Protein 5LOM (pdb70)

Sequence (491 aa):
DNPLGLIDPTTISVGTMGDAKPYAFTTADGNFTGFDIELFLNVAGRLGFKKEQVVFTGQEFSALMPSVANGRFDVAAAAIGTTAKRKETVDFSDGYLAGFLSVLTSEAGITDAAGLKGKRLGVVQGTLQEIYAEKNFAGTDLVKFPDNNSAVSALNNGTVDAHFLDFEAAKDYSSARYPALKIAVNIPSFDAPAGFVIRKGNDALRNALDKGLKEAMQDGTWKKLHEKWFPGTPMPAAYLPKHMDNPLGLIDPTTISVGTMGDAKPYAFTTADGNFTGFDIELFLNVAGRLGFKKEQVVFTGQEFSALMPSVANGRFDVAAAAIGTTAKRKETVDFSDGYLAGFLSVLTSEAGITDAAGLKGKRLGVVQGTLQEIYAEKNFAGTDLVKFPDNNSAVSALNNGTVDAHFLDFEAAKDYSARYPALKIAVNIPSFDAPAGFVIRKGNDALRNALDKGLKEAMQDGTWKKLHEKWFPGTPMPAAYLPKQHHHHHH

Foldseek 3Di:
DQLLPAPDSQAFEEEEAQQLPQCWHADPVGDIHHLQVVLVQQLVVLVVHHPVRYHYDHDQVQVHLVCQQVRVGFKYTYQFFADPVSCVRWNWADFQAWFWKWKKFFLPADQDLVSQAQFEEEEEPPDVQVVCCVVPNPRHHYDYDSHPVVRVVCRVVVNGGIYIGTPLSSVVVCVVVVRMDTRDIHTGRVTGGTMTGHPPSVSNSVSSNVSQQVCQQVCVSVVSCCVRPPPDDDDPVSHHD/DPDQLQPAPDSQAFEEEEAAQLPQQWHADVVGDIHHLQLVLLQQLVVVVVHHPVRYHYDHDQPQVHLVCQLVVVGQKYTYQFFADPVSVVRWDFADFLAWFWWWKKALDPQQQELVSLAPWEEEEEPNHVQVVCCVVPVPRRHYDYDSHDVVVVVCRVVVVGRIYIGTPLSSVVVCVVVVSMDTRYIHTRRNGGGTMIGHPPRVSNSVSSNVSQQVCQQVCVSVVSCCVRVPPDDDDPVSHHPPDVVVPD

B-factor: mean 19.96, std 10.76, range [7.49, 85.24]

CATH classification: 3.40.190.10 (+1 more: 3.40.190.10)

Solvent-accessible surface area: 22123 Å² total; per-residue (Å²): 176,50,112,25,37,10,102,63,61,93,33,0,20,0,0,0,13,34,24,9,71,10,12,0,24,52,61,117,137,40,103,39,19,0,0,0,0,32,0,0,32,12,0,0,46,51,33,57,19,92,120,124,60,13,80,34,41,38,46,93,12,57,33,0,19,63,16,0,42,129,36,133,2,10,0,0,0,5,19,0,5,23,31,83,146,14,116,133,59,0,30,18,6,79,19,0,22,26,30,76,10,0,0,0,0,40,121,98,29,14,111,77,40,56,28,0,140,65,80,102,0,0,0,6,91,33,19,26,8,25,73,59,1,106,160,73,14,87,56,14,82,39,30,84,25,73,36,15,63,39,0,2,56,12,8,67,116,63,78,6,52,0,0,2,5,41,52,11,3,0,85,25,11,30,77,121,83,114,51,8,89,50,24,20,67,19,86,14,103,134,12,33,6,0,0,0,0,107,103,48,11,80,48,0,81,102,20,0,21,135,1,2,150,63,0,20,81,68,10,4,0,77,75,0,2,68,38,39,2,80,85,30,116,54,58,85,85,26,37,48,200,241,131,122,54,99,29,47,9,110,53,38,66,32,0,18,0,0,0,13,28,32,10,89,9,12,0,10,49,61,121,112,43,95,44,23,0,0,0,3,45,0,0,31,43,0,0,40,73,41,56,20,149,146,148,55,14,75,36,38,36,47,89,12,49,36,0,23,70,18,0,27,118,26,126,4,12,0,0,0,4,17,0,6,21,32,88,127,15,110,103,78,1,34,11,5,75,17,0,21,31,29,74,10,0,0,0,0,70,58,83,59,0,92,74,34,72,17,1,110,53,48,100,0,0,0,6,70,30,21,27,7,12,73,66,1,51,103,41,6,16,12,15,75,42,32,60,22,50,35,12,93,40,0,9,66,8,10,72,108,54,66,3,48,0,0,1,6,42,48,10,2,0,79,42,37,27,79,190,91,112,85,10,79,45,16,12,64,19,90,19,94,143,18,30,6,0,0,0,0,116,114,77,28,82,44,3,63,82,14,0,19,113,0,2,146,62,0,22,86,81,5,23,0,49,135,25,2,76,118,38,2,77,84,30,119,53,62,69,87,33,13,30,171,141,33,94,88,170,136,147

Structure (mmCIF, N/CA/C/O backbone):
data_5LOM
#
_entry.id   5LOM
#
_cell.length_a   39.620
_cell.length_b   62.030
_cell.length_c   84.890
_cell.angle_alpha   90.00
_cell.angle_beta   101.27
_cell.angle_gamma   90.00
#
_symmetry.space_group_name_H-M   'P 1 21 1'
#
loop_
_entity.id
_entity.type
_entity.pdbx_description
1 polymer 'Deoxyfructosyl-amino Acid Transporter Periplasmic Binding Protein'
2 non-polymer Deoxyfructosylglutamine
3 non-polymer 1,2-ETHANEDIOL
4 water water
#
loop_
_atom_site.group_PDB
_atom_site.id
_atom_site.type_symbol
_atom_site.label_atom_id
_atom_site.label_alt_id
_atom_site.label_comp_id
_atom_site.label_asym_id
_atom_site.label_entity_id
_atom_site.label_seq_id
_atom_site.pdbx_PDB_ins_code
_atom_site.Cartn_x
_atom_site.Cartn_y
_atom_site.Cartn_z
_atom_site.occupancy
_atom_site.B_iso_or_equiv
_atom_site.auth_seq_id
_atom_site.auth_comp_id
_atom_site.auth_asym_id
_atom_site.auth_atom_id
_atom_site.pdbx_PDB_model_num
ATOM 1 N N . ASP A 1 22 ? 28.324 -83.253 60.632 1.00 42.12 36 ASP A N 1
ATOM 2 C CA . ASP A 1 22 ? 29.718 -83.669 60.800 1.00 41.92 36 ASP A CA 1
ATOM 3 C C . ASP A 1 22 ? 30.593 -83.229 59.612 1.00 43.56 36 ASP A C 1
ATOM 4 O O . ASP A 1 22 ? 31.814 -83.102 59.757 1.00 43.40 36 ASP A O 1
ATOM 9 N N . ASN A 1 23 ? 29.964 -83.024 58.436 1.00 37.31 37 ASN A N 1
ATOM 10 C CA . ASN A 1 23 ? 30.634 -82.573 57.211 1.00 34.59 37 ASN A CA 1
ATOM 11 C C . ASN A 1 23 ? 29.889 -81.306 56.676 1.00 35.92 37 ASN A C 1
ATOM 12 O O . ASN A 1 23 ? 29.218 -81.385 55.636 1.00 33.66 37 ASN A O 1
ATOM 17 N N . PRO A 1 24 ? 29.951 -80.134 57.385 1.00 32.91 38 PRO A N 1
ATOM 18 C CA . PRO A 1 24 ? 29.196 -78.952 56.914 1.00 32.46 38 PRO A CA 1
ATOM 19 C C . PRO A 1 24 ? 29.595 -78.433 55.530 1.00 32.47 38 PRO A C 1
ATOM 20 O O . PRO A 1 24 ? 28.733 -77.926 54.822 1.00 31.65 38 PRO A O 1
ATOM 24 N N . LEU A 1 25 ? 30.871 -78.602 55.135 1.00 27.46 39 LEU A N 1
ATOM 25 C CA . LEU A 1 25 ? 31.383 -78.146 53.840 1.00 25.16 39 LEU A CA 1
ATOM 26 C C . LEU A 1 25 ? 31.158 -79.138 52.695 1.00 25.88 39 LEU A C 1
ATOM 27 O O . LEU A 1 25 ? 31.610 -78.882 51.579 1.00 22.77 39 LEU A O 1
ATOM 32 N N . GLY A 1 26 ? 30.479 -80.256 52.976 1.00 23.43 40 GLY A N 1
ATOM 33 C CA . GLY A 1 26 ? 30.172 -81.282 51.982 1.00 23.62 40 GLY A CA 1
ATOM 34 C C . GLY A 1 26 ? 31.365 -81.764 51.180 1.00 25.94 40 GLY A C 1
ATOM 35 O O . GLY A 1 26 ? 31.293 -81.867 49.950 1.00 25.35 40 GLY A O 1
ATOM 36 N N . LEU A 1 27 ? 32.486 -82.017 51.870 1.00 21.98 41 LEU A N 1
ATOM 37 C CA . LEU A 1 27 ? 33.717 -82.492 51.248 1.00 20.99 41 LEU A CA 1
ATOM 38 C C . LEU A 1 27 ? 33.664 -83.976 50.981 1.00 25.62 41 LEU A C 1
ATOM 39 O O . LEU A 1 27 ? 32.860 -84.682 51.619 1.00 24.38 41 LEU A O 1
ATOM 44 N N . ILE A 1 28 ? 34.538 -84.470 50.067 1.00 23.26 42 ILE A N 1
ATOM 45 C CA . ILE A 1 28 ? 34.657 -85.911 49.754 1.00 24.84 42 ILE A CA 1
ATOM 46 C C . ILE A 1 28 ? 35.077 -86.660 51.049 1.00 31.21 42 ILE A C 1
ATOM 47 O O . ILE A 1 28 ? 34.544 -87.730 51.364 1.00 32.46 42 ILE A O 1
ATOM 52 N N . ASP A 1 29 ? 36.028 -86.066 51.782 1.00 27.93 43 ASP A N 1
ATOM 53 C CA . ASP A 1 29 ? 36.574 -86.530 53.053 1.00 28.57 43 ASP A CA 1
ATOM 54 C C . ASP A 1 29 ? 36.556 -85.312 53.989 1.00 30.49 43 ASP A C 1
ATOM 55 O O . ASP A 1 29 ? 37.214 -84.312 53.696 1.00 29.52 43 ASP A O 1
ATOM 60 N N . PRO A 1 30 ? 35.784 -85.354 55.096 1.00 26.12 44 PRO A N 1
ATOM 61 C CA . PRO A 1 30 ? 35.674 -84.173 55.980 1.00 25.35 44 PRO A CA 1
ATOM 62 C C . PRO A 1 30 ? 36.961 -83.684 56.651 1.00 29.53 44 PRO A C 1
ATOM 63 O O . PRO A 1 30 ? 36.970 -82.577 57.207 1.00 29.45 44 PRO A O 1
ATOM 67 N N . THR A 1 31 ? 38.026 -84.507 56.628 1.00 26.80 45 THR A N 1
ATOM 68 C CA . THR A 1 31 ? 39.325 -84.193 57.240 1.00 26.65 45 THR A CA 1
ATOM 69 C C . THR A 1 31 ? 40.256 -83.428 56.300 1.00 29.96 45 THR A C 1
ATOM 70 O O . THR A 1 31 ? 41.238 -82.840 56.766 1.00 29.10 45 THR A O 1
ATOM 74 N N . THR A 1 32 ? 39.986 -83.487 54.981 1.00 25.00 46 THR A N 1
ATOM 75 C CA . THR A 1 32 ? 40.868 -82.879 53.982 1.00 23.47 46 THR A CA 1
ATOM 76 C C . THR A 1 32 ? 40.110 -82.162 52.861 1.00 23.30 46 THR A C 1
ATOM 77 O O . THR A 1 32 ? 38.938 -82.447 52.648 1.00 23.52 46 THR A O 1
ATOM 81 N N . ILE A 1 33 ? 40.767 -81.203 52.185 1.00 16.13 47 ILE A N 1
ATOM 82 C CA . ILE A 1 33 ? 40.192 -80.537 51.024 1.00 14.61 47 ILE A CA 1
ATOM 83 C C . ILE A 1 33 ? 41.045 -81.002 49.825 1.00 17.87 47 ILE A C 1
ATOM 84 O O . ILE A 1 33 ? 42.280 -80.855 49.853 1.00 18.40 47 ILE A O 1
ATOM 89 N N . SER A 1 34 ? 40.404 -81.591 48.819 1.00 13.98 48 SER A N 1
ATOM 90 C CA . SER A 1 34 ? 41.093 -82.060 47.619 1.00 13.95 48 SER A CA 1
ATOM 91 C C . SER A 1 34 ? 40.906 -80.995 46.528 1.00 15.74 48 SER A C 1
ATOM 92 O O . SER A 1 34 ? 39.768 -80.701 46.132 1.00 14.09 48 SER A O 1
ATOM 95 N N . VAL A 1 35 ? 42.019 -80.375 46.081 1.00 12.49 49 VAL A N 1
ATOM 96 C CA . VAL A 1 35 ? 41.976 -79.298 45.089 1.00 12.69 49 VAL A CA 1
ATOM 97 C C . VAL A 1 35 ? 42.602 -79.750 43.776 1.00 15.57 49 VAL A C 1
ATOM 98 O O . VAL A 1 35 ? 43.715 -80.270 43.775 1.00 14.29 49 VAL A O 1
ATOM 102 N N . GLY A 1 36 ? 41.897 -79.506 42.680 1.00 12.52 50 GLY A N 1
ATOM 103 C CA . GLY A 1 36 ? 42.391 -79.753 41.334 1.00 11.92 50 GLY A CA 1
ATOM 104 C C . GLY A 1 36 ? 43.051 -78.479 40.850 1.00 14.61 50 GLY A C 1
ATOM 105 O O . GLY A 1 36 ? 42.490 -77.390 41.003 1.00 12.68 50 GLY A O 1
ATOM 106 N N . THR A 1 37 ? 44.254 -78.579 40.308 1.00 11.45 51 THR A N 1
ATOM 107 C CA . THR A 1 37 ? 44.946 -77.392 39.833 1.00 10.36 51 THR A CA 1
ATOM 108 C C . THR A 1 37 ? 45.809 -77.785 38.638 1.00 15.23 51 THR A C 1
ATOM 109 O O . THR A 1 37 ? 45.559 -78.819 38.011 1.00 14.38 51 THR A O 1
ATOM 113 N N . MET A 1 38 ? 46.799 -76.951 38.300 1.00 13.48 52 MET A N 1
ATOM 114 C CA . MET A 1 38 ? 47.675 -77.221 37.173 1.00 15.48 52 MET A CA 1
ATOM 115 C C . MET A 1 38 ? 49.129 -77.073 37.542 1.00 18.50 52 MET A C 1
ATOM 116 O O . MET A 1 38 ? 49.488 -76.221 38.362 1.00 18.24 52 MET A O 1
ATOM 121 N N . GLY A 1 39 ? 49.955 -77.884 36.906 1.00 15.40 53 GLY A N 1
ATOM 122 C CA . GLY A 1 39 ? 51.393 -77.810 37.123 1.00 16.86 53 GLY A CA 1
ATOM 123 C C . GLY A 1 39 ? 52.063 -76.771 36.243 1.00 20.12 53 GLY A C 1
ATOM 124 O O . GLY A 1 39 ? 53.178 -76.345 36.549 1.00 21.43 53 GLY A O 1
ATOM 125 N N . ASP A 1 40 ? 51.398 -76.339 35.146 1.00 16.79 54 ASP A N 1
ATOM 126 C CA . ASP A 1 40 ? 52.043 -75.429 34.200 1.00 17.37 54 ASP A CA 1
ATOM 127 C C . ASP A 1 40 ? 51.209 -74.195 33.896 1.00 22.64 54 ASP A C 1
ATOM 128 O O . ASP A 1 40 ? 50.845 -73.915 32.744 1.00 24.42 54 ASP A O 1
ATOM 133 N N . ALA A 1 41 ? 50.907 -73.449 34.953 1.00 15.64 55 ALA A N 1
ATOM 134 C CA . ALA A 1 41 ? 50.222 -72.187 34.811 1.00 14.56 55 ALA A CA 1
ATOM 135 C C . ALA A 1 41 ? 51.008 -71.169 35.663 1.00 13.94 55 ALA A C 1
ATOM 136 O O . ALA A 1 41 ? 50.392 -70.368 36.340 1.00 13.82 55 ALA A O 1
ATOM 138 N N . LYS A 1 42 ? 52.353 -71.233 35.648 1.00 10.86 56 LYS A N 1
ATOM 139 C CA . LYS A 1 42 ? 53.197 -70.329 36.433 1.00 10.01 56 LYS A CA 1
ATOM 140 C C . LYS A 1 42 ? 52.946 -68.879 35.987 1.00 13.58 56 LYS A C 1
ATOM 141 O O . LYS A 1 42 ? 52.978 -68.647 34.785 1.00 11.30 56 LYS A O 1
ATOM 147 N N . PRO A 1 43 ? 52.789 -67.884 36.878 1.00 10.61 57 PRO A N 1
ATOM 148 C CA . PRO A 1 43 ? 52.845 -67.932 38.354 1.00 11.02 57 PRO A CA 1
ATOM 149 C C . PRO A 1 43 ? 51.495 -68.076 39.071 1.00 12.60 57 PRO A C 1
ATOM 150 O O . PRO A 1 43 ? 51.463 -67.888 40.307 1.00 11.95 57 PRO A O 1
ATOM 154 N N . TYR A 1 44 ? 50.389 -68.420 38.344 1.00 8.91 58 TYR A N 1
ATOM 155 C CA . TYR A 1 44 ? 49.096 -68.632 38.987 1.00 8.54 58 TYR A CA 1
ATOM 156 C C . TYR A 1 44 ? 49.120 -69.925 39.780 1.00 10.99 58 TYR A C 1
ATOM 157 O O . TYR A 1 44 ? 48.637 -69.959 40.912 1.00 11.55 58 TYR A O 1
ATOM 166 N N . ALA A 1 45 ? 49.583 -71.011 39.156 1.00 9.92 59 ALA A N 1
ATOM 167 C CA . ALA A 1 45 ? 49.586 -72.316 39.782 1.00 10.53 59 ALA A CA 1
ATOM 168 C C . ALA A 1 45 ? 50.612 -73.143 39.047 1.00 13.59 59 ALA A C 1
ATOM 169 O O . ALA A 1 45 ? 50.600 -73.212 37.804 1.00 12.50 59 ALA A O 1
ATOM 171 N N . PHE A 1 46 ? 51.552 -73.696 39.802 1.00 9.34 60 PHE A N 1
ATOM 172 C CA . PHE A 1 46 ? 52.641 -74.514 39.263 1.00 9.15 60 PHE A CA 1
ATOM 173 C C . PHE A 1 46 ? 53.321 -75.281 40.385 1.00 12.76 60 PHE A C 1
ATOM 174 O O . PHE A 1 46 ? 52.958 -75.135 41.549 1.00 13.06 60 PHE A O 1
ATOM 182 N N . THR A 1 47 ? 54.291 -76.128 40.039 1.00 12.71 61 THR A N 1
ATOM 183 C CA . THR A 1 47 ? 55.019 -76.906 41.021 1.00 12.74 61 THR A CA 1
ATOM 184 C C . THR A 1 47 ? 56.462 -76.461 41.164 1.00 14.84 61 THR A C 1
ATOM 185 O O . THR A 1 47 ? 57.107 -76.081 40.175 1.00 14.65 61 THR A O 1
ATOM 189 N N . THR A 1 48 ? 56.971 -76.535 42.403 1.00 13.24 62 THR A N 1
ATOM 190 C CA . THR A 1 48 ? 58.386 -76.291 42.699 1.00 13.17 62 THR A CA 1
ATOM 191 C C . THR A 1 48 ? 59.133 -77.521 42.170 1.00 17.63 62 THR A C 1
ATOM 192 O O . THR A 1 48 ? 58.499 -78.533 41.826 1.00 15.98 62 THR A O 1
ATOM 196 N N . ALA A 1 49 ? 60.467 -77.470 42.160 1.00 15.77 63 ALA A N 1
ATOM 197 C CA . ALA A 1 49 ? 61.244 -78.622 41.703 1.00 16.33 63 ALA A CA 1
ATOM 198 C C . ALA A 1 49 ? 61.041 -79.852 42.604 1.00 19.26 63 ALA A C 1
ATOM 199 O O . ALA A 1 49 ? 61.262 -80.969 42.156 1.00 19.52 63 ALA A O 1
ATOM 201 N N . ASP A 1 50 ? 60.607 -79.659 43.859 1.00 15.20 64 ASP A N 1
ATOM 202 C CA . ASP A 1 50 ? 60.323 -80.795 44.729 1.00 16.63 64 ASP A CA 1
ATOM 203 C C . ASP A 1 50 ? 58.945 -81.398 44.391 1.00 19.19 64 ASP A C 1
ATOM 204 O O . ASP A 1 50 ? 58.640 -82.515 44.828 1.00 18.93 64 ASP A O 1
ATOM 209 N N . GLY A 1 51 ? 58.138 -80.658 43.618 1.00 15.33 65 GLY A N 1
ATOM 210 C CA . GLY A 1 51 ? 56.819 -81.118 43.197 1.00 14.29 65 GLY A CA 1
ATOM 211 C C . GLY A 1 51 ? 55.649 -80.498 43.936 1.00 17.65 65 GLY A C 1
ATOM 212 O O . GLY A 1 51 ? 54.499 -80.762 43.592 1.00 16.29 65 GLY A O 1
ATOM 213 N N . ASN A 1 52 ? 55.920 -79.725 45.004 1.00 14.36 66 ASN A N 1
ATOM 214 C CA . ASN A 1 52 ? 54.815 -79.120 45.734 1.00 14.57 66 ASN A CA 1
ATOM 215 C C . ASN A 1 52 ? 54.195 -77.990 44.934 1.00 17.28 66 ASN A C 1
ATOM 216 O O . ASN A 1 52 ? 54.895 -77.289 44.191 1.00 14.59 66 ASN A O 1
ATOM 221 N N . PHE A 1 53 ? 52.874 -77.843 45.040 1.00 14.44 67 PHE A N 1
ATOM 222 C CA . PHE A 1 53 ? 52.210 -76.768 44.327 1.00 12.90 67 PHE A CA 1
ATOM 223 C C . PHE A 1 53 ? 52.448 -75.423 44.990 1.00 14.75 67 PHE A C 1
ATOM 224 O O . PHE A 1 53 ? 52.518 -75.298 46.216 1.00 15.74 67 PHE A O 1
ATOM 232 N N . THR A 1 54 ? 52.542 -74.394 44.150 1.00 11.19 68 THR A N 1
ATOM 233 C CA . THR A 1 54 ? 52.768 -73.030 44.600 1.00 11.21 68 THR A CA 1
ATOM 234 C C . THR A 1 54 ? 52.155 -72.081 43.544 1.00 10.44 68 THR A C 1
ATOM 235 O O . THR A 1 54 ? 51.509 -72.530 42.579 1.00 9.14 68 THR A O 1
ATOM 239 N N . GLY A 1 55 ? 52.365 -70.785 43.724 1.00 10.43 69 GLY A N 1
ATOM 240 C CA . GLY A 1 55 ? 51.769 -69.817 42.821 1.00 9.22 69 GLY A CA 1
ATOM 241 C C . GLY A 1 55 ? 50.728 -69.013 43.566 1.00 11.54 69 GLY A C 1
ATOM 242 O O . GLY A 1 55 ? 50.390 -69.335 44.711 1.00 12.23 69 GLY A O 1
ATOM 243 N N . PHE A 1 56 ? 50.258 -67.943 42.934 1.00 9.34 70 PHE A N 1
ATOM 244 C CA . PHE A 1 56 ? 49.269 -67.043 43.515 1.00 9.11 70 PHE A CA 1
ATOM 245 C C . PHE A 1 56 ? 47.981 -67.747 43.940 1.00 12.44 70 PHE A C 1
ATOM 246 O O . PHE A 1 56 ? 47.526 -67.593 45.081 1.00 14.00 70 PHE A O 1
ATOM 254 N N . ASP A 1 57 ? 47.364 -68.502 43.007 1.00 10.20 71 ASP A N 1
ATOM 255 C CA . ASP A 1 57 ? 46.093 -69.167 43.299 1.00 10.61 71 ASP A CA 1
ATOM 256 C C . ASP A 1 57 ? 46.256 -70.177 44.420 1.00 12.16 71 ASP A C 1
ATOM 257 O O . ASP A 1 57 ? 45.361 -70.356 45.240 1.00 12.56 71 ASP A O 1
ATOM 262 N N . ILE A 1 58 ? 47.414 -70.857 44.431 1.00 10.76 72 ILE A N 1
ATOM 263 C CA . ILE A 1 58 ? 47.681 -71.883 45.442 1.00 9.88 72 ILE A CA 1
ATOM 264 C C . ILE A 1 58 ? 47.853 -71.256 46.849 1.00 11.75 72 ILE A C 1
ATOM 265 O O . ILE A 1 58 ? 47.193 -71.690 47.818 1.00 14.47 72 ILE A O 1
ATOM 270 N N . GLU A 1 59 ? 48.730 -70.222 46.956 1.00 9.92 73 GLU A N 1
ATOM 271 C CA . GLU A 1 59 ? 48.939 -69.569 48.253 1.00 9.32 73 GLU A CA 1
ATOM 272 C C . GLU A 1 59 ? 47.655 -68.828 48.704 1.00 12.67 73 GLU A C 1
ATOM 273 O O . GLU A 1 59 ? 47.329 -68.828 49.905 1.00 13.35 73 GLU A O 1
ATOM 279 N N . LEU A 1 60 ? 46.893 -68.235 47.740 1.00 10.20 74 LEU A N 1
ATOM 280 C CA . LEU A 1 60 ? 45.617 -67.605 48.118 1.00 10.99 74 LEU A CA 1
ATOM 281 C C . LEU A 1 60 ? 44.654 -68.662 48.611 1.00 13.99 74 LEU A C 1
ATOM 282 O O . LEU A 1 60 ? 44.059 -68.473 49.673 1.00 13.72 74 LEU A O 1
ATOM 287 N N . PHE A 1 61 ? 44.544 -69.811 47.880 1.00 9.55 75 PHE A N 1
ATOM 288 C CA . PHE A 1 61 ? 43.621 -70.829 48.345 1.00 9.77 75 PHE A CA 1
ATOM 289 C C . PHE A 1 61 ? 44.015 -71.289 49.754 1.00 12.93 75 PHE A C 1
ATOM 290 O O . PHE A 1 61 ? 43.140 -71.443 50.618 1.00 13.54 75 PHE A O 1
ATOM 298 N N . LEU A 1 62 ? 45.318 -71.551 49.967 1.00 11.18 76 LEU A N 1
ATOM 299 C CA . LEU A 1 62 ? 45.740 -72.042 51.275 1.00 11.58 76 LEU A CA 1
ATOM 300 C C . LEU A 1 62 ? 45.364 -71.073 52.399 1.00 14.62 76 LEU A C 1
ATOM 301 O O . LEU A 1 62 ? 44.915 -71.503 53.464 1.00 15.97 76 LEU A O 1
ATOM 306 N N . ASN A 1 63 ? 45.542 -69.753 52.148 1.00 12.03 77 ASN A N 1
ATOM 307 C CA . ASN A 1 63 ? 45.216 -68.753 53.167 1.00 12.44 77 ASN A CA 1
ATOM 308 C C . ASN A 1 63 ? 43.711 -68.718 53.425 1.00 15.73 77 ASN A C 1
ATOM 309 O O . ASN A 1 63 ? 43.290 -68.587 54.580 1.00 15.71 77 ASN A O 1
ATOM 314 N N . VAL A 1 64 ? 42.899 -68.890 52.360 1.00 11.78 78 VAL A N 1
ATOM 315 C CA . VAL A 1 64 ? 41.440 -68.954 52.491 1.00 11.38 78 VAL A CA 1
ATOM 316 C C . VAL A 1 64 ? 41.060 -70.229 53.284 1.00 14.13 78 VAL A C 1
ATOM 317 O O . VAL A 1 64 ? 40.237 -70.164 54.211 1.00 16.79 78 VAL A O 1
ATOM 321 N N . ALA A 1 65 ? 41.696 -71.370 52.969 1.00 11.21 79 ALA A N 1
ATOM 322 C CA . ALA A 1 65 ? 41.425 -72.641 53.645 1.00 12.42 79 ALA A CA 1
ATOM 323 C C . ALA A 1 65 ? 41.739 -72.582 55.151 1.00 17.25 79 ALA A C 1
ATOM 324 O O . ALA A 1 65 ? 40.999 -73.173 55.940 1.00 17.28 79 ALA A O 1
ATOM 326 N N . GLY A 1 66 ? 42.794 -71.860 55.545 1.00 15.95 80 GLY A N 1
ATOM 327 C CA . GLY A 1 66 ? 43.096 -71.693 56.969 1.00 15.49 80 GLY A CA 1
ATOM 328 C C . GLY A 1 66 ? 41.957 -71.016 57.714 1.00 19.48 80 GLY A C 1
ATOM 329 O O . GLY A 1 66 ? 41.661 -71.355 58.872 1.00 20.90 80 GLY A O 1
ATOM 330 N N . ARG A 1 67 ? 41.270 -70.077 57.033 1.00 15.79 81 ARG A N 1
ATOM 331 C CA . ARG A 1 67 ? 40.120 -69.353 57.591 1.00 16.54 81 ARG A CA 1
ATOM 332 C C . ARG A 1 67 ? 38.885 -70.268 57.725 1.00 20.79 81 ARG A C 1
ATOM 333 O O . ARG A 1 67 ? 38.003 -69.986 58.535 1.00 22.29 81 ARG A O 1
ATOM 341 N N . LEU A 1 68 ? 38.840 -71.362 56.951 1.00 18.25 82 LEU A N 1
ATOM 342 C CA . LEU A 1 68 ? 37.775 -72.368 56.957 1.00 19.89 82 LEU A CA 1
ATOM 343 C C . LEU A 1 68 ? 38.064 -73.418 58.047 1.00 24.27 82 LEU A C 1
ATOM 344 O O . LEU A 1 68 ? 37.248 -74.314 58.271 1.00 25.09 82 LEU A O 1
ATOM 349 N N . GLY A 1 69 ? 39.237 -73.317 58.679 1.00 21.62 83 GLY A N 1
ATOM 350 C CA . GLY A 1 69 ? 39.667 -74.242 59.727 1.00 21.56 83 GLY A CA 1
ATOM 351 C C . GLY A 1 69 ? 40.536 -75.401 59.268 1.00 25.25 83 GLY A C 1
ATOM 352 O O . GLY A 1 69 ? 40.733 -76.362 60.025 1.00 24.28 83 GLY A O 1
ATOM 353 N N . PHE A 1 70 ? 41.075 -75.313 58.031 1.00 19.34 84 PHE A N 1
ATOM 354 C CA . PHE A 1 70 ? 41.951 -76.320 57.409 1.00 19.73 84 PHE A CA 1
ATOM 355 C C . PHE A 1 70 ? 43.389 -75.853 57.275 1.00 23.75 84 PHE A C 1
ATOM 356 O O . PHE A 1 70 ? 43.681 -74.898 5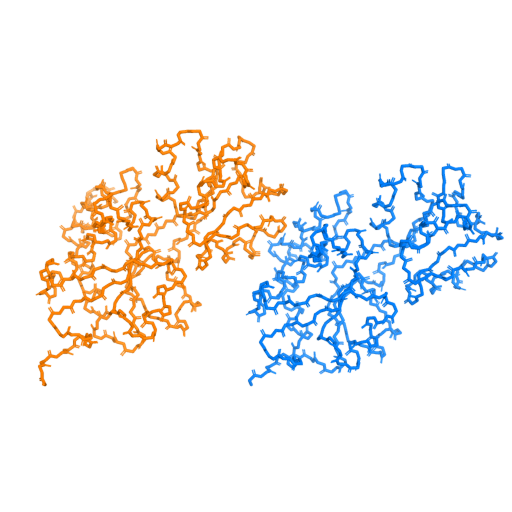6.541 1.00 23.35 84 PHE A O 1
ATOM 364 N N . LYS A 1 71 ? 44.292 -76.541 57.980 1.00 21.17 85 LYS A N 1
ATOM 365 C CA . LYS A 1 71 ? 45.726 -76.259 57.951 1.00 20.69 85 LYS A CA 1
ATOM 366 C C . LYS A 1 71 ? 46.295 -76.727 56.620 1.00 22.19 85 LYS A C 1
ATOM 367 O O . LYS A 1 71 ? 45.694 -77.579 55.957 1.00 19.63 85 LYS A O 1
ATOM 373 N N . LYS A 1 72 ? 47.442 -76.161 56.221 1.00 20.48 86 LYS A N 1
ATOM 374 C CA . LYS A 1 72 ? 48.121 -76.495 54.967 1.00 20.26 86 LYS A CA 1
ATOM 375 C C . LYS A 1 72 ? 48.239 -78.015 54.740 1.00 23.54 86 LYS A C 1
ATOM 376 O O . LYS A 1 72 ? 48.016 -78.500 53.624 1.00 21.56 86 LYS A O 1
ATOM 382 N N . GLU A 1 73 ? 48.566 -78.770 55.812 1.00 22.88 87 GLU A N 1
ATOM 383 C CA . GLU A 1 73 ? 48.758 -80.226 55.760 1.00 22.98 87 GLU A CA 1
ATOM 384 C C . GLU A 1 73 ? 47.487 -81.002 55.410 1.00 25.27 87 GLU A C 1
ATOM 385 O O . GLU A 1 73 ? 47.581 -82.172 55.022 1.00 26.44 87 GLU A O 1
ATOM 391 N N . GLN A 1 7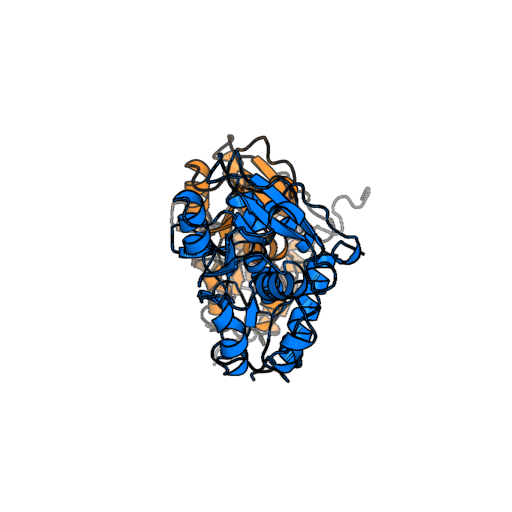4 ? 46.307 -80.357 55.559 1.00 19.99 88 GLN A N 1
ATOM 392 C CA . GLN A 1 74 ? 45.001 -80.965 55.276 1.00 19.09 88 GLN A CA 1
ATOM 393 C C . GLN A 1 74 ? 44.497 -80.610 53.868 1.00 21.36 88 GLN A C 1
ATOM 394 O O . GLN A 1 74 ? 43.333 -80.874 53.565 1.00 20.66 88 GLN A O 1
ATOM 400 N N . VAL A 1 75 ? 45.326 -79.957 53.027 1.00 16.29 89 VAL A N 1
ATOM 401 C CA . VAL A 1 75 ? 44.890 -79.576 51.679 1.00 14.81 89 VAL A CA 1
ATOM 402 C C . VAL A 1 75 ? 45.788 -80.325 50.704 1.00 17.86 89 VAL A C 1
ATOM 403 O O . VAL A 1 75 ? 47.023 -80.232 50.798 1.00 17.38 89 VAL A O 1
ATOM 407 N N . VAL A 1 76 ? 45.171 -81.082 49.794 1.00 14.75 90 VAL A N 1
ATOM 408 C CA . VAL A 1 76 ? 45.915 -81.861 48.808 1.00 13.71 90 VAL A CA 1
ATOM 409 C C . VAL A 1 76 ? 45.671 -81.275 47.441 1.00 17.70 90 VAL A C 1
ATOM 410 O O . VAL A 1 76 ? 44.522 -80.988 47.103 1.00 17.88 90 VAL A O 1
ATOM 414 N N . PHE A 1 77 ? 46.744 -81.049 46.676 1.00 12.99 91 PHE A N 1
ATOM 415 C CA . PHE A 1 77 ? 46.670 -80.469 45.343 1.00 11.17 91 PHE A CA 1
ATOM 416 C C . PHE A 1 77 ? 46.989 -81.541 44.318 1.00 13.55 91 PHE A C 1
ATOM 417 O O . PHE A 1 77 ? 47.983 -82.247 44.474 1.00 14.73 91 PHE A O 1
ATOM 425 N N . THR A 1 78 ? 46.165 -81.640 43.249 1.00 11.85 92 THR A N 1
ATOM 426 C CA . THR A 1 78 ? 46.417 -82.616 42.181 1.00 1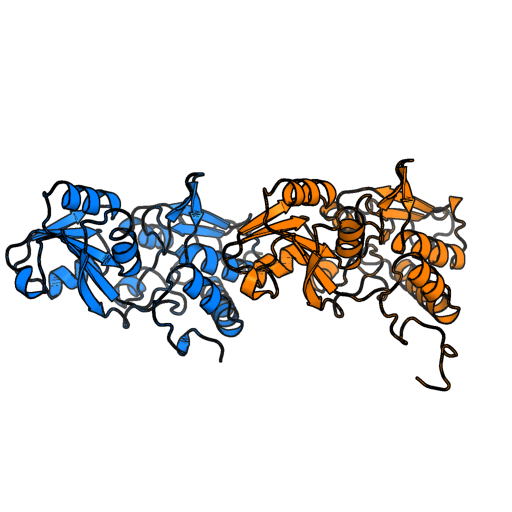0.56 92 THR A CA 1
ATOM 427 C C . THR A 1 78 ? 46.391 -81.875 40.843 1.00 14.34 92 THR A C 1
ATOM 428 O O . THR A 1 78 ? 45.377 -81.241 40.520 1.00 14.22 92 THR A O 1
ATOM 432 N N . GLY A 1 79 ? 47.473 -81.974 40.089 1.00 13.78 93 GLY A N 1
ATOM 433 C CA . GLY A 1 79 ? 47.568 -81.306 38.801 1.00 13.68 93 GLY A CA 1
ATOM 434 C C . GLY A 1 79 ? 46.910 -82.089 37.684 1.00 18.65 93 GLY A C 1
ATOM 435 O O . GLY A 1 79 ? 47.079 -83.310 37.579 1.00 18.42 93 GLY A O 1
ATOM 436 N N . GLN A 1 80 ? 46.134 -81.389 36.853 1.00 16.18 94 GLN A N 1
ATOM 437 C CA . GLN A 1 80 ? 45.499 -81.959 35.671 1.00 16.85 94 GLN A CA 1
ATOM 438 C C . GLN A 1 80 ? 45.650 -80.973 34.513 1.00 19.66 94 GLN A C 1
ATOM 439 O O . GLN A 1 80 ? 45.968 -79.799 34.738 1.00 17.98 94 GLN A O 1
ATOM 445 N N . GLU A 1 81 ? 45.313 -81.434 33.283 1.00 18.17 95 GLU A N 1
ATOM 446 C CA . GLU A 1 81 ? 45.282 -80.554 32.107 1.00 16.57 95 GLU A CA 1
ATOM 447 C C . GLU A 1 81 ? 44.061 -79.645 32.363 1.00 16.47 95 GLU A C 1
ATOM 448 O O . GLU A 1 81 ? 43.097 -80.083 33.008 1.00 15.21 95 GLU A O 1
ATOM 454 N N . PHE A 1 82 ? 44.109 -78.402 31.889 1.00 11.46 96 PHE A N 1
ATOM 455 C CA . PHE A 1 82 ? 43.049 -77.442 32.167 1.00 10.89 96 PHE A CA 1
ATOM 456 C C . PHE A 1 82 ? 41.656 -77.987 31.874 1.00 14.35 96 PHE A C 1
ATOM 457 O O . PHE A 1 82 ? 40.797 -77.903 32.745 1.00 14.30 96 PHE A O 1
ATOM 465 N N . SER A 1 83 ? 41.446 -78.581 30.691 1.00 13.78 97 SER A N 1
ATOM 466 C CA . SER A 1 83 ? 40.128 -79.084 30.277 1.00 14.16 97 SER A CA 1
ATOM 467 C C . SER A 1 83 ? 39.516 -80.166 31.191 1.00 17.95 97 SER A C 1
ATOM 468 O O . SER A 1 83 ? 38.302 -80.399 31.126 1.00 18.49 97 SER A O 1
ATOM 471 N N . ALA A 1 84 ? 40.343 -80.819 32.040 1.00 14.64 98 ALA A N 1
ATOM 472 C CA . ALA A 1 84 ? 39.864 -81.890 32.923 1.00 14.76 98 ALA A CA 1
ATOM 473 C C . ALA A 1 84 ? 39.339 -81.367 34.263 1.00 16.95 98 ALA A C 1
ATOM 474 O O . ALA A 1 84 ? 38.579 -82.072 34.939 1.00 16.54 98 ALA A O 1
ATOM 476 N N . LEU A 1 85 ? 39.748 -80.147 34.657 1.00 13.96 99 LEU A N 1
ATOM 477 C CA . LEU A 1 85 ? 39.427 -79.605 35.973 1.00 12.45 99 LEU A CA 1
ATOM 478 C C . LEU A 1 85 ? 37.924 -79.436 36.310 1.00 14.45 99 LEU A C 1
ATOM 479 O O . LEU A 1 85 ? 37.473 -79.938 37.349 1.00 15.36 99 LEU A O 1
ATOM 484 N N . MET A 1 86 ? 37.160 -78.710 35.484 1.00 11.74 100 MET A N 1
ATOM 485 C CA . MET A 1 86 ? 35.742 -78.488 35.799 1.00 10.50 100 MET A CA 1
ATOM 486 C C . MET A 1 86 ? 34.938 -79.794 35.742 1.00 14.68 100 MET A C 1
ATOM 487 O O . MET A 1 86 ? 34.257 -80.116 36.729 1.00 15.00 100 MET A O 1
ATOM 492 N N . PRO A 1 87 ? 35.125 -80.641 34.700 1.00 14.14 101 PRO A N 1
ATOM 493 C CA . PRO A 1 87 ? 34.452 -81.957 34.711 1.00 15.05 101 PRO A CA 1
ATOM 494 C C . PRO A 1 87 ? 34.836 -82.783 35.948 1.00 17.29 101 PRO A C 1
ATOM 495 O O . PRO A 1 87 ? 33.980 -83.491 36.478 1.00 18.13 101 PRO A O 1
ATOM 499 N N . SER A 1 88 ? 36.113 -82.681 36.427 1.00 14.71 102 SER A N 1
ATOM 500 C CA . SER A 1 88 ? 36.540 -83.466 37.604 1.00 15.66 102 SER A CA 1
ATOM 501 C C . SER A 1 88 ? 35.832 -82.973 38.862 1.00 17.82 102 SER A C 1
ATOM 502 O O . SER A 1 88 ? 35.476 -83.780 39.730 1.00 18.08 102 SER A O 1
ATOM 505 N N . VAL A 1 89 ? 35.584 -81.659 38.953 1.00 13.20 103 VAL A N 1
ATOM 506 C CA . VAL A 1 89 ? 34.852 -81.124 40.106 1.00 13.05 103 VAL A CA 1
ATOM 507 C C . VAL A 1 89 ? 33.362 -81.542 40.029 1.00 15.96 103 VAL A C 1
ATOM 508 O O . VAL A 1 89 ? 32.788 -81.989 41.031 1.00 17.33 103 VAL A O 1
ATOM 512 N N . ALA A 1 90 ? 32.775 -81.449 38.824 1.00 14.23 104 ALA A N 1
ATOM 513 C CA . ALA A 1 90 ? 31.376 -81.782 38.574 1.00 17.00 104 ALA A CA 1
ATOM 514 C C . ALA A 1 90 ? 31.099 -83.270 38.903 1.00 21.74 104 ALA A C 1
ATOM 515 O O . ALA A 1 90 ? 30.022 -83.606 39.435 1.00 23.15 104 ALA A O 1
ATOM 517 N N . ASN A 1 91 ? 32.103 -84.138 38.625 1.00 17.74 105 ASN A N 1
ATOM 518 C CA . ASN A 1 91 ? 32.015 -85.590 38.855 1.00 18.30 105 ASN A CA 1
ATOM 519 C C . ASN A 1 91 ? 32.435 -86.042 40.282 1.00 22.08 105 ASN A C 1
ATOM 520 O O . ASN A 1 91 ? 32.421 -87.239 40.569 1.00 21.99 105 ASN A O 1
ATOM 525 N N . GLY A 1 92 ? 32.771 -85.087 41.151 1.00 18.71 106 GLY A N 1
ATOM 526 C CA . GLY A 1 92 ? 33.149 -85.337 42.537 1.00 18.44 106 GLY A CA 1
ATOM 527 C C . GLY A 1 92 ? 34.536 -85.913 42.752 1.00 23.14 106 GLY A C 1
ATOM 528 O O . GLY A 1 92 ? 34.778 -86.573 43.772 1.00 24.97 106 GLY A O 1
ATOM 529 N N . ARG A 1 93 ? 35.465 -85.660 41.812 1.00 18.09 107 ARG A N 1
ATOM 530 C CA . ARG A 1 93 ? 36.849 -86.137 41.941 1.00 18.01 107 ARG A CA 1
ATOM 531 C C . ARG A 1 93 ? 37.627 -85.184 42.885 1.00 20.56 107 ARG A C 1
ATOM 532 O O . ARG A 1 93 ? 38.511 -85.629 43.627 1.00 21.17 107 ARG A O 1
ATOM 540 N N . PHE A 1 94 ? 37.291 -83.875 42.852 1.00 15.00 108 PHE A N 1
ATOM 541 C CA . PHE A 1 94 ? 37.916 -82.864 43.716 1.00 12.75 108 PHE A CA 1
ATOM 542 C C . PHE A 1 94 ? 36.826 -82.052 44.372 1.00 15.92 108 PHE A C 1
ATOM 543 O O . PHE A 1 94 ? 35.734 -81.933 43.807 1.00 15.68 108 PHE A O 1
ATOM 551 N N . ASP A 1 95 ? 37.138 -81.438 45.528 1.00 12.61 109 ASP A N 1
ATOM 552 C CA . ASP A 1 95 ? 36.181 -80.561 46.202 1.00 12.28 109 ASP A CA 1
ATOM 553 C C . ASP A 1 95 ? 36.186 -79.179 45.551 1.00 15.26 109 ASP A C 1
ATOM 554 O O . ASP A 1 95 ? 35.163 -78.494 45.547 1.00 15.20 109 ASP A O 1
ATOM 559 N N . VAL A 1 96 ? 37.361 -78.728 45.091 1.00 11.66 110 VAL A N 1
ATOM 560 C CA . VAL A 1 96 ? 37.542 -77.383 44.531 1.00 12.20 110 VAL A CA 1
ATOM 561 C C . VAL A 1 96 ? 38.515 -77.487 43.372 1.00 15.15 110 VAL A C 1
ATOM 562 O O . VAL A 1 96 ? 39.331 -78.408 43.336 1.00 13.33 110 VAL A O 1
ATOM 566 N N . ALA A 1 97 ? 38.466 -76.517 42.445 1.00 13.13 111 ALA A N 1
ATOM 567 C CA . ALA A 1 97 ? 39.489 -76.341 41.440 1.00 12.31 111 ALA A CA 1
ATOM 568 C C . ALA A 1 97 ? 39.980 -74.894 41.482 1.00 12.12 111 ALA A C 1
ATOM 569 O O . ALA A 1 97 ? 39.194 -73.971 41.736 1.00 11.13 111 ALA A O 1
ATOM 571 N N . ALA A 1 98 ? 41.299 -74.722 41.337 1.00 11.67 112 ALA A N 1
ATOM 572 C CA . ALA A 1 98 ? 41.905 -73.403 41.414 1.00 11.91 112 ALA A CA 1
ATOM 573 C C . ALA A 1 98 ? 43.000 -73.324 40.381 1.00 14.31 112 ALA A C 1
ATOM 574 O O . ALA A 1 98 ? 44.015 -74.000 40.527 1.00 12.51 112 ALA A O 1
ATOM 576 N N . ALA A 1 99 ? 42.781 -72.543 39.297 1.00 12.61 113 ALA A N 1
ATOM 577 C CA . ALA A 1 99 ? 43.787 -72.424 38.255 1.00 12.15 113 ALA A CA 1
ATOM 578 C C . ALA A 1 99 ? 43.450 -71.228 37.343 1.00 13.57 113 ALA A C 1
ATOM 579 O O . ALA A 1 99 ? 43.309 -71.379 36.134 1.00 12.43 113 ALA A O 1
ATOM 581 N N . ALA A 1 100 ? 43.291 -70.038 37.946 1.00 9.62 114 ALA A N 1
ATOM 582 C CA . ALA A 1 100 ? 42.944 -68.827 37.186 1.00 9.75 114 ALA A CA 1
ATOM 583 C C . ALA A 1 100 ? 41.687 -69.096 36.301 1.00 10.15 114 ALA A C 1
ATOM 584 O O . ALA A 1 100 ? 41.594 -68.633 35.157 1.00 12.52 114 ALA A O 1
ATOM 586 N N . ILE A 1 101 ? 40.719 -69.848 36.849 1.00 7.77 115 ILE A N 1
ATOM 587 C CA . ILE A 1 101 ? 39.538 -70.222 36.100 1.00 7.98 115 ILE A CA 1
ATOM 588 C C . ILE A 1 101 ? 38.542 -69.072 35.945 1.00 11.69 115 ILE A C 1
ATOM 589 O O . ILE A 1 101 ? 37.814 -68.731 36.900 1.00 9.81 115 ILE A O 1
ATOM 594 N N . GLY A 1 102 ? 38.519 -68.479 34.751 1.00 9.47 116 GLY A N 1
ATOM 595 C CA . GLY A 1 102 ? 37.603 -67.370 34.482 1.00 10.52 116 GLY A CA 1
ATOM 596 C C . GLY A 1 102 ? 36.147 -67.745 34.640 1.00 13.22 116 GLY A C 1
ATOM 597 O O . GLY A 1 102 ? 35.687 -68.790 34.154 1.00 11.33 116 GLY A O 1
ATOM 598 N N . THR A 1 103 ? 35.410 -66.870 35.308 1.00 11.16 117 THR A N 1
ATOM 599 C CA . THR A 1 103 ? 33.992 -67.076 35.552 1.00 11.48 117 THR A CA 1
ATOM 600 C C . THR A 1 103 ? 33.191 -66.671 34.332 1.00 15.27 117 THR A C 1
ATOM 601 O O . THR A 1 103 ? 33.235 -65.513 33.907 1.00 14.93 117 THR A O 1
ATOM 605 N N . THR A 1 104 ? 32.458 -67.619 33.777 1.00 13.12 118 THR A N 1
ATOM 606 C CA . THR A 1 104 ? 31.606 -67.333 32.625 1.00 12.59 118 THR A CA 1
ATOM 607 C C . THR A 1 104 ? 30.233 -67.978 32.781 1.00 15.58 118 THR A C 1
ATOM 608 O O . THR A 1 104 ? 30.088 -68.955 33.522 1.00 14.30 118 THR A O 1
ATOM 612 N N . ALA A 1 105 ? 29.225 -67.449 32.047 1.00 13.80 119 ALA A N 1
ATOM 613 C CA . ALA A 1 105 ? 27.882 -68.032 32.057 1.00 14.37 119 ALA A CA 1
ATOM 614 C C . ALA A 1 105 ? 27.957 -69.483 31.578 1.00 15.95 119 ALA A C 1
ATOM 615 O O . ALA A 1 105 ? 27.342 -70.348 32.181 1.00 15.68 119 ALA A O 1
ATOM 617 N N . LYS A 1 106 ? 28.754 -69.762 30.537 1.00 13.13 120 LYS A N 1
ATOM 618 C CA . LYS A 1 106 ? 28.905 -71.126 30.004 1.00 14.00 120 LYS A CA 1
ATOM 619 C C . LYS A 1 106 ? 29.414 -72.091 31.084 1.00 15.75 120 LYS A C 1
ATOM 620 O O . LYS A 1 106 ? 28.880 -73.182 31.258 1.00 17.02 120 LYS A O 1
ATOM 626 N N . ARG A 1 107 ? 30.447 -71.675 31.820 1.00 11.03 121 ARG A N 1
ATOM 627 C CA . ARG A 1 107 ? 31.046 -72.529 32.838 1.00 10.71 121 ARG A CA 1
ATOM 628 C C . ARG A 1 107 ? 30.113 -72.722 34.023 1.00 13.87 121 ARG A C 1
ATOM 629 O O . ARG A 1 107 ? 30.081 -73.808 34.607 1.00 14.29 121 ARG A O 1
ATOM 637 N N . LYS A 1 108 ? 29.301 -71.697 34.348 1.00 12.27 122 LYS A N 1
ATOM 638 C CA . LYS A 1 108 ? 28.337 -71.777 35.448 1.00 11.79 122 LYS A CA 1
ATOM 639 C C . LYS A 1 108 ? 27.257 -72.843 35.206 1.00 16.58 122 LYS A 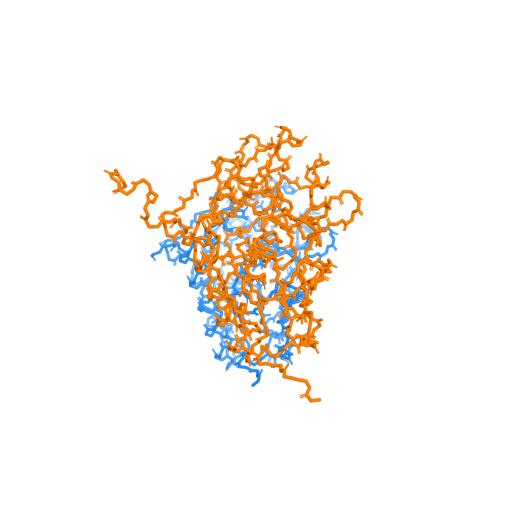C 1
ATOM 640 O O . LYS A 1 108 ? 26.530 -73.207 36.145 1.00 17.23 122 LYS A O 1
ATOM 646 N N . GLU A 1 109 ? 27.148 -73.340 33.946 1.00 15.21 123 GLU A N 1
ATOM 647 C CA . GLU A 1 109 ? 26.197 -74.418 33.639 1.00 16.97 123 GLU A CA 1
ATOM 648 C C . GLU A 1 109 ? 26.703 -75.760 34.197 1.00 20.79 123 GLU A C 1
ATOM 649 O O . GLU A 1 109 ? 25.892 -76.654 34.455 1.00 21.06 123 GLU A O 1
ATOM 655 N N . THR A 1 110 ? 28.042 -75.889 34.378 1.00 16.94 124 THR A N 1
ATOM 656 C CA . THR A 1 110 ? 28.758 -77.100 34.772 1.00 16.85 124 THR A CA 1
ATOM 657 C C . THR A 1 110 ? 29.181 -77.115 36.230 1.00 19.56 124 THR A C 1
ATOM 658 O O . THR A 1 110 ? 29.156 -78.171 36.861 1.00 18.89 124 THR A O 1
ATOM 662 N N . VAL A 1 111 ? 29.631 -75.960 36.746 1.00 15.10 125 VAL A N 1
ATOM 663 C CA . VAL A 1 111 ? 30.147 -75.870 38.110 1.00 14.57 125 VAL A CA 1
ATOM 664 C C . VAL A 1 111 ? 29.689 -74.566 38.745 1.00 16.50 125 VAL A C 1
ATOM 665 O O . VAL A 1 111 ? 29.215 -73.668 38.021 1.00 16.28 125 VAL A O 1
ATOM 669 N N . ASP A 1 112 ? 29.842 -74.458 40.082 1.00 13.21 126 ASP A N 1
ATOM 670 C CA . ASP A 1 112 ? 29.540 -73.198 40.757 1.00 13.52 126 ASP A CA 1
ATOM 671 C C . ASP A 1 112 ? 30.876 -72.469 40.964 1.00 15.64 126 ASP A C 1
ATOM 672 O O . ASP A 1 112 ? 31.938 -73.106 41.000 1.00 14.48 126 ASP A O 1
ATOM 677 N N . PHE A 1 113 ? 30.831 -71.131 41.097 1.00 13.66 127 PHE A N 1
ATOM 678 C CA . PHE A 1 113 ? 32.058 -70.370 41.311 1.00 12.27 127 PHE A CA 1
ATOM 679 C C . PHE A 1 113 ? 31.993 -69.554 42.574 1.00 14.21 127 PHE A C 1
ATOM 680 O O . PHE A 1 113 ? 30.936 -69.007 42.913 1.00 14.60 127 PHE A O 1
ATOM 688 N N . SER A 1 114 ? 33.155 -69.351 43.193 1.00 10.77 128 SER A N 1
ATOM 689 C CA . SER A 1 114 ? 33.264 -68.434 44.309 1.00 11.69 128 SER A CA 1
ATOM 690 C C . SER A 1 114 ? 33.228 -67.016 43.711 1.00 14.00 128 SER A C 1
ATOM 691 O O . SER A 1 114 ? 33.235 -66.853 42.476 1.00 13.91 128 SER A O 1
ATOM 694 N N . ASP A 1 115 ? 33.257 -65.995 44.580 1.00 11.55 129 ASP A N 1
ATOM 695 C CA . ASP A 1 115 ? 33.448 -64.621 44.154 1.00 11.53 129 ASP A CA 1
ATOM 696 C C . ASP A 1 115 ? 34.784 -64.530 43.405 1.00 14.41 129 ASP A C 1
ATOM 697 O O . ASP A 1 115 ? 35.647 -65.390 43.603 1.00 13.75 129 ASP A O 1
ATOM 702 N N . GLY A 1 116 ? 34.928 -63.529 42.530 1.00 14.94 130 GLY A N 1
ATOM 703 C CA . GLY A 1 116 ? 36.130 -63.360 41.730 1.00 14.04 130 GLY A CA 1
ATOM 704 C C . GLY A 1 116 ? 37.323 -62.885 42.530 1.00 15.49 130 GLY A C 1
ATOM 705 O O . GLY A 1 116 ? 37.142 -62.186 43.537 1.00 14.41 130 GLY A O 1
ATOM 706 N N . TYR A 1 117 ? 38.544 -63.268 42.096 1.00 9.96 131 TYR A N 1
ATOM 707 C CA . TYR A 1 117 ? 39.757 -62.821 42.802 1.00 9.74 131 TYR A CA 1
ATOM 708 C C . TYR A 1 117 ? 40.886 -62.378 41.897 1.00 14.36 131 TYR A C 1
ATOM 709 O O . TYR A 1 117 ? 41.992 -62.126 42.394 1.00 13.78 131 TYR A O 1
ATOM 718 N N . LEU A 1 118 ? 40.636 -62.304 40.577 1.00 11.34 132 LEU A N 1
ATOM 719 C CA . LEU A 1 118 ? 41.645 -61.810 39.643 1.00 10.70 132 LEU A CA 1
ATOM 720 C C . LEU A 1 118 ? 41.006 -61.490 38.311 1.00 13.22 132 LEU A C 1
ATOM 721 O O . LEU A 1 118 ? 40.257 -62.299 37.776 1.00 14.48 132 LEU A O 1
ATOM 726 N N . ALA A 1 119 ? 41.355 -60.332 37.744 1.00 11.55 133 ALA A N 1
ATOM 727 C CA . ALA A 1 119 ? 40.783 -59.901 36.478 1.00 10.49 133 ALA A CA 1
ATOM 728 C C . ALA A 1 119 ? 41.911 -59.310 35.663 1.00 13.00 133 ALA A C 1
ATOM 729 O O . ALA A 1 119 ? 42.580 -58.382 36.120 1.00 13.49 133 ALA A O 1
ATOM 731 N N . GLY A 1 120 ? 42.191 -59.911 34.514 1.00 10.79 134 GLY A N 1
ATOM 732 C CA . GLY A 1 120 ? 43.328 -59.465 33.716 1.00 12.54 134 GLY A CA 1
ATOM 733 C C . GLY A 1 120 ? 43.168 -59.689 32.230 1.00 12.94 134 GLY A C 1
ATOM 734 O O . GLY A 1 120 ? 42.042 -59.755 31.704 1.00 12.09 134 GLY A O 1
ATOM 735 N N . PHE A 1 121 ? 44.297 -59.853 31.565 1.00 12.24 135 PHE A N 1
ATOM 736 C CA . PHE A 1 121 ? 44.352 -59.953 30.123 1.00 11.18 135 PHE A CA 1
ATOM 737 C C . PHE A 1 121 ? 44.711 -61.308 29.607 1.00 13.59 135 PHE A C 1
ATOM 738 O O . PHE A 1 121 ? 45.501 -62.033 30.236 1.00 12.58 135 PHE A O 1
ATOM 746 N N . LEU A 1 122 ? 44.216 -61.595 28.384 1.00 10.51 136 LEU A N 1
ATOM 747 C CA . LEU A 1 122 ? 44.603 -62.762 27.581 1.00 10.44 136 LEU A CA 1
ATOM 748 C C . LEU A 1 122 ? 45.744 -62.210 26.709 1.00 13.43 136 LEU A C 1
ATOM 749 O O . LEU A 1 122 ? 45.611 -61.094 26.193 1.00 15.47 136 LEU A O 1
ATOM 754 N N . SER A 1 123 ? 46.870 -62.957 26.567 1.00 8.92 137 SER A N 1
ATOM 755 C CA . SER A 1 123 ? 48.017 -62.435 25.832 1.00 9.29 137 SER A CA 1
ATOM 756 C C . SER A 1 123 ? 48.506 -63.352 24.701 1.00 12.29 137 SER A C 1
ATOM 757 O O . SER A 1 123 ? 48.585 -64.575 24.885 1.00 11.83 137 SER A O 1
ATOM 760 N N . VAL A 1 124 ? 48.841 -62.747 23.550 1.00 11.24 138 VAL A N 1
ATOM 761 C CA . VAL A 1 124 ? 49.439 -63.480 22.440 1.00 11.64 138 VAL A CA 1
ATOM 762 C C . VAL A 1 124 ? 50.947 -63.380 22.592 1.00 15.70 138 VAL A C 1
ATOM 763 O O . VAL A 1 124 ? 51.506 -62.294 22.449 1.00 15.06 138 VAL A O 1
ATOM 767 N N . LEU A 1 125 ? 51.607 -64.519 22.846 1.00 12.33 139 LEU A N 1
ATOM 768 C CA . LEU A 1 125 ? 53.062 -64.626 22.999 1.00 11.58 139 LEU A CA 1
ATOM 769 C C . LEU A 1 125 ? 53.630 -65.055 21.645 1.00 14.28 139 LEU A C 1
ATOM 770 O O . LEU A 1 125 ? 53.141 -66.027 21.060 1.00 13.59 139 LEU A O 1
ATOM 775 N N . THR A 1 126 ? 54.661 -64.349 21.145 1.00 13.31 140 THR A N 1
ATOM 776 C CA . THR A 1 126 ? 55.236 -64.668 19.847 1.00 13.66 140 THR A CA 1
ATOM 777 C C . THR A 1 126 ? 56.758 -64.637 19.915 1.00 18.31 140 THR A C 1
ATOM 778 O O . THR A 1 126 ? 57.310 -64.336 20.965 1.00 18.37 140 THR A O 1
ATOM 782 N N . SER A 1 127 ? 57.439 -64.963 18.793 1.00 15.42 141 SER A N 1
ATOM 783 C CA . SER A 1 127 ? 58.884 -64.982 18.709 1.00 16.72 141 SER A CA 1
ATOM 784 C C . SER A 1 127 ? 59.432 -63.581 18.421 1.00 23.53 141 SER A C 1
ATOM 785 O O . SER A 1 127 ? 58.652 -62.649 18.152 1.00 22.09 141 SER A O 1
ATOM 788 N N . GLU A 1 128 ? 60.780 -63.445 18.509 1.00 21.74 142 GLU A N 1
ATOM 789 C CA . GLU A 1 128 ? 61.545 -62.194 18.382 1.00 23.07 142 GLU A CA 1
ATOM 790 C C . GLU A 1 128 ? 61.180 -61.328 17.159 1.00 27.97 142 GLU A C 1
ATOM 791 O O . GLU A 1 128 ? 61.172 -60.102 17.283 1.00 27.69 142 GLU A O 1
ATOM 797 N N . ALA A 1 129 ? 60.889 -61.955 16.005 1.00 23.83 143 ALA A N 1
ATOM 798 C CA . ALA A 1 129 ? 60.526 -61.253 14.763 1.00 24.52 143 ALA A CA 1
ATOM 799 C C . ALA A 1 129 ? 59.093 -61.618 14.326 1.00 28.16 143 ALA A C 1
ATOM 800 O O . ALA A 1 129 ? 58.752 -61.498 13.138 1.00 30.08 143 ALA A O 1
ATOM 802 N N . GLY A 1 130 ? 58.268 -62.034 15.295 1.00 23.88 144 GLY A N 1
ATOM 803 C CA . GLY A 1 130 ? 56.889 -62.446 15.045 1.00 23.70 144 GLY A CA 1
ATOM 804 C C . GLY A 1 130 ? 55.896 -61.322 14.800 1.00 28.65 144 GLY A C 1
ATOM 805 O O . GLY A 1 130 ? 56.272 -60.201 14.437 1.00 28.22 144 GLY A O 1
ATOM 806 N N . ILE A 1 131 ? 54.599 -61.657 14.978 1.00 26.92 145 ILE A N 1
ATOM 807 C CA . ILE A 1 131 ? 53.390 -60.817 14.850 1.00 27.61 145 ILE A CA 1
ATOM 808 C C . ILE A 1 131 ? 53.497 -59.585 15.768 1.00 29.50 145 ILE A C 1
ATOM 809 O O . ILE A 1 131 ? 54.072 -59.702 16.848 1.00 26.92 145 ILE A O 1
ATOM 814 N N . THR A 1 132 ? 52.927 -58.431 15.364 1.00 26.40 146 THR A N 1
ATOM 815 C CA . THR A 1 132 ? 52.939 -57.239 16.217 1.00 26.06 146 THR A CA 1
ATOM 816 C C . THR A 1 132 ? 51.533 -56.758 16.589 1.00 28.06 146 THR A C 1
ATOM 817 O O . THR A 1 132 ? 51.408 -55.878 17.443 1.00 28.08 146 THR A O 1
ATOM 821 N N . ASP A 1 133 ? 50.467 -57.304 15.943 1.00 23.06 147 ASP A N 1
ATOM 822 C CA . ASP A 1 133 ? 49.074 -56.937 16.272 1.00 20.94 147 ASP A CA 1
ATOM 823 C C . ASP A 1 133 ? 48.111 -58.089 15.936 1.00 20.36 147 ASP A C 1
ATOM 824 O O . ASP A 1 133 ? 48.528 -59.057 15.293 1.00 19.06 147 ASP A O 1
ATOM 829 N N . ALA A 1 134 ? 46.845 -57.971 16.364 1.00 16.15 148 ALA A N 1
ATOM 830 C CA . ALA A 1 134 ? 45.804 -58.990 16.167 1.00 16.04 148 ALA A CA 1
ATOM 831 C C . ALA A 1 134 ? 45.542 -59.209 14.671 1.00 18.46 148 ALA A C 1
ATOM 832 O O . ALA A 1 134 ? 45.418 -60.360 14.250 1.00 16.98 148 ALA A O 1
ATOM 834 N N . ALA A 1 135 ? 45.541 -58.123 13.853 1.00 16.06 149 ALA A N 1
ATOM 835 C CA . ALA A 1 135 ? 45.362 -58.260 12.393 1.00 17.10 149 ALA A CA 1
ATOM 836 C C . ALA A 1 135 ? 46.473 -59.136 11.755 1.00 20.73 149 ALA A C 1
ATOM 837 O O . ALA A 1 135 ? 46.216 -59.856 10.780 1.00 21.89 149 ALA A O 1
ATOM 839 N N . GLY A 1 136 ? 47.682 -59.075 12.337 1.00 16.38 150 GLY A N 1
ATOM 840 C CA . GLY A 1 136 ? 48.840 -59.848 11.901 1.00 16.44 150 GLY A CA 1
ATOM 841 C C . GLY A 1 136 ? 48.655 -61.343 12.079 1.00 17.93 150 GLY A C 1
ATOM 842 O O . GLY A 1 136 ? 49.459 -62.116 11.558 1.00 18.68 150 GLY A O 1
ATOM 843 N N . LEU A 1 137 ? 47.591 -61.768 12.814 1.00 14.37 151 LEU A N 1
ATOM 844 C CA . LEU A 1 137 ? 47.319 -63.188 13.029 1.00 13.55 151 LEU A CA 1
ATOM 845 C C . LEU A 1 137 ? 46.630 -63.861 11.826 1.00 16.55 151 LEU A C 1
ATOM 846 O O . LEU A 1 137 ? 46.601 -65.097 11.753 1.00 14.26 151 LEU A O 1
ATOM 851 N N . LYS A 1 138 ? 46.123 -63.064 10.862 1.00 15.99 152 LYS A N 1
ATOM 852 C CA . LYS A 1 138 ? 45.486 -63.650 9.675 1.00 15.87 152 LYS A CA 1
ATOM 853 C C . LYS A 1 138 ? 46.464 -64.543 8.938 1.00 19.87 152 LYS A C 1
ATOM 854 O O . LYS A 1 138 ? 47.579 -64.104 8.596 1.00 18.08 152 LYS A O 1
ATOM 860 N N . GLY A 1 139 ? 46.044 -65.790 8.717 1.00 16.54 153 GLY A N 1
ATOM 861 C CA . GLY A 1 139 ? 46.836 -66.774 7.991 1.00 16.39 153 GLY A CA 1
ATOM 862 C C . GLY A 1 139 ? 47.987 -67.356 8.786 1.00 19.97 153 GLY A C 1
ATOM 863 O O . GLY A 1 139 ? 48.853 -68.026 8.209 1.00 20.30 153 GLY A O 1
ATOM 864 N N . LYS A 1 140 ? 48.007 -67.103 10.108 1.00 14.94 154 LYS A N 1
ATOM 865 C CA . LYS A 1 140 ? 49.035 -67.615 11.024 1.00 13.37 154 LYS A CA 1
ATOM 866 C C . LYS A 1 140 ? 48.517 -68.793 11.819 1.00 17.46 154 LYS A C 1
ATOM 867 O O . LYS A 1 140 ? 47.312 -69.063 11.815 1.00 17.65 154 LYS A O 1
ATOM 873 N N . ARG A 1 141 ? 49.439 -69.527 12.474 1.00 11.55 155 ARG A N 1
ATOM 874 C CA . ARG A 1 141 ? 49.110 -70.653 13.344 1.00 11.24 155 ARG A CA 1
ATOM 875 C C . ARG A 1 141 ? 49.237 -70.158 14.779 1.00 14.80 155 ARG A C 1
ATOM 876 O O . ARG A 1 141 ? 50.303 -69.664 15.186 1.00 13.51 155 ARG A O 1
ATOM 884 N N . LEU A 1 142 ? 48.141 -70.267 15.536 1.00 12.26 156 LEU A N 1
ATOM 885 C CA . LEU A 1 142 ? 48.095 -69.798 16.901 1.00 10.66 156 LEU A CA 1
ATOM 886 C C . LEU A 1 142 ? 47.807 -70.966 17.824 1.00 14.05 156 LEU A C 1
ATOM 887 O O . LEU A 1 142 ? 46.745 -71.587 17.718 1.00 13.21 156 LEU A O 1
ATOM 892 N N . GLY A 1 143 ? 48.729 -71.221 18.742 1.00 11.38 157 GLY A N 1
ATOM 893 C CA . GLY A 1 143 ? 48.489 -72.222 19.764 1.00 12.04 157 GLY A CA 1
ATOM 894 C C . GLY A 1 143 ? 47.452 -71.745 20.764 1.00 15.30 157 GLY A C 1
ATOM 895 O O . GLY A 1 143 ? 47.349 -70.544 21.055 1.00 13.46 157 GLY A O 1
ATOM 896 N N . VAL A 1 144 ? 46.643 -72.689 21.271 1.00 13.48 158 VAL A N 1
ATOM 897 C CA . VAL A 1 144 ? 45.663 -72.412 22.312 1.00 12.88 158 VAL A CA 1
ATOM 898 C C . VAL A 1 144 ? 45.596 -73.678 23.146 1.00 15.35 158 VAL A C 1
ATOM 899 O O . VAL A 1 144 ? 45.813 -74.764 22.604 1.00 14.68 158 VAL A O 1
ATOM 903 N N . VAL A 1 145 ? 45.315 -73.536 24.450 1.00 13.34 159 VAL A N 1
ATOM 904 C CA . VAL A 1 145 ? 45.115 -74.717 25.272 1.00 12.39 159 VAL A CA 1
ATOM 905 C C . VAL A 1 145 ? 43.629 -75.046 25.208 1.00 13.80 159 VAL A C 1
ATOM 906 O O . VAL A 1 145 ? 42.778 -74.148 25.394 1.00 13.74 159 VAL A O 1
ATOM 910 N N . GLN A 1 146 ? 43.315 -76.343 24.983 1.00 15.01 160 GLN A N 1
ATOM 911 C CA . GLN A 1 146 ? 41.926 -76.792 24.904 1.00 14.82 160 GLN A CA 1
ATOM 912 C C . GLN A 1 146 ? 41.175 -76.442 26.168 1.00 16.82 160 GLN A C 1
ATOM 913 O O . GLN A 1 146 ? 41.711 -76.640 27.261 1.00 16.77 160 GLN A O 1
ATOM 919 N N . GLY A 1 147 ? 39.976 -75.902 25.996 1.00 14.06 161 GLY A N 1
ATOM 920 C CA . GLY A 1 147 ? 39.042 -75.592 27.070 1.00 14.67 161 GLY A CA 1
ATOM 921 C C . GLY A 1 147 ? 39.169 -74.218 27.696 1.00 16.37 161 GLY A C 1
ATOM 922 O O . GLY A 1 147 ? 38.326 -73.840 28.513 1.00 15.51 161 GLY A O 1
ATOM 923 N N . THR A 1 148 ? 40.191 -73.456 27.291 1.00 13.57 162 THR A N 1
ATOM 924 C CA . THR A 1 148 ? 40.449 -72.123 27.851 1.00 11.77 162 THR A CA 1
ATOM 925 C C . THR A 1 148 ? 39.615 -71.026 27.189 1.00 14.82 162 THR A C 1
ATOM 926 O O . THR A 1 148 ? 39.067 -71.237 26.113 1.00 12.76 162 THR A O 1
ATOM 930 N N . LEU A 1 149 ? 39.518 -69.847 27.841 1.00 12.58 163 LEU A N 1
ATOM 931 C CA . LEU A 1 149 ? 38.794 -68.698 27.295 1.00 12.21 163 LEU A CA 1
ATOM 932 C C . LEU A 1 149 ? 39.485 -68.174 26.051 1.00 15.48 163 LEU A C 1
ATOM 933 O O . LEU A 1 149 ? 38.849 -67.580 25.189 1.00 15.40 163 LEU A O 1
ATOM 938 N N . GLN A 1 150 ? 40.798 -68.424 25.963 1.00 12.45 164 GLN A N 1
ATOM 939 C CA . GLN A 1 150 ? 41.615 -68.065 24.819 1.00 12.18 164 GLN A CA 1
ATOM 940 C C . GLN A 1 150 ? 41.088 -68.829 23.573 1.00 13.59 164 GLN A C 1
ATOM 941 O O . GLN A 1 150 ? 40.985 -68.244 22.483 1.00 13.72 164 GLN A O 1
ATOM 947 N N . GLU A 1 151 ? 40.765 -70.143 23.738 1.00 11.11 165 GLU A N 1
ATOM 948 C CA . GLU A 1 151 ? 40.249 -70.920 22.608 1.00 13.29 165 GLU A CA 1
ATOM 949 C C . GLU A 1 151 ? 38.934 -70.286 22.101 1.00 16.50 165 GLU A C 1
ATOM 950 O O . GLU A 1 151 ? 38.772 -70.061 20.896 1.00 19.00 165 GLU A O 1
ATOM 956 N N . ILE A 1 152 ? 38.029 -69.938 23.045 1.00 13.46 166 ILE A N 1
ATOM 957 C CA . ILE A 1 152 ? 36.741 -69.303 22.744 1.00 14.70 166 ILE A CA 1
ATOM 958 C C . ILE A 1 152 ? 36.948 -67.942 22.062 1.00 17.97 166 ILE A C 1
ATOM 959 O O . ILE A 1 152 ? 36.326 -67.667 21.031 1.00 18.76 166 ILE A O 1
ATOM 964 N N . TYR A 1 153 ? 37.841 -67.100 22.630 1.00 12.59 167 TYR A N 1
ATOM 965 C CA . TYR A 1 153 ? 38.104 -65.772 22.081 1.00 12.66 167 TYR A CA 1
ATOM 966 C C . TYR A 1 153 ? 38.631 -65.866 20.680 1.00 16.95 167 TYR A C 1
ATOM 967 O O . TYR A 1 153 ? 38.187 -65.109 19.817 1.00 16.79 167 TYR A O 1
ATOM 976 N N . ALA A 1 154 ? 39.622 -66.763 20.472 1.00 14.13 168 ALA A N 1
ATOM 977 C CA . ALA A 1 154 ? 40.228 -66.932 19.161 1.00 14.54 168 ALA A CA 1
ATOM 978 C C . ALA A 1 154 ? 39.227 -67.396 18.101 1.00 18.28 168 ALA A C 1
ATOM 979 O O . ALA A 1 154 ? 39.241 -66.872 16.988 1.00 18.49 168 ALA A O 1
ATOM 981 N N . GLU A 1 155 ? 38.328 -68.344 18.460 1.00 16.85 169 GLU A N 1
ATOM 982 C CA . GLU A 1 155 ? 37.308 -68.837 17.509 1.00 18.28 169 GLU A CA 1
ATOM 983 C C . GLU A 1 155 ? 36.303 -67.744 17.163 1.00 24.57 169 GLU A C 1
ATOM 984 O O . GLU A 1 155 ? 35.757 -67.740 16.060 1.00 26.21 169 GLU A O 1
ATOM 990 N N . LYS A 1 156 ? 36.090 -66.791 18.083 1.00 20.78 170 LYS A N 1
ATOM 991 C CA . LYS A 1 156 ? 35.143 -65.715 17.846 1.00 21.23 170 LYS A CA 1
ATOM 992 C C . LYS A 1 156 ? 35.735 -64.477 17.169 1.00 25.47 170 LYS A C 1
ATOM 993 O O . LYS A 1 156 ? 35.044 -63.836 16.364 1.00 27.06 170 LYS A O 1
ATOM 999 N N . ASN A 1 157 ? 36.986 -64.121 17.499 1.00 19.77 171 ASN A N 1
ATOM 1000 C CA . ASN A 1 157 ? 37.587 -62.879 17.024 1.00 19.19 171 ASN A CA 1
ATOM 1001 C C . ASN A 1 157 ? 38.775 -63.024 16.086 1.00 21.20 171 ASN A C 1
ATOM 1002 O O . ASN A 1 157 ? 39.185 -62.021 15.499 1.00 21.94 171 ASN A O 1
ATOM 1007 N N . PHE A 1 158 ? 39.376 -64.228 15.995 1.00 15.71 172 PHE A N 1
ATOM 1008 C CA . PHE A 1 158 ? 40.529 -64.428 15.122 1.00 14.84 172 PHE A CA 1
ATOM 1009 C C . PHE A 1 158 ? 40.176 -65.294 13.916 1.00 17.29 172 PHE A C 1
ATOM 1010 O O . PHE A 1 158 ? 40.913 -66.220 13.543 1.00 14.42 172 PHE A O 1
ATOM 1018 N N . ALA A 1 159 ? 39.047 -64.958 13.250 1.00 17.14 173 ALA A N 1
ATOM 1019 C CA . ALA A 1 159 ? 38.658 -65.687 12.044 1.00 17.19 173 ALA A CA 1
ATOM 1020 C C . ALA A 1 159 ? 39.827 -65.572 11.066 1.00 16.72 173 ALA A C 1
ATOM 1021 O O . ALA A 1 159 ? 40.441 -64.516 10.970 1.00 16.27 173 ALA A O 1
ATOM 1023 N N . GLY A 1 160 ? 40.183 -66.682 10.437 1.00 15.61 174 GLY A N 1
ATOM 1024 C CA . GLY A 1 160 ? 41.274 -66.688 9.476 1.00 14.62 174 GLY A CA 1
ATOM 1025 C C . GLY A 1 160 ? 42.636 -67.057 10.027 1.00 16.48 174 GLY A C 1
ATOM 1026 O O . GLY A 1 160 ? 43.617 -67.075 9.272 1.00 16.12 174 GLY A O 1
ATOM 1027 N N . THR A 1 161 ? 42.693 -67.362 11.330 1.00 12.46 175 THR A N 1
ATOM 1028 C CA . THR A 1 161 ? 43.909 -67.821 12.010 1.00 11.92 175 THR A CA 1
ATOM 1029 C C . THR A 1 161 ? 43.712 -69.310 12.266 1.00 15.68 175 THR A C 1
ATOM 1030 O O . THR A 1 161 ? 42.632 -69.707 12.719 1.00 16.70 175 THR A O 1
ATOM 1034 N N . ASP A 1 162 ? 44.705 -70.133 11.912 1.00 14.65 176 ASP A N 1
ATOM 1035 C CA . ASP A 1 162 ? 44.619 -71.575 12.138 1.00 15.69 176 ASP A CA 1
ATOM 1036 C C . ASP A 1 162 ? 44.845 -71.786 13.633 1.00 17.69 176 ASP A C 1
ATOM 1037 O O . ASP A 1 162 ? 45.892 -71.375 14.132 1.00 16.48 176 ASP A O 1
ATOM 1042 N N . LEU A 1 163 ? 43.881 -72.390 14.346 1.00 15.02 177 LEU A N 1
ATOM 1043 C CA . LEU A 1 163 ? 44.041 -72.623 15.788 1.00 14.80 177 LEU A CA 1
ATOM 1044 C C . LEU A 1 163 ? 44.590 -74.008 16.030 1.00 18.54 177 LEU A C 1
ATOM 1045 O O . LEU A 1 163 ? 44.026 -74.996 15.561 1.00 20.08 177 LEU A O 1
ATOM 1050 N N . VAL A 1 164 ? 45.724 -74.077 16.734 1.00 12.75 178 VAL A N 1
ATOM 1051 C CA . VAL A 1 164 ? 46.420 -75.325 16.995 1.00 13.49 178 VAL A CA 1
ATOM 1052 C C . VAL A 1 164 ? 46.206 -75.637 18.479 1.00 16.80 178 VAL A C 1
ATOM 1053 O O . VAL A 1 164 ? 46.650 -74.881 19.357 1.00 14.87 178 VAL A O 1
ATOM 1057 N N . LYS A 1 165 ? 45.426 -76.691 18.740 1.00 16.67 179 LYS A N 1
ATOM 1058 C CA . LYS A 1 165 ? 45.074 -77.080 20.090 1.00 17.25 179 LYS A CA 1
ATOM 1059 C C . LYS A 1 165 ? 46.192 -77.864 20.745 1.00 22.06 179 LYS A C 1
ATOM 1060 O O . LYS A 1 165 ? 46.757 -78.800 20.161 1.00 22.56 179 LYS A O 1
ATOM 1066 N N . PHE A 1 166 ? 46.531 -77.438 21.962 1.00 16.02 180 PHE A N 1
ATOM 1067 C CA . PHE A 1 166 ? 47.547 -78.082 22.777 1.00 15.88 180 PHE A CA 1
ATOM 1068 C C . PHE A 1 166 ? 46.920 -78.485 24.128 1.00 18.93 180 PHE A C 1
ATOM 1069 O O . PHE A 1 166 ? 45.972 -77.837 24.580 1.00 18.49 180 PHE A O 1
ATOM 1077 N N . PRO A 1 167 ? 47.412 -79.552 24.792 1.00 19.10 181 PRO A N 1
ATOM 1078 C CA . PRO A 1 167 ? 46.810 -79.922 26.081 1.00 19.10 181 PRO A CA 1
ATOM 1079 C C . PRO A 1 167 ? 47.261 -78.988 27.207 1.00 20.87 181 PRO A C 1
ATOM 1080 O O . PRO A 1 167 ? 46.565 -78.886 28.216 1.00 19.18 181 PRO A O 1
ATOM 1084 N N . ASP A 1 168 ? 48.442 -78.353 27.052 1.00 18.29 182 ASP A N 1
ATOM 1085 C CA . ASP A 1 168 ? 49.020 -77.458 28.059 1.00 17.62 182 ASP A CA 1
ATOM 1086 C C . ASP A 1 168 ? 49.896 -76.359 27.465 1.00 18.80 182 ASP A C 1
ATOM 1087 O O . ASP A 1 168 ? 50.245 -76.416 26.288 1.00 18.29 182 ASP A O 1
ATOM 1092 N N . ASN A 1 169 ? 50.320 -75.396 28.296 1.00 15.88 183 ASN A N 1
ATOM 1093 C CA . ASN A 1 169 ? 51.191 -74.312 27.843 1.00 14.48 183 ASN A CA 1
ATOM 1094 C C . ASN A 1 169 ? 52.592 -74.799 27.456 1.00 17.30 183 ASN A C 1
ATOM 1095 O O . ASN A 1 169 ? 53.171 -74.266 26.514 1.00 17.83 183 ASN A O 1
ATOM 1100 N N . ASN A 1 170 ? 53.150 -75.762 28.211 1.00 16.41 184 ASN A N 1
ATOM 1101 C CA . ASN A 1 170 ? 54.504 -76.268 27.959 1.00 17.57 184 ASN A CA 1
ATOM 1102 C C . ASN A 1 170 ? 54.638 -76.802 26.520 1.00 20.48 184 ASN A C 1
ATOM 1103 O O . ASN A 1 170 ? 55.561 -76.392 25.812 1.00 20.58 184 ASN A O 1
ATOM 1108 N N . SER A 1 171 ? 53.669 -77.624 26.065 1.00 17.90 185 SER A N 1
ATOM 1109 C CA . SER A 1 171 ? 53.712 -78.182 24.699 1.00 17.79 185 SER A CA 1
ATOM 1110 C C . SER A 1 171 ? 53.567 -77.102 23.627 1.00 19.09 185 SER A C 1
ATOM 1111 O O . SER A 1 171 ? 54.278 -77.148 22.619 1.00 20.62 185 SER A O 1
ATOM 1114 N N . ALA A 1 172 ? 52.711 -76.096 23.882 1.00 15.09 186 ALA A N 1
ATOM 1115 C CA . ALA A 1 172 ? 52.502 -74.980 22.968 1.00 14.33 186 ALA A CA 1
ATOM 1116 C C . ALA A 1 172 ? 53.731 -74.097 22.887 1.00 17.88 186 ALA A C 1
ATOM 1117 O O . ALA A 1 172 ? 54.076 -73.662 21.802 1.00 16.96 186 ALA A O 1
ATOM 1119 N N . VAL A 1 173 ? 54.383 -73.800 24.039 1.00 14.30 187 VAL A N 1
ATOM 1120 C CA . VAL A 1 173 ? 55.562 -72.948 24.016 1.00 14.18 187 VAL A CA 1
ATOM 1121 C C . VAL A 1 173 ? 56.742 -73.715 23.358 1.00 17.18 187 VAL A C 1
ATOM 1122 O O . VAL A 1 173 ? 57.528 -73.122 22.616 1.00 18.15 187 VAL A O 1
ATOM 1126 N N . SER A 1 174 ? 56.803 -75.044 23.558 1.00 16.15 188 SER A N 1
ATOM 1127 C CA . SER A 1 174 ? 57.805 -75.864 22.885 1.00 17.30 188 SER A CA 1
ATOM 1128 C C . SER A 1 174 ? 57.622 -75.710 21.364 1.00 20.22 188 SER A C 1
ATOM 1129 O O . SER A 1 174 ? 58.598 -75.460 20.655 1.00 21.14 188 SER A O 1
ATOM 1132 N N . ALA A 1 175 ? 56.366 -75.814 20.876 1.00 16.81 189 ALA A N 1
ATOM 1133 C CA . ALA A 1 175 ? 56.048 -75.693 19.445 1.00 16.94 189 ALA A CA 1
ATOM 1134 C C . ALA A 1 175 ? 56.414 -74.297 18.915 1.00 20.08 189 ALA A C 1
ATOM 1135 O O . ALA A 1 175 ? 57.007 -74.188 17.835 1.00 21.04 189 ALA A O 1
ATOM 1137 N N . LEU A 1 176 ? 56.126 -73.232 19.712 1.00 16.21 190 LEU A N 1
ATOM 1138 C CA . LEU A 1 176 ? 56.490 -71.857 19.361 1.00 15.94 190 LEU A CA 1
ATOM 1139 C C . LEU A 1 176 ? 58.028 -71.749 19.222 1.00 19.91 190 LEU A C 1
ATOM 1140 O O . LEU A 1 176 ? 58.527 -71.229 18.221 1.00 20.53 190 LEU A O 1
ATOM 1145 N N . ASN A 1 177 ? 58.755 -72.291 20.221 1.00 17.61 191 ASN A N 1
ATOM 1146 C CA . ASN A 1 177 ? 60.217 -72.302 20.267 1.00 18.21 191 ASN A CA 1
ATOM 1147 C C . ASN A 1 177 ? 60.829 -73.119 19.135 1.00 23.27 191 ASN A C 1
ATOM 1148 O O . ASN A 1 177 ? 61.925 -72.786 18.690 1.00 24.28 191 ASN A O 1
ATOM 1153 N N . ASN A 1 178 ? 60.122 -74.178 18.666 1.00 20.66 192 ASN A N 1
ATOM 1154 C CA . ASN A 1 178 ? 60.590 -75.052 17.576 1.00 21.76 192 ASN A CA 1
ATOM 1155 C C . ASN A 1 178 ? 60.193 -74.519 16.191 1.00 24.81 192 ASN A C 1
ATOM 1156 O O . ASN A 1 178 ? 60.570 -75.101 15.167 1.00 24.04 192 ASN A O 1
ATOM 1161 N N . GLY A 1 179 ? 59.446 -73.414 16.188 1.00 21.57 193 GLY A N 1
ATOM 1162 C CA . GLY A 1 179 ? 58.984 -72.738 14.981 1.00 20.67 193 GLY A CA 1
ATOM 1163 C C . GLY A 1 179 ? 57.816 -73.403 14.279 1.00 23.45 193 GLY A C 1
ATOM 1164 O O . GLY A 1 179 ? 57.596 -73.137 13.096 1.00 22.76 193 GLY A O 1
ATOM 1165 N N . THR A 1 180 ? 57.042 -74.252 14.994 1.00 19.66 194 THR A N 1
ATOM 1166 C CA . THR A 1 180 ? 55.923 -74.981 14.370 1.00 19.31 194 THR A CA 1
ATOM 1167 C C . THR A 1 180 ? 54.544 -74.298 14.590 1.00 22.10 194 THR A C 1
ATOM 1168 O O . THR A 1 180 ? 53.544 -74.714 13.995 1.00 21.55 194 THR A O 1
ATOM 1172 N N . VAL A 1 181 ? 54.496 -73.232 15.413 1.00 16.23 195 VAL A N 1
ATOM 1173 C CA . VAL A 1 181 ? 53.330 -72.346 15.536 1.00 14.32 195 VAL A CA 1
ATOM 1174 C C . VAL A 1 181 ? 53.927 -70.944 15.512 1.00 17.66 195 VAL A C 1
ATOM 1175 O O . VAL A 1 181 ? 55.120 -70.807 15.818 1.00 17.16 195 VAL A O 1
ATOM 1179 N N . ASP A 1 182 ? 53.144 -69.927 15.084 1.00 12.60 196 ASP A N 1
ATOM 1180 C CA . ASP A 1 182 ? 53.658 -68.561 14.999 1.00 12.10 196 ASP A CA 1
ATOM 1181 C C . ASP A 1 182 ? 53.537 -67.828 16.335 1.00 13.66 196 ASP A C 1
ATOM 1182 O O . ASP A 1 182 ? 54.232 -66.826 16.572 1.00 14.54 196 ASP A O 1
ATOM 1187 N N . ALA A 1 183 ? 52.611 -68.277 17.164 1.00 11.20 197 ALA A N 1
ATOM 1188 C CA . ALA A 1 183 ? 52.327 -67.622 18.448 1.00 11.29 197 ALA A CA 1
ATOM 1189 C C . ALA A 1 183 ? 51.512 -68.548 19.335 1.00 12.42 197 ALA A C 1
ATOM 1190 O O . ALA A 1 183 ? 50.966 -69.541 18.860 1.00 13.11 197 ALA A O 1
ATOM 1192 N N . HIS A 1 184 ? 51.377 -68.182 20.616 1.00 9.90 198 HIS A N 1
ATOM 1193 C CA . HIS A 1 184 ? 50.591 -68.947 21.562 1.00 9.60 198 HIS A CA 1
ATOM 1194 C C . HIS A 1 184 ? 49.723 -67.985 22.331 1.00 12.52 198 HIS A C 1
ATOM 1195 O O . HIS A 1 184 ? 50.175 -66.890 22.666 1.00 13.38 198 HIS A O 1
ATOM 1202 N N . PHE A 1 185 ? 48.492 -68.389 22.587 1.00 10.35 199 PHE A N 1
ATOM 1203 C CA . PHE A 1 185 ? 47.539 -67.523 23.269 1.00 9.63 199 PHE A CA 1
ATOM 1204 C C . PHE A 1 185 ? 47.297 -68.051 24.688 1.00 13.61 199 PHE A C 1
ATOM 1205 O O . PHE A 1 185 ? 46.750 -69.147 24.837 1.00 12.36 199 PHE A O 1
ATOM 1213 N N . LEU A 1 186 ? 47.682 -67.261 25.732 1.00 10.55 200 LEU A N 1
ATOM 1214 C CA . LEU A 1 186 ? 47.569 -67.746 27.103 1.00 9.31 200 LEU A CA 1
ATOM 1215 C C . LEU A 1 186 ? 47.324 -66.594 28.058 1.00 11.20 200 LEU A C 1
ATOM 1216 O O . LEU A 1 186 ? 47.087 -65.468 27.606 1.00 11.97 200 LEU A O 1
ATOM 1221 N N . ASP A 1 187 ? 47.331 -66.865 29.370 1.00 8.80 201 ASP A N 1
ATOM 1222 C CA . ASP A 1 187 ? 47.088 -65.759 30.310 1.00 8.61 201 ASP A CA 1
ATOM 1223 C C . ASP A 1 187 ? 48.287 -64.821 30.417 1.00 9.44 201 ASP A C 1
ATOM 1224 O O . ASP A 1 187 ? 49.420 -65.292 30.367 1.00 10.64 201 ASP A O 1
ATOM 1229 N N . PHE A 1 188 ? 48.050 -63.538 30.622 1.00 8.80 202 PHE A N 1
ATOM 1230 C CA . PHE A 1 188 ? 49.113 -62.541 30.689 1.00 8.77 202 PHE A CA 1
ATOM 1231 C C . PHE A 1 188 ? 50.263 -62.924 31.605 1.00 11.56 202 PHE A C 1
ATOM 1232 O O . PHE A 1 188 ? 51.415 -62.849 31.193 1.00 11.48 202 PHE A O 1
ATOM 1240 N N . GLU A 1 189 ? 49.970 -63.308 32.864 1.00 9.54 203 GLU A N 1
ATOM 1241 C CA . GLU A 1 189 ? 51.105 -63.541 33.783 1.00 8.66 203 GLU A CA 1
ATOM 1242 C C . GLU A 1 189 ? 51.950 -64.716 33.372 1.00 10.33 203 GLU A C 1
ATOM 1243 O O . GLU A 1 189 ? 53.166 -64.728 33.638 1.00 11.38 203 GLU A O 1
ATOM 1249 N N . ALA A 1 190 ? 51.303 -65.719 32.751 1.00 9.21 204 ALA A N 1
ATOM 1250 C CA . ALA A 1 190 ? 52.016 -66.911 32.274 1.00 8.59 204 ALA A CA 1
ATOM 1251 C C . ALA A 1 190 ? 52.823 -66.527 31.015 1.00 11.84 204 ALA A C 1
ATOM 1252 O O . ALA A 1 190 ? 53.958 -66.989 30.831 1.00 11.59 204 ALA A O 1
ATOM 1254 N N . ALA A 1 191 ? 52.266 -65.631 30.165 1.00 9.69 205 ALA A N 1
ATOM 1255 C CA . ALA A 1 191 ? 52.997 -65.152 28.975 1.00 9.73 205 ALA A CA 1
ATOM 1256 C C . ALA A 1 191 ? 54.245 -64.394 29.407 1.00 12.18 205 ALA A C 1
ATOM 1257 O O . ALA A 1 191 ? 55.316 -64.571 28.829 1.00 14.09 205 ALA A O 1
ATOM 1259 N N . LYS A 1 192 ? 54.091 -63.542 30.418 1.00 10.76 206 LYS A N 1
ATOM 1260 C CA . LYS A 1 192 ? 55.176 -62.748 30.998 1.00 10.44 206 LYS A CA 1
ATOM 1261 C C . LYS A 1 192 ? 56.274 -63.699 31.548 1.00 15.57 206 LYS A C 1
ATOM 1262 O O . LYS A 1 192 ? 57.466 -63.475 31.291 1.00 16.73 206 LYS A O 1
ATOM 1268 N N . ASP A 1 193 ? 55.859 -64.791 32.244 1.00 11.49 207 ASP A N 1
ATOM 1269 C CA . ASP A 1 193 ? 56.838 -65.741 32.795 1.00 12.81 207 ASP A CA 1
ATOM 1270 C C . ASP A 1 193 ? 57.591 -66.490 31.703 1.00 16.13 207 ASP A C 1
ATOM 1271 O O . ASP A 1 193 ? 58.811 -66.653 31.818 1.00 16.52 207 ASP A O 1
ATOM 1276 N N . TYR A 1 194 ? 56.876 -66.925 30.634 1.00 11.98 208 TYR A N 1
ATOM 1277 C CA . TYR A 1 194 ? 57.545 -67.605 29.520 1.00 11.73 208 TYR A CA 1
ATOM 1278 C C . TYR A 1 194 ? 58.499 -66.646 28.800 1.00 15.49 208 TYR A C 1
ATOM 1279 O O . TYR A 1 194 ? 59.558 -67.092 28.348 1.00 15.01 208 TYR A O 1
ATOM 1288 N N A SER A 1 195 ? 58.143 -65.341 28.718 0.50 12.59 209 SER A N 1
ATOM 1289 N N B SER A 1 195 ? 58.145 -65.339 28.698 0.50 12.88 209 SER A N 1
ATOM 1290 C CA A SER A 1 195 ? 58.988 -64.336 28.068 0.50 13.14 209 SER A CA 1
ATOM 1291 C CA B SER A 1 195 ? 59.024 -64.370 28.031 0.50 13.56 209 SER A CA 1
ATOM 1292 C C A SER A 1 195 ? 60.306 -64.109 28.846 0.50 17.92 209 SER A C 1
ATOM 1293 C C B SER A 1 195 ? 60.317 -64.101 28.842 0.50 18.12 209 SER A C 1
ATOM 1294 O O A SER A 1 195 ? 61.308 -63.698 28.252 0.50 19.06 209 SER A O 1
ATOM 1295 O O B SER A 1 195 ? 61.323 -63.675 28.266 0.50 19.18 209 SER A O 1
ATOM 1300 N N . ALA A 1 196 ? 60.303 -64.399 30.159 1.00 16.34 210 ALA A N 1
ATOM 1301 C CA . ALA A 1 196 ? 61.479 -64.283 31.040 1.00 17.16 210 ALA A CA 1
ATOM 1302 C C . ALA A 1 196 ? 62.320 -65.577 30.912 1.00 20.22 210 ALA A C 1
ATOM 1303 O O . ALA A 1 196 ? 63.548 -65.501 30.857 1.00 21.25 210 ALA A O 1
ATOM 1305 N N . ARG A 1 197 ? 61.653 -66.756 30.844 1.00 15.99 211 ARG A N 1
ATOM 1306 C CA . ARG A 1 197 ? 62.351 -68.047 30.730 1.00 17.17 211 ARG A CA 1
ATOM 1307 C C . ARG A 1 197 ? 62.984 -68.197 29.368 1.00 20.00 211 ARG A C 1
ATOM 1308 O O . ARG A 1 197 ? 64.059 -68.794 29.257 1.00 19.53 211 ARG A O 1
ATOM 1316 N N . TYR A 1 198 ? 62.302 -67.675 28.321 1.00 16.99 212 TYR A N 1
ATOM 1317 C CA . TYR A 1 198 ? 62.768 -67.736 26.935 1.00 17.18 212 TYR A CA 1
ATOM 1318 C C . TYR A 1 198 ? 62.841 -66.303 26.445 1.00 21.92 212 TYR A C 1
ATOM 1319 O O . TYR A 1 198 ? 61.846 -65.760 25.954 1.00 21.19 212 TYR A O 1
ATOM 1328 N N . PRO A 1 199 ? 64.013 -65.651 26.658 1.00 20.62 213 PRO A N 1
ATOM 1329 C CA . PRO A 1 199 ? 64.134 -64.202 26.376 1.00 21.49 213 PRO A CA 1
ATOM 1330 C C . PRO A 1 199 ? 63.802 -63.726 24.965 1.00 25.34 213 PRO A C 1
ATOM 1331 O O . PRO A 1 199 ? 63.474 -62.553 24.787 1.00 24.26 213 PRO A O 1
ATOM 1335 N N . ALA A 1 200 ? 63.901 -64.614 23.965 1.00 22.06 214 ALA A N 1
ATOM 1336 C CA . ALA A 1 200 ? 63.572 -64.252 22.583 1.00 22.70 214 ALA A CA 1
ATOM 1337 C C . ALA A 1 200 ? 62.067 -63.967 22.401 1.00 25.33 214 ALA A C 1
ATOM 1338 O O . ALA A 1 200 ? 61.711 -63.165 21.540 1.00 27.85 214 ALA A O 1
ATOM 1340 N N . LEU A 1 201 ? 61.194 -64.608 23.220 1.00 19.18 215 LEU A N 1
ATOM 1341 C CA . LEU A 1 201 ? 59.733 -64.466 23.153 1.00 16.97 215 LEU A CA 1
ATOM 1342 C C . LEU A 1 201 ? 59.214 -63.136 23.674 1.00 21.02 215 LEU A C 1
ATOM 1343 O O . LEU A 1 201 ? 59.765 -62.587 24.628 1.00 20.08 215 LEU A O 1
ATOM 1348 N N . LYS A 1 202 ? 58.148 -62.622 23.052 1.00 16.62 216 LYS A N 1
ATOM 1349 C CA . LYS A 1 202 ? 57.548 -61.343 23.456 1.00 17.38 216 LYS A CA 1
ATOM 1350 C C . LYS A 1 202 ? 56.026 -61.360 23.389 1.00 19.90 216 LYS A C 1
ATOM 1351 O O . LYS A 1 202 ? 55.445 -62.113 22.607 1.00 17.75 216 LYS A O 1
ATOM 1357 N N . ILE A 1 203 ? 55.375 -60.495 24.182 1.00 16.17 217 ILE A N 1
ATOM 1358 C CA . ILE A 1 203 ? 53.925 -60.380 24.151 1.00 16.29 217 ILE A CA 1
ATOM 1359 C C . ILE A 1 203 ? 53.557 -59.371 23.060 1.00 19.44 217 ILE A C 1
ATOM 1360 O O . ILE A 1 203 ? 53.930 -58.197 23.148 1.00 20.07 217 ILE A O 1
ATOM 1365 N N . ALA A 1 204 ? 52.832 -59.831 22.039 1.00 17.43 218 ALA A N 1
ATOM 1366 C CA . ALA A 1 204 ? 52.441 -58.985 20.922 1.00 16.86 218 ALA A CA 1
ATOM 1367 C C . ALA A 1 204 ? 51.098 -58.281 21.119 1.00 20.20 218 ALA A C 1
ATOM 1368 O O . ALA A 1 204 ? 50.948 -57.136 20.675 1.00 23.72 218 ALA A O 1
ATOM 1370 N N . VAL A 1 205 ? 50.103 -58.982 21.710 1.00 16.48 219 VAL A N 1
ATOM 1371 C CA . VAL A 1 205 ? 48.740 -58.465 21.903 1.00 17.20 219 VAL A CA 1
ATOM 1372 C C . VAL A 1 205 ? 48.216 -58.803 23.300 1.00 19.26 219 VAL A C 1
ATOM 1373 O O . VAL A 1 205 ? 48.368 -59.935 23.743 1.00 15.49 219 VAL A O 1
ATOM 1377 N N . ASN A 1 206 ? 47.518 -57.842 23.949 1.00 17.24 220 ASN A N 1
ATOM 1378 C CA . ASN A 1 206 ? 46.833 -58.062 25.229 1.00 16.34 220 ASN A CA 1
ATOM 1379 C C . ASN A 1 206 ? 45.337 -57.778 24.994 1.00 18.12 220 ASN A C 1
ATOM 1380 O O . ASN A 1 206 ? 44.983 -56.714 24.463 1.00 18.68 220 ASN A O 1
ATOM 1385 N N . ILE A 1 207 ? 44.485 -58.752 25.352 1.00 13.86 221 ILE A N 1
ATOM 1386 C CA . ILE A 1 207 ? 43.036 -58.733 25.172 1.00 14.95 221 ILE A CA 1
ATOM 1387 C C . ILE A 1 207 ? 42.370 -58.688 26.570 1.00 16.32 221 ILE A C 1
ATOM 1388 O O . ILE A 1 207 ? 42.612 -59.581 27.374 1.00 14.48 221 ILE A O 1
ATOM 1393 N N . PRO A 1 208 ? 41.504 -57.702 26.876 1.00 16.35 222 PRO A N 1
ATOM 1394 C CA . PRO A 1 208 ? 40.912 -57.665 28.221 1.00 15.24 222 PRO A CA 1
ATOM 1395 C C . PRO A 1 208 ? 40.003 -58.846 28.468 1.00 16.29 222 PRO A C 1
ATOM 1396 O O . PRO A 1 208 ? 39.297 -59.275 27.552 1.00 16.35 222 PRO A O 1
ATOM 1400 N N . SER A 1 209 ? 40.030 -59.371 29.695 1.00 13.69 223 SER A N 1
ATOM 1401 C CA . SER A 1 209 ? 39.172 -60.481 30.116 1.00 11.49 223 SER A CA 1
ATOM 1402 C C . SER A 1 209 ? 38.666 -60.169 31.531 1.00 13.99 223 SER A C 1
ATOM 1403 O O . SER A 1 209 ? 38.470 -61.056 32.360 1.00 13.04 223 SER A O 1
ATOM 1406 N N . PHE A 1 210 ? 38.346 -58.885 31.754 1.00 13.31 224 PHE A N 1
ATOM 1407 C CA . PHE A 1 210 ? 37.863 -58.381 33.035 1.00 13.08 224 PHE A CA 1
ATOM 1408 C C . PHE A 1 210 ? 36.442 -58.858 33.348 1.00 16.52 224 PHE A C 1
ATOM 1409 O O . PHE A 1 210 ? 36.039 -58.888 34.520 1.00 16.70 224 PHE A O 1
ATOM 1417 N N . ASP A 1 211 ? 35.681 -59.236 32.301 1.00 13.46 225 ASP A N 1
ATOM 1418 C CA . ASP A 1 211 ? 34.331 -59.743 32.492 1.00 14.68 225 ASP A CA 1
ATOM 1419 C C . ASP A 1 211 ? 34.346 -61.216 32.897 1.00 16.57 225 ASP A C 1
ATOM 1420 O O . ASP A 1 211 ? 33.272 -61.754 33.153 1.00 18.03 225 ASP A O 1
ATOM 1425 N N . ALA A 1 212 ? 35.542 -61.877 32.942 1.00 12.17 226 ALA A N 1
ATOM 1426 C CA . ALA A 1 212 ? 35.608 -63.295 33.359 1.00 11.52 226 ALA A CA 1
ATOM 1427 C C . ALA A 1 212 ? 36.641 -63.422 34.498 1.00 10.29 226 ALA A C 1
ATOM 1428 O O . ALA A 1 212 ? 37.662 -64.101 34.352 1.00 11.17 226 ALA A O 1
ATOM 1430 N N . PRO A 1 213 ? 36.376 -62.794 35.659 1.00 9.56 227 PRO A N 1
ATOM 1431 C CA . PRO A 1 213 ? 37.345 -62.884 36.761 1.00 10.24 227 PRO A CA 1
ATOM 1432 C C . PRO A 1 213 ? 37.561 -64.324 37.207 1.00 12.23 227 PRO A C 1
ATOM 1433 O O . PRO A 1 213 ? 36.604 -65.105 37.167 1.00 12.83 227 PRO A O 1
ATOM 1437 N N . ALA A 1 214 ? 38.782 -64.654 37.668 1.00 9.90 228 ALA A N 1
ATOM 1438 C CA . ALA A 1 214 ? 39.101 -65.996 38.184 1.00 9.39 228 ALA A CA 1
ATOM 1439 C C . ALA A 1 214 ? 38.256 -66.242 39.411 1.00 12.93 228 ALA A C 1
ATOM 1440 O O . ALA A 1 214 ? 38.118 -65.353 40.251 1.00 10.64 228 ALA A O 1
ATOM 1442 N N . GLY A 1 215 ? 37.704 -67.445 39.512 1.00 10.04 229 GLY A N 1
ATOM 1443 C CA . GLY A 1 215 ? 36.975 -67.858 40.711 1.00 10.78 229 GLY A CA 1
ATOM 1444 C C . GLY A 1 215 ? 37.389 -69.280 41.081 1.00 11.33 229 GLY A C 1
ATOM 1445 O O . GLY A 1 215 ? 37.837 -70.033 40.206 1.00 9.25 229 GLY A O 1
ATOM 1446 N N . PHE A 1 216 ? 37.272 -69.674 42.378 1.00 10.61 230 PHE A N 1
ATOM 1447 C CA . PHE A 1 216 ? 37.501 -71.082 42.748 1.00 10.48 230 PHE A CA 1
ATOM 1448 C C . PHE A 1 216 ? 36.224 -71.824 42.304 1.00 14.21 230 PHE A C 1
ATOM 1449 O O . PHE A 1 216 ? 35.132 -71.283 42.443 1.00 13.42 230 PHE A O 1
ATOM 1457 N N . VAL A 1 217 ? 36.386 -73.020 41.724 1.00 11.31 231 VAL A N 1
ATOM 1458 C CA . VAL A 1 217 ? 35.282 -73.787 41.172 1.00 11.74 231 VAL A CA 1
ATOM 1459 C C . VAL A 1 217 ? 34.905 -74.872 42.158 1.00 14.08 231 VAL A C 1
ATOM 1460 O O . VAL A 1 217 ? 35.792 -75.530 42.708 1.00 13.61 231 VAL A O 1
ATOM 1464 N N . ILE A 1 218 ? 33.601 -75.022 42.413 1.00 11.58 232 ILE A N 1
ATOM 1465 C CA . ILE A 1 218 ? 33.067 -76.038 43.329 1.00 11.48 232 ILE A CA 1
ATOM 1466 C C . ILE A 1 218 ? 31.939 -76.776 42.650 1.00 14.03 232 ILE A C 1
ATOM 1467 O O . ILE A 1 218 ? 31.411 -76.276 41.657 1.00 13.45 232 ILE A O 1
ATOM 1472 N N . ARG A 1 219 ? 31.532 -77.927 43.225 1.00 13.69 233 ARG A N 1
ATOM 1473 C CA . ARG A 1 219 ? 30.436 -78.714 42.672 1.00 14.84 233 ARG A CA 1
ATOM 1474 C C . ARG A 1 219 ? 29.145 -77.891 42.724 1.00 17.52 233 ARG A C 1
ATOM 1475 O O . ARG A 1 219 ? 28.904 -77.224 43.725 1.00 17.55 233 ARG A O 1
ATOM 1483 N N . LYS A 1 220 ? 28.335 -77.900 41.632 1.00 14.72 234 LYS A N 1
ATOM 1484 C CA . LYS A 1 220 ? 27.075 -77.152 41.637 1.00 15.49 234 LYS A CA 1
ATOM 1485 C C . LYS A 1 220 ? 26.233 -77.617 42.807 1.00 19.98 234 LYS A C 1
ATOM 1486 O O . LYS A 1 220 ? 26.065 -78.821 43.016 1.00 19.40 234 LYS A O 1
ATOM 1492 N N . GLY A 1 221 ? 25.704 -76.656 43.555 1.00 17.69 235 GLY A N 1
ATOM 1493 C CA . GLY A 1 221 ? 24.862 -76.972 44.696 1.00 17.86 235 GLY A CA 1
ATOM 1494 C C . GLY A 1 221 ? 25.598 -77.012 46.020 1.00 20.99 235 GLY A C 1
ATOM 1495 O O . GLY A 1 221 ? 24.943 -77.052 47.071 1.00 22.01 235 GLY A O 1
ATOM 1496 N N . ASN A 1 222 ? 26.957 -77.003 46.008 1.00 16.18 236 ASN A N 1
ATOM 1497 C CA . ASN A 1 222 ? 27.677 -77.019 47.282 1.00 16.19 236 ASN A CA 1
ATOM 1498 C C . ASN A 1 222 ? 27.750 -75.603 47.844 1.00 18.58 236 ASN A C 1
ATOM 1499 O O . ASN A 1 222 ? 28.813 -74.942 47.801 1.00 17.16 236 ASN A O 1
ATOM 1504 N N . ASP A 1 223 ? 26.575 -75.130 48.313 1.00 15.96 237 ASP A N 1
ATOM 1505 C CA . ASP A 1 223 ? 26.419 -73.764 48.805 1.00 17.53 237 ASP A CA 1
ATOM 1506 C C . ASP A 1 223 ? 27.245 -73.479 50.054 1.00 19.97 237 ASP A C 1
ATOM 1507 O O . ASP A 1 223 ? 27.775 -72.376 50.194 1.00 19.37 237 ASP A O 1
ATOM 1512 N N . ALA A 1 224 ? 27.370 -74.465 50.943 1.00 16.27 238 ALA A N 1
ATOM 1513 C CA . ALA A 1 224 ? 28.161 -74.308 52.163 1.00 16.81 238 ALA A CA 1
ATOM 1514 C C . ALA A 1 224 ? 29.620 -73.994 51.849 1.00 19.02 238 ALA A C 1
ATOM 1515 O O . ALA A 1 224 ? 30.156 -72.991 52.337 1.00 17.87 238 ALA A O 1
ATOM 1517 N N . LEU A 1 225 ? 30.268 -74.825 50.983 1.00 15.77 239 LEU A N 1
ATOM 1518 C CA . LEU A 1 225 ? 31.660 -74.609 50.620 1.00 14.85 239 LEU A CA 1
ATOM 1519 C C . LEU A 1 225 ? 31.851 -73.307 49.862 1.00 15.56 239 LEU A C 1
ATOM 1520 O O . LEU A 1 225 ? 32.767 -72.557 50.185 1.00 16.54 239 LEU A O 1
ATOM 1525 N N . ARG A 1 226 ? 30.969 -73.012 48.893 1.00 13.19 240 ARG A N 1
ATOM 1526 C CA . ARG A 1 226 ? 31.017 -71.755 48.128 1.00 12.54 240 ARG A CA 1
ATOM 1527 C C . ARG A 1 226 ? 30.945 -70.559 49.097 1.00 15.30 240 ARG A C 1
ATOM 1528 O O . ARG A 1 226 ? 31.765 -69.635 49.005 1.00 16.85 240 ARG A O 1
ATOM 1536 N N . ASN A 1 227 ? 29.948 -70.582 50.021 1.00 14.85 241 ASN A N 1
ATOM 1537 C CA . ASN A 1 227 ? 29.821 -69.494 50.983 1.00 14.40 241 ASN A CA 1
ATOM 1538 C C . ASN A 1 227 ? 31.105 -69.347 51.838 1.00 15.68 241 ASN A C 1
ATOM 1539 O O . ASN A 1 227 ? 31.538 -68.209 52.108 1.00 14.56 241 ASN A O 1
ATOM 1544 N N . ALA A 1 228 ? 31.694 -70.489 52.260 1.00 11.70 242 ALA A N 1
ATOM 1545 C CA . ALA A 1 228 ? 32.894 -70.469 53.103 1.00 12.01 242 ALA A CA 1
ATOM 1546 C C . ALA A 1 228 ? 34.072 -69.888 52.328 1.00 14.00 242 ALA A C 1
ATOM 1547 O O . ALA A 1 228 ? 34.790 -69.028 52.857 1.00 13.04 242 ALA A O 1
ATOM 1549 N N . LEU A 1 229 ? 34.263 -70.312 51.044 1.00 11.36 243 LEU A N 1
ATOM 1550 C CA . LEU A 1 229 ? 35.356 -69.732 50.260 1.00 12.02 243 LEU A CA 1
ATOM 1551 C C . LEU A 1 229 ? 35.132 -68.245 50.043 1.00 14.92 243 LEU A C 1
ATOM 1552 O O . LEU A 1 229 ? 36.098 -67.479 50.082 1.00 14.79 243 LEU A O 1
ATOM 1557 N N . ASP A 1 230 ? 33.859 -67.819 49.825 1.00 12.23 244 ASP A N 1
ATOM 1558 C CA . ASP A 1 230 ? 33.582 -66.396 49.623 1.00 12.22 244 ASP A CA 1
ATOM 1559 C C . ASP A 1 230 ? 33.955 -65.610 50.884 1.00 15.01 244 ASP A C 1
ATOM 1560 O O . ASP A 1 230 ? 34.530 -64.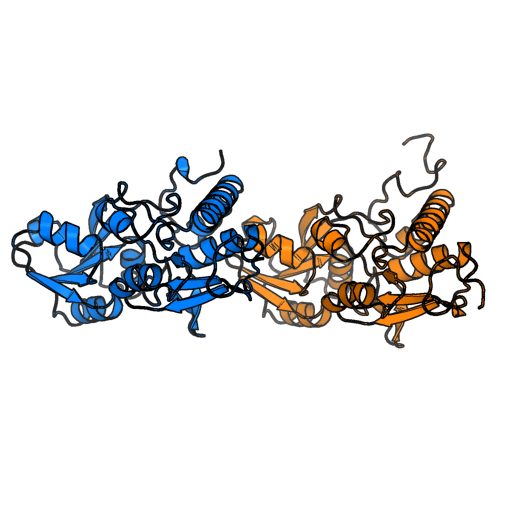522 50.784 1.00 14.72 244 ASP A O 1
ATOM 1565 N N . LYS A 1 231 ? 33.600 -66.149 52.074 1.00 12.00 245 LYS A N 1
ATOM 1566 C CA . LYS A 1 231 ? 33.914 -65.456 53.337 1.00 12.50 245 LYS A CA 1
ATOM 1567 C C . LYS A 1 231 ? 35.431 -65.345 53.537 1.00 16.53 245 LYS A C 1
ATOM 1568 O O . LYS A 1 231 ? 35.925 -64.253 53.804 1.00 16.87 245 LYS A O 1
ATOM 1574 N N . GLY A 1 232 ? 36.166 -66.426 53.293 1.00 14.32 246 GLY A N 1
ATOM 1575 C CA . GLY A 1 232 ? 37.627 -66.414 53.431 1.00 13.37 246 GLY A CA 1
ATOM 1576 C C . GLY A 1 232 ? 38.303 -65.479 52.439 1.00 15.67 246 GLY A C 1
ATOM 1577 O O . GLY A 1 232 ? 39.286 -64.801 52.774 1.00 16.39 246 GLY A O 1
ATOM 1578 N N . LEU A 1 233 ? 37.784 -65.447 51.187 1.00 12.80 247 LEU A N 1
ATOM 1579 C CA . LEU A 1 233 ? 38.345 -64.560 50.163 1.00 11.99 247 LEU A CA 1
ATOM 1580 C C . LEU A 1 233 ? 38.157 -63.093 50.581 1.00 14.55 247 LEU A C 1
ATOM 1581 O O . LEU A 1 233 ? 39.085 -62.268 50.449 1.00 14.15 247 LEU A O 1
ATOM 1586 N N . LYS A 1 234 ? 36.950 -62.761 51.069 1.00 13.14 248 LYS A N 1
ATOM 1587 C CA . LYS A 1 234 ? 36.631 -61.397 51.501 1.00 12.66 248 LYS A CA 1
ATOM 1588 C C . LYS A 1 234 ? 37.575 -60.991 52.638 1.00 16.30 248 LYS A C 1
ATOM 1589 O O . LYS A 1 234 ? 38.145 -59.889 52.616 1.00 16.70 248 LYS A O 1
ATOM 1595 N N . GLU A 1 235 ? 37.766 -61.896 53.611 1.00 12.70 249 GLU A N 1
ATOM 1596 C CA . GLU A 1 235 ? 38.673 -61.645 54.745 1.00 13.02 249 GLU A CA 1
ATOM 1597 C C . GLU A 1 235 ? 40.112 -61.460 54.313 1.00 16.56 249 GLU A C 1
ATOM 1598 O O . GLU A 1 235 ? 40.779 -60.560 54.811 1.00 17.40 249 GLU A O 1
ATOM 1604 N N . ALA A 1 236 ? 40.589 -62.295 53.362 1.00 13.18 250 ALA A N 1
ATOM 1605 C CA . ALA A 1 236 ? 41.950 -62.194 52.839 1.00 13.71 250 ALA A CA 1
ATOM 1606 C C . ALA A 1 236 ? 42.135 -60.899 52.092 1.00 14.33 250 ALA A C 1
ATOM 1607 O O . ALA A 1 236 ? 43.232 -60.339 52.124 1.00 15.79 250 ALA A O 1
ATOM 1609 N N . MET A 1 237 ? 41.077 -60.438 51.368 1.00 12.74 251 MET A N 1
ATOM 1610 C CA . MET A 1 237 ? 41.207 -59.171 50.653 1.00 11.64 251 MET A CA 1
ATOM 1611 C C . MET A 1 237 ? 41.199 -58.017 51.648 1.00 13.70 251 MET A C 1
ATOM 1612 O O . MET A 1 237 ? 42.011 -57.097 51.526 1.00 15.36 251 MET A O 1
ATOM 1617 N N . GLN A 1 238 ? 40.294 -58.067 52.632 1.00 12.99 252 GLN A N 1
ATOM 1618 C CA . GLN A 1 238 ? 40.162 -56.985 53.614 1.00 13.90 252 GLN A CA 1
ATOM 1619 C C . GLN A 1 238 ? 41.413 -56.776 54.478 1.00 19.07 252 GLN A C 1
ATOM 1620 O O . GLN A 1 238 ? 41.740 -55.622 54.815 1.00 19.81 252 GLN A O 1
ATOM 1626 N N . ASP A 1 239 ? 42.121 -57.861 54.821 1.00 16.73 253 ASP A N 1
ATOM 1627 C CA . ASP A 1 239 ? 43.296 -57.732 55.676 1.00 17.59 253 ASP A CA 1
ATOM 1628 C C . ASP A 1 239 ? 44.621 -57.560 54.910 1.00 22.04 253 ASP A C 1
ATOM 1629 O O . ASP A 1 239 ? 45.690 -57.565 55.523 1.00 23.44 253 ASP A O 1
ATOM 1634 N N . GLY A 1 240 ? 44.543 -57.427 53.590 1.00 17.63 254 GLY A N 1
ATOM 1635 C CA . GLY A 1 240 ? 45.715 -57.202 52.751 1.00 16.30 254 GLY A CA 1
ATOM 1636 C C . GLY A 1 240 ? 46.500 -58.445 52.378 1.00 17.56 254 GLY A C 1
ATOM 1637 O O . GLY A 1 240 ? 47.557 -58.325 51.759 1.00 18.71 254 GLY A O 1
ATOM 1638 N N . THR A 1 241 ? 45.970 -59.652 52.673 1.00 11.77 255 THR A N 1
ATOM 1639 C CA . THR A 1 241 ? 46.647 -60.884 52.295 1.00 11.27 255 THR A CA 1
ATOM 1640 C C . THR A 1 241 ? 46.621 -60.979 50.752 1.00 14.89 255 THR A C 1
ATOM 1641 O O . THR A 1 241 ? 47.623 -61.321 50.129 1.00 14.02 255 THR A O 1
ATOM 1645 N N . TRP A 1 242 ? 45.454 -60.695 50.142 1.00 12.23 256 TRP A N 1
ATOM 1646 C CA . TRP A 1 242 ? 45.337 -60.754 48.690 1.00 11.96 256 TRP A CA 1
ATOM 1647 C C . TRP A 1 242 ? 46.392 -59.824 48.076 1.00 13.69 256 TRP A C 1
ATOM 1648 O O . TRP A 1 242 ? 47.139 -60.250 47.206 1.00 12.09 256 TRP A O 1
ATOM 1659 N N . LYS A 1 243 ? 46.480 -58.583 48.573 1.00 12.06 257 LYS A N 1
ATOM 1660 C CA . LYS A 1 243 ? 47.440 -57.601 48.062 1.00 11.00 257 LYS A CA 1
ATOM 1661 C C . LYS A 1 243 ? 48.871 -58.131 48.161 1.00 13.60 257 LYS A C 1
ATOM 1662 O O . LYS A 1 243 ? 49.602 -58.076 47.171 1.00 16.12 257 LYS A O 1
ATOM 1668 N N . LYS A 1 244 ? 49.266 -58.662 49.343 1.00 12.41 258 LYS A N 1
ATOM 1669 C CA . LYS A 1 244 ? 50.634 -59.185 49.552 1.00 13.74 258 LYS A CA 1
ATOM 1670 C C . LYS A 1 244 ? 50.975 -60.295 48.549 1.00 14.57 258 LYS A C 1
ATOM 1671 O O . LYS A 1 244 ? 52.069 -60.342 47.993 1.00 14.74 258 LYS A O 1
ATOM 1677 N N . LEU A 1 245 ? 50.037 -61.213 48.361 1.00 10.55 259 LEU A N 1
ATOM 1678 C CA . LEU A 1 245 ? 50.251 -62.336 47.448 1.00 10.61 259 LEU A CA 1
ATOM 1679 C C . LEU A 1 245 ? 50.355 -61.860 46.005 1.00 13.88 259 LEU A C 1
ATOM 1680 O O . LEU A 1 245 ? 51.157 -62.372 45.207 1.00 14.02 259 LEU A O 1
ATOM 1685 N N . HIS A 1 246 ? 49.517 -60.878 45.658 1.00 11.34 260 HIS A N 1
ATOM 1686 C CA . HIS A 1 246 ? 49.511 -60.318 44.318 1.00 10.07 260 HIS A CA 1
ATOM 1687 C C . HIS A 1 246 ? 50.841 -59.582 44.057 1.00 13.70 260 HIS A C 1
ATOM 1688 O O . HIS A 1 246 ? 51.441 -59.726 42.986 1.00 12.28 260 HIS A O 1
ATOM 1695 N N . GLU A 1 247 ? 51.335 -58.818 45.067 1.00 11.69 261 GLU A N 1
ATOM 1696 C CA . GLU A 1 247 ? 52.606 -58.123 44.866 1.00 13.75 261 GLU A CA 1
ATOM 1697 C C . GLU A 1 247 ? 53.734 -59.118 44.748 1.00 16.62 261 GLU A C 1
ATOM 1698 O O . GLU A 1 247 ? 54.688 -58.857 44.036 1.00 16.65 261 GLU A O 1
ATOM 1704 N N . LYS A 1 248 ? 53.627 -60.257 45.447 1.00 13.36 262 LYS A N 1
ATOM 1705 C CA . LYS A 1 248 ? 54.676 -61.267 45.384 1.00 11.92 262 LYS A CA 1
ATOM 1706 C C . LYS A 1 248 ? 54.724 -61.942 44.008 1.00 13.57 262 LYS A C 1
ATOM 1707 O O . LYS A 1 248 ? 55.793 -62.092 43.413 1.00 15.32 262 LYS A O 1
ATOM 1713 N N . TRP A 1 249 ? 53.563 -62.424 43.555 1.00 10.94 263 TRP A N 1
ATOM 1714 C CA . TRP A 1 249 ? 53.495 -63.233 42.349 1.00 10.23 263 TRP A CA 1
ATOM 1715 C C . TRP A 1 249 ? 53.356 -62.498 41.032 1.00 14.02 263 TRP A C 1
ATOM 1716 O O . TRP A 1 249 ? 53.809 -63.017 39.993 1.00 14.27 263 TRP A O 1
ATOM 1727 N N . PHE A 1 250 ? 52.757 -61.293 41.065 1.00 11.36 264 PHE A N 1
ATOM 1728 C CA . PHE A 1 250 ? 52.538 -60.515 39.856 1.00 11.23 264 PHE A CA 1
ATOM 1729 C C . PHE A 1 250 ? 53.149 -59.114 40.038 1.00 15.56 264 PHE A C 1
ATOM 1730 O O . PHE A 1 250 ? 52.412 -58.132 39.942 1.00 15.29 264 PHE A O 1
ATOM 1738 N N . PRO A 1 251 ? 54.462 -58.965 40.307 1.00 13.12 265 PRO A N 1
ATOM 1739 C CA . PRO A 1 251 ? 55.001 -57.606 40.507 1.00 13.54 265 PRO A CA 1
ATOM 1740 C C . PRO A 1 251 ? 54.799 -56.742 39.260 1.00 15.57 265 PRO A C 1
ATOM 1741 O O . PRO A 1 251 ? 55.019 -57.192 38.130 1.00 15.89 265 PRO A O 1
ATOM 1745 N N . GLY A 1 252 ? 54.355 -55.519 39.481 1.00 14.46 266 GLY A N 1
ATOM 1746 C CA . GLY A 1 252 ? 54.120 -54.580 38.398 1.00 15.78 266 GLY A CA 1
ATOM 1747 C C . GLY A 1 252 ? 52.731 -54.637 37.801 1.00 18.80 266 GLY A C 1
ATOM 1748 O O . GLY A 1 252 ? 52.375 -53.772 36.986 1.00 19.85 266 GLY A O 1
ATOM 1749 N N . THR A 1 253 ? 51.923 -55.643 38.187 1.00 12.09 267 THR A N 1
ATOM 1750 C CA . THR A 1 253 ? 50.563 -55.709 37.658 1.00 11.79 267 THR A CA 1
ATOM 1751 C C . THR A 1 253 ? 49.604 -54.853 38.506 1.00 15.77 267 THR A C 1
ATOM 1752 O O . THR A 1 253 ? 49.638 -54.940 39.744 1.00 13.49 267 THR A O 1
ATOM 1756 N N . PRO A 1 254 ? 48.722 -54.059 37.835 1.00 13.77 268 PRO A N 1
ATOM 1757 C CA . PRO A 1 254 ? 47.768 -53.222 38.586 1.00 13.96 268 PRO A CA 1
ATOM 1758 C C . PRO A 1 254 ? 46.753 -54.031 39.394 1.00 14.63 268 PRO A C 1
ATOM 1759 O O . PRO A 1 254 ? 46.229 -55.053 38.909 1.00 15.01 268 PRO A O 1
ATOM 1763 N N . MET A 1 255 ? 46.445 -53.539 40.624 1.00 12.24 269 MET A N 1
ATOM 1764 C CA . MET A 1 255 ? 45.496 -54.182 41.534 1.00 11.11 269 MET A CA 1
ATOM 1765 C C . MET A 1 255 ? 44.245 -53.301 41.681 1.00 16.42 269 MET A C 1
ATOM 1766 O O . MET A 1 255 ? 44.385 -52.128 42.045 1.00 17.77 269 MET A O 1
ATOM 1771 N N . PRO A 1 256 ? 43.031 -53.838 41.401 1.00 14.68 270 PRO A N 1
ATOM 1772 C CA . PRO A 1 256 ? 41.819 -53.000 41.494 1.00 13.31 270 PRO A CA 1
ATOM 1773 C C . PRO A 1 256 ? 41.338 -52.853 42.924 1.00 17.65 270 PRO A C 1
ATOM 1774 O O . PRO A 1 256 ? 41.514 -53.777 43.726 1.00 15.78 270 PRO A O 1
ATOM 1778 N N . ALA A 1 257 ? 40.677 -51.715 43.230 1.00 14.84 271 ALA A N 1
ATOM 1779 C CA . ALA A 1 257 ? 40.145 -51.404 44.560 1.00 15.44 271 ALA A CA 1
ATOM 1780 C C . ALA A 1 257 ? 39.200 -52.519 45.069 1.00 18.45 271 ALA A C 1
ATOM 1781 O O . ALA A 1 257 ? 39.162 -52.797 46.275 1.00 17.18 271 ALA A O 1
ATOM 1783 N N . ALA A 1 258 ? 38.476 -53.178 44.144 1.00 16.62 272 ALA A N 1
ATOM 1784 C CA . ALA A 1 258 ? 37.530 -54.237 44.510 1.00 18.22 272 ALA A CA 1
ATOM 1785 C C . ALA A 1 258 ? 38.175 -55.378 45.295 1.00 20.22 272 ALA A C 1
ATOM 1786 O O . ALA A 1 258 ? 37.495 -56.023 46.099 1.00 20.44 272 ALA A O 1
ATOM 1788 N N . TYR A 1 259 ? 39.467 -55.630 45.065 1.00 14.11 273 TYR A N 1
ATOM 1789 C CA . TYR A 1 259 ? 40.151 -56.746 45.746 1.00 11.50 273 TYR A CA 1
ATOM 1790 C C . TYR A 1 259 ? 41.106 -56.280 46.866 1.00 15.67 273 TYR A C 1
ATOM 1791 O O . TYR A 1 259 ? 41.840 -57.096 47.439 1.00 14.29 273 TYR A O 1
ATOM 1800 N N . LEU A 1 260 ? 41.145 -54.962 47.117 1.00 13.55 274 LEU A N 1
ATOM 1801 C CA . LEU A 1 260 ? 42.029 -54.380 48.120 1.00 13.71 274 LEU A CA 1
ATOM 1802 C C . LEU A 1 260 ? 41.269 -54.015 49.396 1.00 18.40 274 LEU A C 1
ATOM 1803 O O . LEU A 1 260 ? 40.038 -53.922 49.364 1.00 16.39 274 LEU A O 1
ATOM 1808 N N . PRO A 1 261 ? 41.988 -53.791 50.524 1.00 16.49 275 PRO A N 1
ATOM 1809 C CA . PRO A 1 261 ? 41.297 -53.401 51.772 1.00 17.94 275 PRO A CA 1
ATOM 1810 C C . PRO A 1 261 ? 40.297 -52.266 51.595 1.00 25.74 275 PRO A C 1
ATOM 1811 O O . PRO A 1 261 ? 40.557 -51.325 50.827 1.00 26.50 275 PRO A O 1
ATOM 1815 N N . LYS A 1 262 ? 39.123 -52.416 52.244 1.00 23.26 276 LYS A N 1
ATOM 1816 C CA . LYS A 1 262 ? 37.955 -51.521 52.271 1.00 50.85 276 LYS A CA 1
ATOM 1817 C C . LYS A 1 262 ? 37.333 -51.348 50.892 1.00 85.24 276 LYS A C 1
ATOM 1818 O O . LYS A 1 262 ? 36.805 -52.315 50.346 1.00 48.67 276 LYS A O 1
ATOM 1824 N N . HIS B 1 20 ? 40.953 -93.669 98.990 1.00 34.97 34 HIS B N 1
ATOM 1825 C CA . HIS B 1 20 ? 39.999 -92.559 99.072 1.00 34.56 34 HIS B CA 1
ATOM 1826 C C . HIS B 1 20 ? 40.578 -91.322 99.751 1.00 37.13 34 HIS B C 1
ATOM 1827 O O . HIS B 1 20 ? 39.856 -90.594 100.458 1.00 37.92 34 HIS B O 1
ATOM 1834 N N . MET B 1 21 ? 41.876 -91.069 99.506 1.00 29.64 35 MET B N 1
ATOM 1835 C CA . MET B 1 21 ? 42.571 -89.901 100.036 1.00 28.45 35 MET B CA 1
ATOM 1836 C C . MET B 1 21 ? 41.889 -88.664 99.465 1.00 29.53 35 MET B C 1
ATOM 1837 O O . MET B 1 21 ? 41.474 -88.675 98.300 1.00 26.71 35 MET B O 1
ATOM 1842 N N . ASP B 1 22 ? 41.735 -87.620 100.298 1.00 26.07 36 ASP B N 1
ATOM 1843 C CA . ASP B 1 22 ? 41.124 -86.367 99.884 1.00 25.06 36 ASP B CA 1
ATOM 1844 C C . ASP B 1 22 ? 41.883 -85.839 98.664 1.00 24.16 36 ASP B C 1
ATOM 1845 O O . ASP B 1 22 ? 43.121 -85.843 98.654 1.00 23.92 36 ASP B O 1
ATOM 1850 N N . ASN B 1 23 ? 41.147 -85.433 97.620 1.00 18.47 37 ASN B N 1
ATOM 1851 C CA . ASN B 1 23 ? 41.765 -84.914 96.406 1.00 17.25 37 ASN B CA 1
ATOM 1852 C C . ASN B 1 23 ? 40.889 -83.792 95.829 1.00 22.39 37 ASN B C 1
ATOM 1853 O O . ASN B 1 23 ? 40.333 -83.935 94.736 1.00 20.70 37 ASN B O 1
ATOM 1858 N N . PRO B 1 24 ? 40.684 -82.700 96.592 1.00 21.66 38 PRO B N 1
ATOM 1859 C CA . PRO B 1 24 ? 39.798 -81.630 96.106 1.00 21.94 38 PRO B CA 1
ATOM 1860 C C . PRO B 1 24 ? 40.278 -80.936 94.831 1.00 22.85 38 PRO B C 1
ATOM 1861 O O . PRO B 1 24 ? 39.439 -80.376 94.123 1.00 23.88 38 PRO B O 1
ATOM 1865 N N . LEU B 1 25 ? 41.601 -80.982 94.523 1.00 17.34 39 LEU B N 1
ATOM 1866 C CA . LEU B 1 25 ? 42.135 -80.362 93.302 1.00 15.42 39 LEU B CA 1
ATOM 1867 C C . LEU B 1 25 ? 42.045 -81.282 92.070 1.00 18.27 39 LEU B C 1
ATOM 1868 O O . LEU B 1 25 ? 42.433 -80.873 90.969 1.00 18.63 39 LEU B O 1
ATOM 1873 N N . GLY B 1 26 ? 41.556 -82.514 92.260 1.00 15.68 40 GLY B N 1
ATOM 1874 C CA . GLY B 1 26 ? 41.412 -83.438 91.142 1.00 16.12 40 GLY B CA 1
ATOM 1875 C C . GLY B 1 26 ? 42.732 -83.803 90.497 1.00 19.68 40 GLY B C 1
ATOM 1876 O O . GLY B 1 26 ? 42.804 -83.976 89.281 1.00 19.50 40 GLY B O 1
ATOM 1877 N N . LEU B 1 27 ? 43.793 -83.932 91.314 1.00 16.90 41 LEU B N 1
ATOM 1878 C CA . LEU B 1 27 ? 45.115 -84.299 90.809 1.00 15.39 41 LEU B CA 1
ATOM 1879 C C . LEU B 1 27 ? 45.208 -85.785 90.457 1.00 18.93 41 LEU B C 1
ATOM 1880 O O . LEU B 1 27 ? 44.392 -86.582 90.931 1.00 18.97 41 LEU B O 1
ATOM 1885 N N . ILE B 1 28 ? 46.221 -86.168 89.631 1.00 16.75 42 ILE B N 1
ATOM 1886 C CA . ILE B 1 28 ? 46.460 -87.578 89.288 1.00 16.37 42 ILE B CA 1
ATOM 1887 C C . ILE B 1 28 ? 46.778 -88.308 90.605 1.00 21.14 42 ILE B C 1
ATOM 1888 O O . ILE B 1 28 ? 46.249 -89.391 90.850 1.00 19.48 42 ILE B O 1
ATOM 1893 N N . ASP B 1 29 ? 47.607 -87.655 91.465 1.00 18.74 43 ASP B N 1
ATOM 1894 C CA . ASP B 1 29 ? 48.022 -88.103 92.791 1.00 18.58 43 ASP B CA 1
ATOM 1895 C C . ASP B 1 29 ? 47.815 -86.899 93.710 1.00 20.11 43 ASP B C 1
ATOM 1896 O O . ASP B 1 29 ? 48.381 -85.849 93.441 1.00 17.45 43 ASP B O 1
ATOM 1901 N N . PRO B 1 30 ? 47.001 -87.013 94.773 1.00 17.33 44 PRO B N 1
ATOM 1902 C CA . PRO B 1 30 ? 46.732 -85.834 95.622 1.00 16.48 44 PRO B CA 1
ATOM 1903 C C . PRO B 1 30 ? 47.929 -85.234 96.346 1.00 19.23 44 PRO B C 1
ATOM 1904 O O . PRO B 1 30 ? 47.812 -84.123 96.860 1.00 19.90 44 PRO B O 1
ATOM 1908 N N . THR B 1 31 ? 49.069 -85.952 96.392 1.00 15.12 45 THR B N 1
ATOM 1909 C CA . THR B 1 31 ? 50.236 -85.477 97.133 1.00 14.84 45 THR B CA 1
ATOM 1910 C C . THR B 1 31 ? 51.330 -84.899 96.240 1.00 16.58 45 THR B C 1
ATOM 1911 O O . THR B 1 31 ? 52.363 -84.461 96.752 1.00 18.32 45 THR B O 1
ATOM 1915 N N . THR B 1 32 ? 51.143 -84.936 94.911 1.00 15.00 46 THR B N 1
ATOM 1916 C CA . THR B 1 32 ? 52.134 -84.414 93.970 1.00 14.75 46 THR B CA 1
ATOM 1917 C C . THR B 1 32 ? 51.443 -83.699 92.796 1.00 17.94 46 THR B C 1
ATOM 1918 O O . THR B 1 32 ? 50.265 -83.953 92.519 1.00 16.94 46 THR B O 1
ATOM 1922 N N . ILE B 1 33 ? 52.160 -82.778 92.136 1.00 12.60 47 ILE B N 1
ATOM 1923 C CA . ILE B 1 33 ? 51.638 -82.121 90.947 1.00 12.65 47 ILE B CA 1
ATOM 1924 C C . ILE B 1 33 ? 52.600 -82.478 89.838 1.00 15.74 47 ILE B C 1
ATOM 1925 O O . ILE B 1 33 ? 53.809 -82.280 89.997 1.00 15.87 47 ILE B O 1
ATOM 1930 N N . SER B 1 34 ? 52.066 -83.042 88.755 1.00 12.20 48 SER B N 1
ATOM 1931 C CA . SER B 1 34 ? 52.830 -83.415 87.591 1.00 11.11 48 SER B CA 1
ATOM 1932 C C . SER B 1 34 ? 52.636 -82.314 86.536 1.00 13.66 48 SER B C 1
ATOM 1933 O O . SER B 1 34 ? 51.502 -82.063 86.104 1.00 14.05 48 SER B O 1
ATOM 1936 N N . VAL B 1 35 ? 53.743 -81.634 86.157 1.00 11.02 49 VAL B N 1
ATOM 1937 C CA . VAL B 1 35 ? 53.704 -80.518 85.208 1.00 10.87 49 VAL B CA 1
ATOM 1938 C C . VAL B 1 35 ? 54.445 -80.878 83.942 1.00 13.43 49 VAL B C 1
ATOM 1939 O O . VAL B 1 35 ? 55.560 -81.405 84.004 1.00 13.33 49 VAL B O 1
ATOM 1943 N N . GLY B 1 36 ? 53.832 -80.536 82.815 1.00 10.07 50 GLY B N 1
ATOM 1944 C CA . GLY B 1 36 ? 54.411 -80.690 81.489 1.00 10.25 50 GLY B CA 1
ATOM 1945 C C . GLY B 1 36 ? 55.015 -79.359 81.090 1.00 13.48 50 GLY B C 1
ATOM 1946 O O . GLY B 1 36 ? 54.385 -78.319 81.269 1.00 10.21 50 GLY B O 1
ATOM 1947 N N . THR B 1 37 ? 56.243 -79.359 80.630 1.00 10.60 51 THR B N 1
ATOM 1948 C CA . THR B 1 37 ? 56.924 -78.123 80.246 1.00 9.40 51 THR B CA 1
ATOM 1949 C C . THR B 1 37 ? 57.873 -78.441 79.101 1.00 12.06 51 THR B C 1
ATOM 1950 O O . THR B 1 37 ? 57.761 -79.489 78.429 1.00 11.89 51 THR B O 1
ATOM 1954 N N . MET B 1 38 ? 58.848 -77.550 78.869 1.00 11.34 52 MET B N 1
ATOM 1955 C CA . MET B 1 38 ? 59.780 -77.818 77.786 1.00 12.56 52 MET B CA 1
ATOM 1956 C C . MET B 1 38 ? 61.190 -77.429 78.160 1.00 15.52 52 MET B C 1
ATOM 1957 O O . MET B 1 38 ? 61.391 -76.737 79.150 1.00 14.53 52 MET B O 1
ATOM 1962 N N . GLY B 1 39 ? 62.151 -77.911 77.382 1.00 13.57 53 GLY B N 1
ATOM 1963 C CA . GLY B 1 39 ? 63.545 -77.657 77.710 1.00 12.99 53 GLY B CA 1
ATOM 1964 C C . GLY B 1 39 ? 64.243 -76.552 76.957 1.00 15.21 53 GLY B C 1
ATOM 1965 O O . GLY B 1 39 ? 65.353 -76.195 77.339 1.00 14.18 53 GLY B O 1
ATOM 1966 N N . ASP B 1 40 ? 63.602 -75.952 75.913 1.00 11.03 54 ASP B N 1
ATOM 1967 C CA . ASP B 1 40 ? 64.330 -74.951 75.139 1.00 10.11 54 ASP B CA 1
ATOM 1968 C C . ASP B 1 40 ? 63.498 -73.721 74.832 1.00 12.92 54 ASP B C 1
ATOM 1969 O O . ASP B 1 40 ? 63.484 -73.245 73.680 1.00 13.45 54 ASP B O 1
ATOM 1974 N N . ALA B 1 41 ? 62.794 -73.203 75.883 1.00 10.42 55 ALA B N 1
ATOM 1975 C CA . ALA B 1 41 ? 62.076 -71.924 75.778 1.00 11.66 55 ALA B CA 1
ATOM 1976 C C . ALA B 1 41 ? 62.702 -71.001 76.845 1.00 13.91 55 ALA B C 1
ATOM 1977 O O . ALA B 1 41 ? 61.979 -70.395 77.648 1.00 11.64 55 ALA B O 1
ATOM 1979 N N . LYS B 1 42 ? 64.053 -70.956 76.891 1.00 10.91 56 LYS B N 1
ATOM 1980 C CA . LYS B 1 42 ? 64.780 -70.136 77.857 1.00 10.25 56 LYS B CA 1
ATOM 1981 C C . LYS B 1 42 ? 64.471 -68.681 77.548 1.00 10.89 56 LYS B C 1
ATOM 1982 O O . LYS B 1 42 ? 64.523 -68.329 76.372 1.00 9.31 56 LYS B O 1
ATOM 1988 N N . PRO B 1 43 ? 64.196 -67.810 78.530 1.00 10.06 57 PRO B N 1
ATOM 1989 C CA . PRO B 1 43 ? 64.161 -68.021 79.980 1.00 9.00 57 PRO B CA 1
ATOM 1990 C C . PRO B 1 43 ? 62.788 -68.311 80.594 1.00 11.12 57 PRO B C 1
ATOM 1991 O O . PRO B 1 43 ? 62.653 -68.243 81.831 1.00 10.60 57 PRO B O 1
ATOM 1995 N N . TYR B 1 44 ? 61.758 -68.598 79.769 1.00 8.97 58 TYR B N 1
ATOM 1996 C CA . TYR B 1 44 ? 60.445 -68.937 80.339 1.00 8.92 58 TYR B CA 1
ATOM 1997 C C . TYR B 1 44 ? 60.470 -70.332 81.000 1.00 11.47 58 TYR B C 1
ATOM 1998 O O . TYR B 1 44 ? 59.978 -70.522 82.115 1.00 12.24 58 TYR B O 1
ATOM 2007 N N . ALA B 1 45 ? 60.938 -71.319 80.252 1.00 9.74 59 ALA B N 1
ATOM 2008 C CA . ALA B 1 45 ? 60.956 -72.710 80.705 1.00 9.47 59 ALA B CA 1
ATOM 2009 C C . ALA B 1 45 ? 62.017 -73.412 79.887 1.00 11.45 59 ALA B C 1
ATOM 2010 O O . ALA B 1 45 ? 61.965 -73.376 78.641 1.00 11.62 59 ALA B O 1
ATOM 2012 N N . PHE B 1 46 ? 63.030 -73.972 80.573 1.00 9.34 60 PHE B N 1
ATOM 2013 C CA . PHE B 1 46 ? 64.126 -74.635 79.897 1.00 9.17 60 PHE B CA 1
ATOM 2014 C C . PHE B 1 46 ? 64.872 -75.508 80.872 1.00 11.63 60 PHE B C 1
ATOM 2015 O O . PHE B 1 46 ? 64.679 -75.402 82.089 1.00 11.49 60 PHE B O 1
ATOM 2023 N N . THR B 1 47 ? 65.713 -76.389 80.349 1.00 10.20 61 THR B N 1
ATOM 2024 C CA . THR B 1 47 ? 66.599 -77.127 81.225 1.00 9.08 61 THR B CA 1
ATOM 2025 C C . THR B 1 47 ? 67.970 -76.449 81.232 1.00 12.90 61 THR B C 1
ATOM 2026 O O . THR B 1 47 ? 68.484 -76.006 80.184 1.00 12.13 61 THR B O 1
ATOM 2030 N N . THR B 1 48 ? 68.626 -76.463 82.400 1.00 11.39 62 THR B N 1
ATOM 2031 C CA . THR B 1 48 ? 70.032 -76.093 82.432 1.00 10.39 62 THR B CA 1
ATOM 2032 C C . THR B 1 48 ? 70.750 -77.403 81.989 1.00 13.11 62 THR B C 1
ATOM 2033 O O . THR B 1 48 ? 70.093 -78.444 81.851 1.00 12.65 62 THR B O 1
ATOM 2037 N N . ALA B 1 49 ? 72.06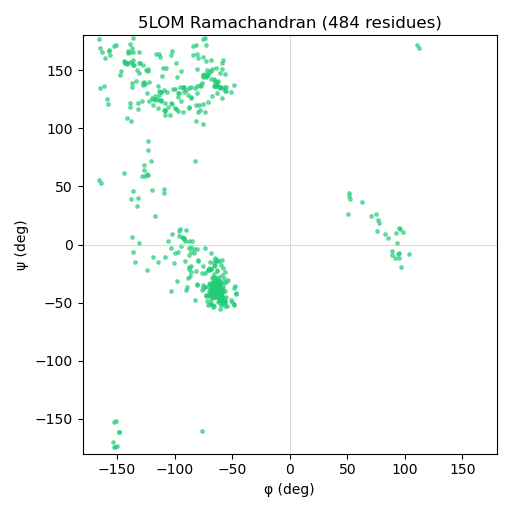6 -77.368 81.744 1.00 12.31 63 ALA B N 1
ATOM 2038 C CA . ALA B 1 49 ? 72.760 -78.541 81.213 1.00 12.12 63 ALA B CA 1
ATOM 2039 C C . ALA B 1 49 ? 72.647 -79.798 82.106 1.00 14.73 63 ALA B C 1
ATOM 2040 O O . ALA B 1 49 ? 72.722 -80.929 81.608 1.00 14.21 63 ALA B O 1
ATOM 2042 N N . ASP B 1 50 ? 72.452 -79.605 83.416 1.00 11.82 64 ASP B N 1
ATOM 2043 C CA . ASP B 1 50 ? 72.291 -80.760 84.311 1.00 11.30 64 ASP B CA 1
ATOM 2044 C C . ASP B 1 50 ? 70.925 -81.461 84.165 1.00 13.16 64 ASP B C 1
ATOM 2045 O O . ASP B 1 50 ? 70.694 -82.504 84.788 1.00 14.27 64 ASP B O 1
ATOM 2050 N N . GLY B 1 51 ? 70.055 -80.918 83.317 1.00 12.36 65 GLY B N 1
ATOM 2051 C CA . GLY B 1 51 ? 68.748 -81.515 83.064 1.00 11.74 65 GLY B CA 1
ATOM 2052 C C . GLY B 1 51 ? 67.581 -80.986 83.870 1.00 13.85 65 GLY B C 1
ATOM 2053 O O . GLY B 1 51 ? 66.433 -81.379 83.624 1.00 14.29 65 GLY B O 1
ATOM 2054 N N . ASN B 1 52 ? 67.854 -80.119 84.845 1.00 11.59 66 ASN B N 1
ATOM 2055 C CA . ASN B 1 52 ? 66.794 -79.609 85.705 1.00 11.82 66 ASN B CA 1
ATOM 2056 C C . ASN B 1 52 ? 66.037 -78.509 85.042 1.00 13.05 66 ASN B C 1
ATOM 2057 O O . ASN B 1 52 ? 66.651 -77.667 84.404 1.00 11.64 66 ASN B O 1
ATOM 2062 N N . PHE B 1 53 ? 64.709 -78.538 85.154 1.00 11.78 67 PHE B N 1
ATOM 2063 C CA . PHE B 1 53 ? 63.853 -77.517 84.581 1.00 10.03 67 PHE B CA 1
ATOM 2064 C C . PHE B 1 53 ? 63.855 -76.275 85.434 1.00 13.53 67 PHE B C 1
ATOM 2065 O O . PHE B 1 53 ? 63.820 -76.338 86.667 1.00 12.92 67 PHE B O 1
ATOM 2073 N N . THR B 1 54 ? 63.930 -75.119 84.764 1.00 11.05 68 THR B N 1
ATOM 2074 C CA . THR B 1 54 ? 63.958 -73.843 85.463 1.00 10.13 68 THR B CA 1
ATOM 2075 C C . THR B 1 54 ? 63.385 -72.791 84.519 1.00 10.80 68 THR B C 1
ATOM 2076 O O . THR B 1 54 ? 62.832 -73.141 83.463 1.00 9.56 68 THR B O 1
ATOM 2080 N N . GLY B 1 55 ? 63.512 -71.526 84.906 1.00 10.08 69 GLY B N 1
ATOM 2081 C CA . GLY B 1 55 ? 62.947 -70.436 84.145 1.00 8.89 69 GLY B CA 1
ATOM 2082 C C . GLY B 1 55 ? 61.783 -69.809 84.896 1.00 10.34 69 GLY B C 1
ATOM 2083 O O . GLY B 1 55 ? 61.328 -70.294 85.948 1.00 11.33 69 GLY B O 1
ATOM 2084 N N . PHE B 1 56 ? 61.301 -68.701 84.366 1.00 8.92 70 PHE B N 1
ATOM 2085 C CA . PHE B 1 56 ? 60.228 -67.931 84.988 1.00 10.20 70 PHE B CA 1
ATOM 2086 C C . PHE B 1 56 ? 58.965 -68.744 85.288 1.00 10.95 70 PHE B C 1
ATOM 2087 O O . PHE B 1 56 ? 58.433 -68.699 86.415 1.00 12.39 70 PHE B O 1
ATOM 2095 N N . ASP B 1 57 ? 58.455 -69.425 84.267 1.00 10.50 71 ASP B N 1
ATOM 2096 C CA . ASP B 1 57 ? 57.219 -70.182 84.394 1.00 11.44 71 ASP B CA 1
ATOM 2097 C C . ASP B 1 57 ? 57.349 -71.263 85.462 1.00 14.24 71 ASP B C 1
ATOM 2098 O O . ASP B 1 57 ? 56.410 -71.516 86.226 1.00 14.14 71 ASP B O 1
ATOM 2103 N N . ILE B 1 58 ? 58.515 -71.901 85.512 1.00 10.57 72 ILE B N 1
ATOM 2104 C CA . ILE B 1 58 ? 58.798 -72.981 86.482 1.00 10.25 72 ILE B CA 1
ATOM 2105 C C . ILE B 1 58 ? 58.827 -72.427 87.915 1.00 12.25 72 ILE B C 1
ATOM 2106 O O . ILE B 1 58 ? 58.119 -72.939 88.793 1.00 13.53 72 ILE B O 1
ATOM 2111 N N . GLU B 1 59 ? 59.644 -71.378 88.147 1.00 10.12 73 GLU B N 1
ATOM 2112 C CA . GLU B 1 59 ? 59.730 -70.797 89.483 1.00 10.08 73 GLU B CA 1
ATOM 2113 C C . GLU B 1 59 ? 58.421 -70.150 89.910 1.00 11.87 73 GLU B C 1
ATOM 2114 O O . GLU B 1 59 ? 58.057 -70.249 91.091 1.00 11.03 73 GLU B O 1
ATOM 2120 N N . LEU B 1 60 ? 57.672 -69.542 88.956 1.00 9.20 74 LEU B N 1
ATOM 2121 C CA . LEU B 1 60 ? 56.357 -68.995 89.321 1.00 9.08 74 LEU B CA 1
ATOM 2122 C C . LEU B 1 60 ? 55.401 -70.137 89.689 1.00 12.21 74 LEU B C 1
ATOM 2123 O O . LEU B 1 60 ? 54.690 -70.048 90.695 1.00 12.98 74 LEU B O 1
ATOM 2128 N N . PHE B 1 61 ? 55.422 -71.236 88.902 1.00 9.11 75 PHE B N 1
ATOM 2129 C CA . PHE B 1 61 ? 54.502 -72.322 89.233 1.00 9.22 75 PHE B CA 1
ATOM 2130 C C . PHE B 1 61 ? 54.835 -72.885 90.611 1.00 11.53 75 PHE B C 1
ATOM 2131 O O . PHE B 1 61 ? 53.915 -73.212 91.381 1.00 12.21 75 PHE B O 1
ATOM 2139 N N . LEU B 1 62 ? 56.157 -73.085 90.896 1.00 11.30 76 LEU B N 1
ATOM 2140 C CA . LEU B 1 62 ? 56.564 -73.622 92.200 1.00 11.09 76 LEU B CA 1
ATOM 2141 C C . LEU B 1 62 ? 56.071 -72.731 93.345 1.00 13.93 76 LEU B C 1
ATOM 2142 O O . LEU B 1 62 ? 55.664 -73.226 94.403 1.00 13.96 76 LEU B O 1
ATOM 2147 N N . ASN B 1 63 ? 56.116 -71.418 93.125 1.00 11.68 77 ASN B N 1
ATOM 2148 C CA . ASN B 1 63 ? 55.653 -70.500 94.156 1.00 12.23 77 ASN B CA 1
ATOM 2149 C C . ASN B 1 63 ? 54.139 -70.621 94.327 1.00 16.47 77 ASN B C 1
ATOM 2150 O O . ASN B 1 63 ? 53.642 -70.690 95.456 1.00 15.70 77 ASN B O 1
ATOM 2155 N N . VAL B 1 64 ? 53.411 -70.711 93.208 1.00 11.95 78 VAL B N 1
ATOM 2156 C CA . VAL B 1 64 ? 51.959 -70.849 93.289 1.00 11.81 78 VAL B CA 1
ATOM 2157 C C . VAL B 1 64 ? 51.570 -72.183 93.975 1.00 14.08 78 VAL B C 1
ATOM 2158 O O . VAL B 1 64 ? 50.656 -72.227 94.813 1.00 15.08 78 VAL B O 1
ATOM 2162 N N . ALA B 1 65 ? 52.299 -73.263 93.646 1.00 10.42 79 ALA B N 1
ATOM 2163 C CA . ALA B 1 65 ? 51.998 -74.591 94.183 1.00 11.24 79 ALA B CA 1
ATOM 2164 C C . ALA B 1 65 ? 52.282 -74.622 95.702 1.00 14.01 79 ALA B C 1
ATOM 2165 O O . ALA B 1 65 ? 51.541 -75.260 96.463 1.00 14.63 79 ALA B O 1
ATOM 2167 N N . GLY B 1 66 ? 53.341 -73.923 96.122 1.00 13.64 80 GLY B N 1
ATOM 2168 C CA . GLY B 1 66 ? 53.731 -73.828 97.528 1.00 15.94 80 GLY B CA 1
ATOM 2169 C C . GLY B 1 66 ? 52.638 -73.202 98.381 1.00 18.37 80 GLY B C 1
ATOM 2170 O O . GLY B 1 66 ? 52.407 -73.628 99.518 1.00 17.90 80 GLY B O 1
ATOM 2171 N N . ARG B 1 67 ? 51.893 -72.241 97.794 1.00 14.66 81 ARG B N 1
ATOM 2172 C CA . ARG B 1 67 ? 50.779 -71.555 98.475 1.00 14.59 81 ARG B CA 1
ATOM 2173 C C . ARG B 1 67 ? 49.591 -72.485 98.688 1.00 20.58 81 ARG B C 1
ATOM 2174 O O . ARG B 1 67 ? 48.739 -72.208 99.534 1.00 20.88 81 ARG B O 1
ATOM 2182 N N . LEU B 1 68 ? 49.542 -73.570 97.903 1.00 17.47 82 LEU B N 1
ATOM 2183 C CA . LEU B 1 68 ? 48.518 -74.607 97.960 1.00 17.38 82 LEU B CA 1
ATOM 2184 C C . LEU B 1 68 ? 48.954 -75.780 98.848 1.00 21.61 82 LEU B C 1
ATOM 2185 O O . LEU B 1 68 ? 48.193 -76.733 99.034 1.00 20.04 82 LEU B O 1
ATOM 2190 N N . GLY B 1 69 ? 50.166 -75.691 99.391 1.00 19.04 83 GLY B N 1
ATOM 2191 C CA . GLY B 1 69 ? 50.680 -76.710 100.305 1.00 19.48 83 GLY B CA 1
ATOM 2192 C C . GLY B 1 69 ? 51.598 -77.741 99.675 1.00 22.17 83 GLY B C 1
ATOM 2193 O O . GLY B 1 69 ? 51.904 -78.744 100.321 1.00 22.43 83 GLY B O 1
ATOM 2194 N N . PHE B 1 70 ? 52.040 -77.513 98.412 1.00 14.98 84 PHE B N 1
ATOM 2195 C CA . PHE B 1 70 ? 52.950 -78.440 97.726 1.00 14.59 84 PHE B CA 1
ATOM 2196 C C . PHE B 1 70 ? 54.359 -77.869 97.721 1.00 20.49 84 PHE B C 1
ATOM 2197 O O . PHE B 1 70 ? 54.620 -76.871 97.054 1.00 21.18 84 PHE B O 1
ATOM 2205 N N . LYS B 1 71 ? 55.267 -78.509 98.466 1.00 18.04 85 LYS B N 1
ATOM 2206 C CA . LYS B 1 71 ? 56.678 -78.148 98.559 1.00 18.46 85 LYS B CA 1
ATOM 2207 C C . LYS B 1 71 ? 57.318 -78.449 97.208 1.00 19.39 85 LYS B C 1
ATOM 2208 O O . LYS B 1 71 ? 56.774 -79.243 96.439 1.00 17.09 85 LYS B O 1
ATOM 2214 N N . LYS B 1 72 ? 58.460 -77.816 96.914 1.00 16.25 86 LYS B N 1
ATOM 2215 C CA . LYS B 1 72 ? 59.200 -78.018 95.660 1.00 16.16 86 LYS B CA 1
ATOM 2216 C C . LYS B 1 72 ? 59.360 -79.504 95.315 1.00 19.96 86 LYS B C 1
ATOM 2217 O O . LYS B 1 72 ? 59.143 -79.892 94.167 1.00 19.24 86 LYS B O 1
ATOM 2223 N N . GLU B 1 73 ? 59.688 -80.346 96.326 1.00 17.41 87 GLU B N 1
ATOM 2224 C CA . GLU B 1 73 ? 59.922 -81.778 96.123 1.00 17.67 87 GLU B CA 1
ATOM 2225 C C . GLU B 1 73 ? 58.663 -82.547 95.678 1.00 20.62 87 GLU B C 1
ATOM 2226 O O . GLU B 1 73 ? 58.784 -83.674 95.180 1.00 21.24 87 GLU B O 1
ATOM 2232 N N . GLN B 1 74 ? 57.465 -81.945 95.888 1.00 16.35 88 GLN B N 1
ATOM 2233 C CA . GLN B 1 74 ? 56.178 -82.547 95.529 1.00 16.00 88 GLN B CA 1
ATOM 2234 C C . GLN B 1 74 ? 55.747 -82.162 94.103 1.00 18.84 88 GLN B C 1
ATOM 2235 O O . GLN B 1 74 ? 54.651 -82.530 93.692 1.00 19.70 88 GLN B O 1
ATOM 2241 N N . VAL B 1 75 ? 56.575 -81.407 93.354 1.00 13.48 89 VAL B N 1
ATOM 2242 C CA . VAL B 1 75 ? 56.210 -80.981 92.005 1.00 13.08 89 VAL B CA 1
ATOM 2243 C C . VAL B 1 75 ? 57.208 -81.593 91.028 1.00 16.07 89 VAL B C 1
ATOM 2244 O O . VAL B 1 75 ? 58.424 -81.460 91.212 1.00 14.72 89 VAL B O 1
ATOM 2248 N N . VAL B 1 76 ? 56.681 -82.263 89.996 1.00 13.38 90 VAL B N 1
ATOM 2249 C CA . VAL B 1 76 ? 57.499 -82.956 89.004 1.00 13.28 90 VAL B CA 1
ATOM 2250 C C . VAL B 1 76 ? 57.337 -82.249 87.657 1.00 17.58 90 VAL B C 1
ATOM 2251 O O . VAL B 1 76 ? 56.205 -81.942 87.261 1.00 16.73 90 VAL B O 1
ATOM 2255 N N . PHE B 1 77 ? 58.461 -81.955 86.978 1.00 13.55 91 PHE B N 1
ATOM 2256 C CA . PHE B 1 77 ? 58.447 -81.325 85.661 1.00 11.06 91 PHE B CA 1
ATOM 2257 C C . PHE B 1 77 ? 58.980 -82.320 84.635 1.00 14.67 91 PHE B C 1
ATOM 2258 O O . PHE B 1 77 ? 60.050 -82.900 84.843 1.00 14.81 91 PHE B O 1
ATOM 2266 N N . THR B 1 78 ? 58.214 -82.514 83.534 1.00 11.41 92 THR B N 1
ATOM 2267 C CA . THR B 1 78 ? 58.583 -83.422 82.438 1.00 10.29 92 THR B CA 1
ATOM 2268 C C . THR B 1 78 ? 58.578 -82.603 81.154 1.00 14.69 92 THR B C 1
ATOM 2269 O O . THR B 1 78 ? 57.592 -81.915 80.865 1.00 14.51 92 THR B O 1
ATOM 2273 N N . GLY B 1 79 ? 59.655 -82.712 80.399 1.00 12.49 93 GLY B N 1
ATOM 2274 C CA . GLY B 1 79 ? 59.823 -81.985 79.150 1.00 12.37 93 GLY B CA 1
ATOM 2275 C C . GLY B 1 79 ? 59.245 -82.706 77.955 1.00 17.33 93 GLY B C 1
ATOM 2276 O O . GLY B 1 79 ? 59.392 -83.930 77.812 1.00 16.96 93 GLY B O 1
ATOM 2277 N N . GLN B 1 80 ? 58.519 -81.952 77.124 1.00 13.33 94 GLN B N 1
ATOM 2278 C CA . GLN B 1 80 ? 57.976 -82.437 75.869 1.00 13.19 94 GLN B CA 1
ATOM 2279 C C . GLN B 1 80 ? 58.153 -81.335 74.833 1.00 17.30 94 GLN B C 1
ATOM 2280 O O . GLN B 1 80 ? 58.415 -80.164 75.193 1.00 14.65 94 GLN B O 1
ATOM 2286 N N . GLU B 1 81 ? 57.984 -81.702 73.533 1.00 12.45 95 GLU B N 1
ATOM 2287 C CA . GLU B 1 81 ? 58.015 -80.651 72.506 1.00 11.78 95 GLU B CA 1
ATOM 2288 C C . GLU B 1 81 ? 56.768 -79.788 72.731 1.00 13.59 95 GLU B C 1
ATOM 2289 O O . GLU B 1 81 ? 55.759 -80.298 73.194 1.00 12.54 95 GLU B O 1
ATOM 2295 N N . PHE B 1 82 ? 56.830 -78.517 72.384 1.00 10.10 96 PHE B N 1
ATOM 2296 C CA . PHE B 1 82 ? 55.715 -77.614 72.645 1.00 8.65 96 PHE B CA 1
ATOM 2297 C C . PHE B 1 82 ? 54.389 -78.185 72.133 1.00 12.33 96 PHE B C 1
ATOM 2298 O O . PHE B 1 82 ? 53.411 -78.186 72.874 1.00 12.69 96 PHE B O 1
ATOM 2306 N N . SER B 1 83 ? 54.379 -78.679 70.877 1.00 10.70 97 SER B N 1
ATOM 2307 C CA . SER B 1 83 ? 53.141 -79.176 70.251 1.00 10.33 97 SER B CA 1
ATOM 2308 C C . SER B 1 83 ? 52.467 -80.311 71.032 1.00 16.02 97 SER B C 1
ATOM 2309 O O . SER B 1 83 ? 51.285 -80.571 70.805 1.00 17.19 97 SER B O 1
ATOM 2312 N N . ALA B 1 84 ? 53.219 -81.012 71.913 1.00 12.47 98 ALA B N 1
ATOM 2313 C CA . ALA B 1 84 ? 52.671 -82.162 72.631 1.00 12.02 98 ALA B CA 1
ATOM 2314 C C . ALA B 1 84 ? 52.051 -81.786 73.973 1.00 14.65 98 ALA B C 1
ATOM 2315 O O . ALA B 1 84 ? 51.359 -82.613 74.558 1.00 12.72 98 ALA B O 1
ATOM 2317 N N . LEU B 1 85 ? 52.304 -80.582 74.477 1.00 13.56 99 LEU B N 1
ATOM 2318 C CA . LEU B 1 85 ? 51.871 -80.227 75.831 1.00 12.95 99 LEU B CA 1
ATOM 2319 C C . LEU B 1 85 ? 50.374 -80.167 76.056 1.00 15.29 99 LEU B C 1
ATOM 2320 O O . LEU B 1 85 ? 49.887 -80.761 77.027 1.00 15.13 99 LEU B O 1
ATOM 2325 N N . MET B 1 86 ? 49.640 -79.409 75.226 1.00 11.59 100 MET B N 1
ATOM 2326 C CA . MET B 1 86 ? 48.199 -79.305 75.438 1.00 10.11 100 MET B CA 1
ATOM 2327 C C . MET B 1 86 ? 47.506 -80.639 75.203 1.00 12.99 100 MET B C 1
ATOM 2328 O O . MET B 1 86 ? 46.765 -81.062 76.096 1.00 13.83 100 MET B O 1
ATOM 2333 N N . PRO B 1 87 ? 47.830 -81.415 74.132 1.00 12.78 101 PRO B N 1
ATOM 2334 C CA . PRO B 1 87 ? 47.204 -82.756 74.010 1.00 12.28 101 PRO B CA 1
ATOM 2335 C C . PRO B 1 87 ? 47.530 -83.655 75.216 1.00 15.03 101 PRO B C 1
ATOM 2336 O O . PRO B 1 87 ? 46.651 -84.379 75.679 1.00 16.27 101 PRO B O 1
ATOM 2340 N N . SER B 1 88 ? 48.771 -83.580 75.779 1.00 13.36 102 SER B N 1
ATOM 2341 C CA . SER B 1 88 ? 49.119 -84.386 76.965 1.00 13.51 102 SER B CA 1
ATOM 2342 C C . SER B 1 88 ? 48.261 -83.996 78.156 1.00 15.28 102 SER B C 1
ATOM 2343 O O . SER B 1 88 ? 47.809 -84.876 78.883 1.00 16.10 102 SER B O 1
ATOM 2346 N N . VAL B 1 89 ? 47.952 -82.698 78.321 1.00 12.07 103 VAL B N 1
ATOM 2347 C CA . VAL B 1 89 ? 47.054 -82.298 79.416 1.00 11.94 103 VAL B CA 1
ATOM 2348 C C . VAL B 1 89 ? 45.619 -82.759 79.136 1.00 15.40 103 VAL B C 1
ATOM 2349 O O . VAL B 1 89 ? 44.970 -83.289 80.038 1.00 14.57 103 VAL B O 1
ATOM 2353 N N . ALA B 1 90 ? 45.137 -82.577 77.882 1.00 13.08 104 ALA B N 1
ATOM 2354 C CA . ALA B 1 90 ? 43.782 -82.985 77.504 1.00 14.53 104 ALA B CA 1
ATOM 2355 C C . ALA B 1 90 ? 43.605 -84.496 77.664 1.00 18.40 104 ALA B C 1
ATOM 2356 O O . ALA B 1 90 ? 42.480 -84.946 77.921 1.00 20.24 104 ALA B O 1
ATOM 2358 N N . ASN B 1 91 ? 44.718 -85.268 77.537 1.00 15.26 105 ASN B N 1
ATOM 2359 C CA . ASN B 1 91 ? 44.663 -86.733 77.676 1.00 15.81 105 ASN B CA 1
ATOM 2360 C C . ASN B 1 91 ? 44.963 -87.212 79.106 1.00 19.57 105 ASN B C 1
ATOM 2361 O O . ASN B 1 91 ? 44.996 -88.429 79.357 1.00 20.01 105 ASN B O 1
ATOM 2366 N N . GLY B 1 92 ? 45.086 -86.257 80.034 1.00 16.10 106 GLY B N 1
ATOM 2367 C CA . GLY B 1 92 ? 45.325 -86.532 81.447 1.00 16.11 106 GLY B CA 1
ATOM 2368 C C . GLY B 1 92 ? 46.707 -87.064 81.783 1.00 18.88 106 GLY B C 1
ATOM 2369 O O . GLY B 1 92 ? 46.885 -87.691 82.836 1.00 19.73 106 GLY B O 1
ATOM 2370 N N . ARG B 1 93 ? 47.719 -86.773 80.928 1.00 14.12 107 ARG B N 1
ATOM 2371 C CA . ARG B 1 93 ? 49.081 -87.233 81.188 1.00 15.00 107 ARG B CA 1
ATOM 2372 C C . ARG B 1 93 ? 49.718 -86.389 82.309 1.00 17.40 107 ARG B C 1
ATOM 2373 O O . ARG B 1 93 ? 50.516 -86.917 83.084 1.00 16.23 107 ARG B O 1
ATOM 2381 N N . PHE B 1 94 ? 49.378 -85.075 82.361 1.00 13.67 108 PHE B N 1
ATOM 2382 C CA . PHE B 1 94 ? 49.914 -84.143 83.361 1.00 11.90 108 PHE B CA 1
ATOM 2383 C C . PHE B 1 94 ? 48.787 -83.394 83.996 1.00 15.86 108 PHE B C 1
ATOM 2384 O O . PHE B 1 94 ? 47.755 -83.227 83.365 1.00 15.93 108 PHE B O 1
ATOM 2392 N N . ASP B 1 95 ? 48.991 -82.892 85.217 1.00 10.73 109 ASP B N 1
ATOM 2393 C CA . ASP B 1 95 ? 47.963 -82.085 85.873 1.00 10.14 109 ASP B CA 1
ATOM 2394 C C . ASP B 1 95 ? 47.918 -80.694 85.264 1.00 13.22 109 ASP B C 1
ATOM 2395 O O . ASP B 1 95 ? 46.864 -80.061 85.217 1.00 12.50 109 ASP B O 1
ATOM 2400 N N . VAL B 1 96 ? 49.107 -80.171 84.917 1.00 11.11 110 VAL B N 1
ATOM 2401 C CA . VAL B 1 96 ? 49.264 -78.802 84.456 1.00 10.44 110 VAL B CA 1
ATOM 2402 C C . VAL B 1 96 ? 50.326 -78.767 83.374 1.00 12.39 110 VAL B C 1
ATOM 2403 O O . VAL B 1 96 ? 51.215 -79.619 83.349 1.00 10.97 110 VAL B O 1
ATOM 2407 N N . ALA B 1 97 ? 50.277 -77.744 82.507 1.00 10.23 111 ALA B N 1
ATOM 2408 C CA . ALA B 1 97 ? 51.391 -77.486 81.596 1.00 10.23 111 ALA B CA 1
ATOM 2409 C C . ALA B 1 97 ? 51.786 -76.020 81.760 1.00 12.01 111 ALA B C 1
ATOM 2410 O O . ALA B 1 97 ? 50.906 -75.158 81.891 1.00 10.74 111 ALA B O 1
ATOM 2412 N N . ALA B 1 98 ? 53.086 -75.748 81.798 1.00 10.97 112 ALA B N 1
ATOM 2413 C CA . ALA B 1 98 ? 53.606 -74.391 82.018 1.00 11.05 112 ALA B CA 1
ATOM 2414 C C . ALA B 1 98 ? 54.766 -74.149 81.072 1.00 13.88 112 ALA B C 1
ATOM 2415 O O . ALA B 1 98 ? 55.834 -74.755 81.230 1.00 13.68 112 ALA B O 1
ATOM 2417 N N . ALA B 1 99 ? 54.545 -73.332 80.037 1.00 11.52 113 ALA B N 1
ATOM 2418 C CA . ALA B 1 99 ? 55.561 -73.057 79.026 1.00 9.54 113 ALA B CA 1
ATOM 2419 C C . ALA B 1 99 ? 55.213 -71.825 78.184 1.00 11.36 113 ALA B C 1
ATOM 2420 O O . ALA B 1 99 ? 55.164 -71.893 76.952 1.00 10.99 113 ALA B O 1
ATOM 2422 N N . ALA B 1 100 ? 54.936 -70.705 78.865 1.00 10.38 114 ALA B N 1
ATOM 2423 C CA . ALA B 1 100 ? 54.532 -69.455 78.221 1.00 11.11 114 ALA B CA 1
ATOM 2424 C C . ALA B 1 100 ? 53.352 -69.721 77.237 1.00 12.05 114 ALA B C 1
ATOM 2425 O O . ALA B 1 100 ? 53.331 -69.213 76.116 1.00 13.51 114 ALA B O 1
ATOM 2427 N N . ILE B 1 101 ? 52.378 -70.561 77.665 1.00 8.56 115 ILE B N 1
ATOM 2428 C CA . ILE B 1 101 ? 51.332 -70.964 76.730 1.00 7.94 115 ILE B CA 1
ATOM 2429 C C . ILE B 1 101 ? 50.261 -69.905 76.631 1.00 9.98 115 ILE B C 1
ATOM 2430 O O . ILE B 1 101 ? 49.506 -69.725 77.584 1.00 11.67 115 ILE B O 1
ATOM 2435 N N . GLY B 1 102 ? 50.232 -69.166 75.526 1.00 8.44 116 GLY B N 1
ATOM 2436 C CA . GLY B 1 102 ? 49.246 -68.095 75.366 1.00 8.60 116 GLY B CA 1
ATOM 2437 C C . GLY B 1 102 ? 47.823 -68.593 75.311 1.00 12.51 116 GLY B C 1
ATOM 2438 O O . GLY B 1 102 ? 47.509 -69.576 74.641 1.00 12.30 116 GLY B O 1
ATOM 2439 N N . THR B 1 103 ? 46.951 -67.863 75.980 1.00 10.52 117 THR B N 1
ATOM 2440 C CA . THR B 1 103 ? 45.536 -68.172 76.069 1.00 12.00 117 THR B CA 1
ATOM 2441 C C . THR B 1 103 ? 44.817 -67.742 74.806 1.00 15.64 117 THR B C 1
ATOM 2442 O O . THR B 1 103 ? 44.806 -66.543 74.502 1.00 13.70 117 THR B O 1
ATOM 2446 N N . THR B 1 104 ? 44.180 -68.695 74.089 1.00 13.19 118 THR B N 1
ATOM 2447 C CA . THR B 1 104 ? 43.408 -68.367 72.883 1.00 11.69 118 THR B CA 1
ATOM 2448 C C . THR B 1 104 ? 42.078 -69.144 72.853 1.00 15.21 118 THR B C 1
ATOM 2449 O O . THR B 1 104 ? 41.946 -70.215 73.489 1.00 14.90 118 THR B O 1
ATOM 2453 N N . ALA B 1 105 ? 41.085 -68.599 72.108 1.00 12.74 119 ALA B N 1
ATOM 2454 C CA . ALA B 1 105 ? 39.820 -69.301 71.974 1.00 12.56 119 ALA B CA 1
ATOM 2455 C C . ALA B 1 105 ? 40.049 -70.691 71.361 1.00 14.99 119 ALA B C 1
ATOM 2456 O O . ALA B 1 105 ? 39.435 -71.665 71.815 1.00 14.75 119 ALA B O 1
ATOM 2458 N N . LYS B 1 106 ? 40.941 -70.800 70.349 1.00 12.20 120 LYS B N 1
ATOM 2459 C CA . LYS B 1 106 ? 41.229 -72.072 69.685 1.00 13.16 120 LYS B CA 1
ATOM 2460 C C . LYS B 1 106 ? 41.766 -73.102 70.661 1.00 16.02 120 LYS B C 1
ATOM 2461 O O . LYS B 1 106 ? 41.339 -74.258 70.631 1.00 15.75 120 LYS B O 1
ATOM 2467 N N . ARG B 1 107 ? 42.709 -72.680 71.542 1.00 12.08 121 ARG B N 1
ATOM 2468 C CA . ARG B 1 107 ? 43.264 -73.581 72.548 1.00 13.05 121 ARG B CA 1
ATOM 2469 C C . ARG B 1 107 ? 42.230 -73.956 73.574 1.00 15.88 121 ARG B C 1
ATOM 2470 O O . ARG B 1 107 ? 42.229 -75.099 74.033 1.00 14.59 121 ARG B O 1
ATOM 2478 N N . LYS B 1 108 ? 41.302 -73.010 73.896 1.00 12.96 122 LYS B N 1
ATOM 2479 C CA . LYS B 1 108 ? 40.220 -73.270 74.841 1.00 12.68 122 LYS B CA 1
ATOM 2480 C C . LYS B 1 108 ? 39.241 -74.345 74.337 1.00 14.14 122 LYS B C 1
ATOM 2481 O O . LYS B 1 108 ? 38.469 -74.884 75.135 1.00 16.80 122 LYS B O 1
ATOM 2487 N N . GLU B 1 109 ? 39.316 -74.710 73.032 1.00 11.38 123 GLU B N 1
ATOM 2488 C CA . GLU B 1 109 ? 38.444 -75.787 72.511 1.00 12.33 123 GLU B CA 1
ATOM 2489 C C . GLU B 1 109 ? 38.896 -77.132 73.098 1.00 15.91 123 GLU B C 1
ATOM 2490 O O . GLU B 1 109 ? 38.124 -78.102 73.070 1.00 17.49 123 GLU B O 1
ATOM 2496 N N . THR B 1 110 ? 40.164 -77.232 73.560 1.00 11.89 124 THR B N 1
ATOM 2497 C CA . THR B 1 110 ? 40.665 -78.527 74.039 1.00 12.36 124 THR B CA 1
ATOM 2498 C C . THR B 1 110 ? 41.201 -78.502 75.463 1.00 15.06 124 THR B C 1
ATOM 2499 O O . THR B 1 110 ? 41.334 -79.569 76.070 1.00 14.58 124 THR B O 1
ATOM 2503 N N . VAL B 1 111 ? 41.600 -77.316 75.971 1.00 11.23 125 VAL B N 1
ATOM 2504 C CA . VAL B 1 111 ? 42.172 -77.249 77.331 1.00 10.38 125 VAL B CA 1
ATOM 2505 C C . VAL B 1 111 ? 41.612 -76.007 78.062 1.00 13.81 125 VAL B C 1
ATOM 2506 O O . VAL B 1 111 ? 40.914 -75.187 77.440 1.00 13.54 125 VAL B O 1
ATOM 2510 N N . ASP B 1 112 ? 41.916 -75.881 79.382 1.00 11.33 126 ASP B N 1
ATOM 2511 C CA . ASP B 1 112 ? 41.494 -74.700 80.136 1.00 11.26 126 ASP B CA 1
ATOM 2512 C C . ASP B 1 112 ? 42.751 -73.960 80.580 1.00 13.60 126 ASP B C 1
ATOM 2513 O O . ASP B 1 112 ? 43.841 -74.545 80.574 1.00 12.51 126 ASP B O 1
ATOM 2518 N N . PHE B 1 113 ? 42.605 -72.697 80.987 1.00 10.98 127 PHE B N 1
ATOM 2519 C CA . PHE B 1 113 ? 43.755 -71.899 81.396 1.00 10.53 127 PHE B CA 1
ATOM 2520 C C . PHE B 1 113 ? 43.527 -71.185 82.699 1.00 14.02 127 PHE B C 1
ATOM 2521 O O . PHE B 1 113 ? 42.423 -70.697 82.966 1.00 13.64 127 PHE B O 1
ATOM 2529 N N . SER B 1 114 ? 44.630 -70.971 83.438 1.00 10.53 128 SER B N 1
ATOM 2530 C CA . SER B 1 114 ? 44.569 -70.127 84.624 1.00 10.68 128 SER B CA 1
ATOM 2531 C C . SER B 1 114 ? 44.458 -68.682 84.094 1.00 12.83 128 SER B C 1
ATOM 2532 O O . SER B 1 114 ? 44.593 -68.457 82.889 1.00 13.44 128 SER B O 1
ATOM 2535 N N . ASP B 1 115 ? 44.339 -67.697 84.994 1.00 11.26 129 ASP B N 1
ATOM 2536 C CA . ASP B 1 115 ? 44.469 -66.292 84.654 1.00 11.38 129 ASP B CA 1
ATOM 2537 C C . ASP B 1 115 ? 45.856 -66.067 84.035 1.00 14.24 129 ASP B C 1
ATOM 2538 O O . ASP B 1 115 ? 46.792 -66.850 84.266 1.00 12.97 129 ASP B O 1
ATOM 2543 N N . GLY B 1 116 ? 45.969 -64.984 83.282 1.00 12.67 130 GLY B N 1
ATOM 2544 C CA . GLY B 1 116 ? 47.196 -64.596 82.618 1.00 14.08 130 GLY B CA 1
ATOM 2545 C C . GLY B 1 116 ? 48.267 -64.168 83.591 1.00 16.55 130 GLY B C 1
ATOM 2546 O O . GLY B 1 116 ? 47.961 -63.524 84.607 1.00 15.63 130 GLY B O 1
ATOM 2547 N N . TYR B 1 117 ? 49.537 -64.524 83.289 1.00 12.34 131 TYR B N 1
ATOM 2548 C CA . TYR B 1 117 ? 50.641 -64.125 84.161 1.00 11.34 131 TYR B CA 1
ATOM 2549 C C . TYR B 1 117 ? 51.801 -63.500 83.422 1.00 14.12 131 TYR B C 1
ATOM 2550 O O . TYR B 1 117 ? 52.834 -63.200 84.024 1.00 12.23 131 TYR B O 1
ATOM 2559 N N . LEU B 1 118 ? 51.661 -63.373 82.105 1.00 10.52 132 LEU B N 1
ATOM 2560 C CA . LEU B 1 118 ? 52.685 -62.737 81.281 1.00 8.81 132 LEU B CA 1
ATOM 2561 C C . LEU B 1 118 ? 52.069 -62.343 79.959 1.00 11.29 132 LEU B C 1
ATOM 2562 O O . LEU B 1 118 ? 51.336 -63.115 79.349 1.00 11.60 132 LEU B O 1
ATOM 2567 N N . ALA B 1 119 ? 52.386 -61.138 79.497 1.00 10.55 133 ALA B N 1
ATOM 2568 C CA . ALA B 1 119 ? 51.854 -60.648 78.233 1.00 9.94 133 ALA B CA 1
ATOM 2569 C C . ALA B 1 119 ? 52.982 -59.929 77.487 1.00 13.48 133 ALA B C 1
ATOM 2570 O O . ALA B 1 119 ? 53.566 -58.969 78.010 1.00 11.44 133 ALA B O 1
ATOM 2572 N N . GLY B 1 120 ? 53.283 -60.391 76.271 1.00 11.23 134 GLY B N 1
ATOM 2573 C CA . GLY B 1 120 ? 54.377 -59.780 75.528 1.00 11.15 134 GLY B CA 1
ATOM 2574 C C . GLY B 1 120 ? 54.262 -59.877 74.024 1.00 13.58 134 GLY B C 1
ATOM 2575 O O . GLY B 1 120 ? 53.158 -59.949 73.458 1.00 12.06 134 GLY B O 1
ATOM 2576 N N . PHE B 1 121 ? 55.421 -59.870 73.366 1.00 11.48 135 PHE B N 1
ATOM 2577 C CA . PHE B 1 121 ? 55.473 -59.895 71.907 1.00 10.85 135 PHE B CA 1
ATOM 2578 C C . PHE B 1 121 ? 55.934 -61.191 71.292 1.00 12.87 135 PHE B C 1
ATOM 2579 O O . PHE B 1 121 ? 56.733 -61.935 71.877 1.00 12.26 135 PHE B O 1
ATOM 2587 N N . LEU B 1 122 ? 55.436 -61.425 70.059 1.00 9.76 136 LEU B N 1
ATOM 2588 C CA . LEU B 1 122 ? 55.917 -62.486 69.167 1.00 10.40 136 LEU B CA 1
ATOM 2589 C C . LEU B 1 122 ? 57.054 -61.787 68.423 1.00 13.06 136 LEU B C 1
ATOM 2590 O O . LEU B 1 122 ? 56.847 -60.688 67.904 1.00 13.56 136 LEU B O 1
ATOM 2595 N N . SER B 1 123 ? 58.261 -62.404 68.390 1.00 8.19 137 SER B N 1
ATOM 2596 C CA . SER B 1 123 ? 59.416 -61.715 67.814 1.00 9.29 137 SER B CA 1
ATOM 2597 C C . SER B 1 123 ? 60.095 -62.431 66.673 1.00 12.07 137 SER B C 1
ATOM 2598 O O . SER B 1 123 ? 60.314 -63.646 66.734 1.00 11.56 137 SER B O 1
ATOM 2601 N N . VAL B 1 124 ? 60.506 -61.645 65.647 1.00 11.59 138 VAL B N 1
ATOM 2602 C CA . VAL B 1 124 ? 61.261 -62.174 64.519 1.00 12.26 138 VAL B CA 1
ATOM 2603 C C . VAL B 1 124 ? 62.754 -61.926 64.772 1.00 14.95 138 VAL B C 1
ATOM 2604 O O . VAL B 1 124 ? 63.204 -60.781 64.826 1.00 15.20 138 VAL B O 1
ATOM 2608 N N . LEU B 1 125 ? 63.506 -63.013 64.933 1.00 13.40 139 LEU B N 1
ATOM 2609 C CA . LEU B 1 125 ? 64.947 -63.036 65.202 1.00 13.01 139 LEU B CA 1
ATOM 2610 C C . LEU B 1 125 ? 65.684 -63.250 63.870 1.00 15.84 139 LEU B C 1
ATOM 2611 O O . LEU B 1 125 ? 65.360 -64.195 63.130 1.00 13.30 139 LEU B O 1
ATOM 2616 N N . THR B 1 126 ? 66.657 -62.356 63.553 1.00 14.94 140 THR B N 1
ATOM 2617 C CA . THR B 1 126 ? 67.367 -62.408 62.268 1.00 15.71 140 THR B CA 1
ATOM 2618 C C . THR B 1 126 ? 68.747 -61.739 62.341 1.00 24.93 140 THR B C 1
ATOM 2619 O O . THR B 1 126 ? 68.987 -60.925 63.237 1.00 24.66 140 THR B O 1
ATOM 2623 N N . SER B 1 127 ? 69.615 -62.022 61.350 1.00 24.77 141 SER B N 1
ATOM 2624 C CA . SER B 1 127 ? 70.919 -61.348 61.223 1.00 27.36 141 SER B CA 1
ATOM 2625 C C . SER B 1 127 ? 70.881 -60.387 60.023 1.00 35.83 141 SER B C 1
ATOM 2626 O O . SER B 1 127 ? 71.793 -59.561 59.853 1.00 37.04 141 SER B O 1
ATOM 2629 N N . GLU B 1 128 ? 69.805 -60.489 59.203 1.00 33.46 142 GLU B N 1
ATOM 2630 C CA . GLU B 1 128 ? 69.591 -59.664 58.012 1.00 34.19 142 GLU B CA 1
ATOM 2631 C C . GLU B 1 128 ? 69.197 -58.234 58.390 1.00 39.77 142 GLU B C 1
ATOM 2632 O O . GLU B 1 128 ? 68.111 -58.009 58.943 1.00 39.97 142 GLU B O 1
ATOM 2638 N N . ALA B 1 129 ? 70.086 -57.272 58.074 1.00 37.79 143 ALA B N 1
ATOM 2639 C CA . ALA B 1 129 ? 69.906 -55.838 58.338 1.00 38.37 143 ALA B CA 1
ATOM 2640 C C . ALA B 1 129 ? 68.691 -55.242 57.614 1.00 44.36 143 ALA B C 1
ATOM 2641 O O . ALA B 1 129 ? 68.063 -54.312 58.134 1.00 44.67 143 ALA B O 1
ATOM 2643 N N . GLY B 1 130 ? 68.376 -55.794 56.437 1.00 41.45 144 GLY B N 1
ATOM 2644 C CA . GLY B 1 130 ? 67.256 -55.379 55.598 1.00 41.44 144 GLY B CA 1
ATOM 2645 C C . GLY B 1 130 ? 65.891 -55.584 56.226 1.00 44.35 144 GLY B C 1
ATOM 2646 O O . GLY B 1 130 ? 64.969 -54.806 55.957 1.00 43.91 144 GLY B O 1
ATOM 2647 N N . ILE B 1 131 ? 65.746 -56.629 57.073 1.00 39.01 145 ILE B N 1
ATOM 2648 C CA . ILE B 1 131 ? 64.475 -56.914 57.739 1.00 38.41 145 ILE B CA 1
ATOM 2649 C C . ILE B 1 131 ? 64.338 -55.958 58.931 1.00 43.36 145 ILE B C 1
ATOM 2650 O O . ILE B 1 131 ? 65.155 -56.010 59.852 1.00 43.66 145 ILE B O 1
ATOM 2655 N N . THR B 1 132 ? 63.351 -55.039 58.864 1.00 39.96 146 THR B N 1
ATOM 2656 C CA . THR B 1 132 ? 63.099 -54.009 59.885 1.00 40.24 146 THR B CA 1
ATOM 2657 C C . THR B 1 132 ? 61.602 -53.865 60.217 1.00 44.66 146 THR B C 1
ATOM 2658 O O . THR B 1 132 ? 61.243 -53.123 61.141 1.00 45.06 146 THR B O 1
ATOM 2662 N N . ASP B 1 133 ? 60.733 -54.565 59.459 1.00 40.01 147 ASP B N 1
ATOM 2663 C CA . ASP B 1 133 ? 59.275 -54.561 59.637 1.00 39.34 147 ASP B CA 1
ATOM 2664 C C . ASP B 1 133 ? 58.678 -55.838 59.039 1.00 39.28 147 ASP B C 1
ATOM 2665 O O . ASP B 1 133 ? 59.380 -56.543 58.304 1.00 37.36 147 ASP B O 1
ATOM 2670 N N . ALA B 1 134 ? 57.387 -56.133 59.345 1.00 34.84 148 ALA B N 1
ATOM 2671 C CA . ALA B 1 134 ? 56.690 -57.323 58.833 1.00 34.67 148 ALA B CA 1
ATOM 2672 C C . ALA B 1 134 ? 56.686 -57.378 57.300 1.00 38.84 148 ALA B C 1
ATOM 2673 O O . ALA B 1 134 ? 56.744 -58.468 56.727 1.00 37.89 148 ALA B O 1
ATOM 2675 N N . ALA B 1 135 ? 56.661 -56.195 56.638 1.00 36.26 149 ALA B N 1
ATOM 2676 C CA . ALA B 1 135 ? 56.705 -56.085 55.177 1.00 36.21 149 ALA B CA 1
ATOM 2677 C C . ALA B 1 135 ? 58.044 -56.588 54.620 1.00 37.51 149 ALA B C 1
ATOM 2678 O O . ALA B 1 135 ? 58.082 -57.127 53.513 1.00 37.11 149 ALA B O 1
ATOM 2680 N N . GLY B 1 136 ? 59.109 -56.463 55.422 1.00 32.10 150 GLY B N 1
ATOM 2681 C CA . GLY B 1 136 ? 60.445 -56.946 55.082 1.00 30.84 150 GLY B CA 1
ATOM 2682 C C . GLY B 1 136 ? 60.560 -58.465 55.036 1.00 31.63 150 GLY B C 1
ATOM 2683 O O . GLY B 1 136 ? 61.603 -58.985 54.638 1.00 30.91 150 GLY B O 1
ATOM 2684 N N . LEU B 1 137 ? 59.491 -59.196 55.444 1.00 26.61 151 LEU B N 1
ATOM 2685 C CA . LEU B 1 137 ? 59.462 -60.667 55.415 1.00 25.59 151 LEU B CA 1
ATOM 2686 C C . LEU B 1 137 ? 59.078 -61.230 54.041 1.00 29.84 151 LEU B C 1
ATOM 2687 O O . LEU B 1 137 ? 59.081 -62.451 53.850 1.00 26.64 151 LEU B O 1
ATOM 2692 N N . LYS B 1 138 ? 58.749 -60.335 53.082 1.00 30.24 152 LYS B N 1
ATOM 2693 C CA . LYS B 1 138 ? 58.432 -60.703 51.702 1.00 31.47 152 LYS B CA 1
ATOM 2694 C C . LYS B 1 138 ? 59.701 -61.237 51.028 1.00 35.62 152 LYS B C 1
ATOM 2695 O O . LYS B 1 138 ? 60.747 -60.567 51.040 1.00 35.99 152 LYS B O 1
ATOM 2701 N N . GLY B 1 139 ? 59.576 -62.425 50.443 1.00 32.33 153 GLY B N 1
ATOM 2702 C CA . GLY B 1 139 ? 60.639 -63.116 49.727 1.00 32.90 153 GLY B CA 1
ATOM 2703 C C . GLY B 1 139 ? 61.637 -63.781 50.647 1.00 36.31 153 GLY B C 1
ATOM 2704 O O . GLY B 1 139 ? 62.754 -64.102 50.226 1.00 37.52 153 GLY B O 1
ATOM 2705 N N . LYS B 1 140 ? 61.235 -63.994 51.919 1.00 30.35 154 LYS B N 1
ATOM 2706 C CA . LYS B 1 140 ? 62.106 -64.576 52.937 1.00 27.02 154 LYS B CA 1
ATOM 2707 C C . LYS B 1 140 ? 61.643 -65.954 53.373 1.00 26.16 154 LYS B C 1
ATOM 2708 O O . LYS B 1 140 ? 60.489 -66.330 53.138 1.00 26.45 154 LYS B O 1
ATOM 2714 N N . ARG B 1 141 ? 62.567 -66.720 53.998 1.00 18.89 155 ARG B N 1
ATOM 2715 C CA . ARG B 1 141 ? 62.291 -68.036 54.569 1.00 17.64 155 ARG B CA 1
ATOM 2716 C C . ARG B 1 141 ? 62.262 -67.847 56.096 1.00 18.30 155 ARG B C 1
ATOM 2717 O O . ARG B 1 141 ? 63.255 -67.395 56.690 1.00 17.47 155 ARG B O 1
ATOM 2725 N N . LEU B 1 142 ? 61.112 -68.135 56.721 1.00 13.27 156 LEU B N 1
ATOM 2726 C CA . LEU B 1 142 ? 60.945 -67.917 58.151 1.00 12.83 156 LEU B CA 1
ATOM 2727 C C . LEU B 1 142 ? 60.741 -69.198 58.917 1.00 15.97 156 LEU B C 1
ATOM 2728 O O . LEU B 1 142 ? 59.819 -69.946 58.622 1.00 15.30 156 LEU B O 1
ATOM 2733 N N . GLY B 1 143 ? 61.578 -69.409 59.925 1.00 11.22 157 GLY B N 1
ATOM 2734 C CA . GLY B 1 143 ? 61.424 -70.532 60.832 1.00 12.05 157 GLY B CA 1
ATOM 2735 C C . GLY B 1 143 ? 60.293 -70.296 61.816 1.00 15.21 157 GLY B C 1
ATOM 2736 O O . GLY B 1 143 ? 60.016 -69.161 62.224 1.00 11.65 157 GLY B O 1
ATOM 2737 N N . VAL B 1 144 ? 59.605 -71.368 62.189 1.00 13.94 158 VAL B N 1
ATOM 2738 C CA . VAL B 1 144 ? 58.566 -71.331 63.220 1.00 12.01 158 VAL B CA 1
ATOM 2739 C C . VAL B 1 144 ? 58.577 -72.670 63.936 1.00 13.63 158 VAL B C 1
ATOM 2740 O O . VAL B 1 144 ? 58.861 -73.683 63.303 1.00 12.87 158 VAL B O 1
ATOM 2744 N N . VAL B 1 145 ? 58.285 -72.684 65.251 1.00 10.00 159 VAL B N 1
ATOM 2745 C CA . VAL B 1 145 ? 58.101 -73.957 65.965 1.00 8.77 159 VAL B CA 1
ATOM 2746 C C . VAL B 1 145 ? 56.646 -74.430 65.808 1.00 11.04 159 VAL B C 1
ATOM 2747 O O . VAL B 1 145 ? 55.685 -73.675 66.065 1.00 12.19 159 VAL B O 1
ATOM 2751 N N . GLN B 1 146 ? 56.492 -75.685 65.352 1.00 14.06 160 GLN B N 1
ATOM 2752 C CA . GLN B 1 146 ? 55.200 -76.341 65.154 1.00 13.85 160 GLN B CA 1
ATOM 2753 C C . GLN B 1 146 ? 54.340 -76.219 66.417 1.00 16.45 160 GLN B C 1
ATOM 2754 O O . GLN B 1 146 ? 54.808 -76.504 67.528 1.00 14.40 160 GLN B O 1
ATOM 2760 N N . GLY B 1 147 ? 53.092 -75.806 66.228 1.00 13.78 161 GLY B N 1
ATOM 2761 C CA . GLY B 1 147 ? 52.140 -75.720 67.329 1.00 13.85 161 GLY B CA 1
ATOM 2762 C C . GLY B 1 147 ? 52.086 -74.388 68.037 1.00 16.29 161 GLY B C 1
ATOM 2763 O O . GLY B 1 147 ? 51.164 -74.146 68.816 1.00 16.13 161 GLY B O 1
ATOM 2764 N N . THR B 1 148 ? 53.062 -73.500 67.773 1.00 11.19 162 THR B N 1
ATOM 2765 C CA . THR B 1 148 ? 53.059 -72.189 68.452 1.00 10.88 162 THR B CA 1
ATOM 2766 C C . THR B 1 148 ? 52.121 -71.162 67.828 1.00 14.59 162 THR B C 1
ATOM 2767 O O . THR B 1 148 ? 51.710 -71.302 66.669 1.00 13.86 162 THR B O 1
ATOM 2771 N N . LEU B 1 149 ? 51.826 -70.084 68.596 1.00 11.67 163 LEU B N 1
ATOM 2772 C CA . LEU B 1 149 ? 51.007 -68.986 68.092 1.00 12.47 163 LEU B CA 1
ATOM 2773 C C . LEU B 1 149 ? 51.744 -68.324 66.932 1.00 15.01 163 LEU B C 1
ATOM 2774 O O . LEU B 1 149 ? 51.108 -67.814 66.012 1.00 16.88 163 LEU B O 1
ATOM 2779 N N . GLN B 1 150 ? 53.091 -68.372 66.954 1.00 12.22 164 GLN B N 1
ATOM 2780 C CA . GLN B 1 150 ? 53.908 -67.819 65.880 1.00 10.96 164 GLN B CA 1
ATOM 2781 C C . GLN B 1 150 ? 53.563 -68.546 64.557 1.00 13.53 164 GLN B C 1
ATOM 2782 O O . GLN B 1 150 ? 53.411 -67.899 63.516 1.00 15.23 164 GLN B O 1
ATOM 2788 N N . GLU B 1 151 ? 53.425 -69.901 64.608 1.00 11.90 165 GLU B N 1
ATOM 2789 C CA . GLU B 1 151 ? 53.080 -70.659 63.394 1.00 11.33 165 GLU B CA 1
ATOM 2790 C C . GLU B 1 151 ? 51.710 -70.205 62.855 1.00 16.04 165 GLU B C 1
ATOM 2791 O O . GLU B 1 151 ? 51.599 -69.893 61.667 1.00 17.07 165 GLU B O 1
ATOM 2797 N N . ILE B 1 152 ? 50.686 -70.121 63.747 1.00 14.04 166 ILE B N 1
ATOM 2798 C CA . ILE B 1 152 ? 49.335 -69.693 63.372 1.00 15.18 166 ILE B CA 1
ATOM 2799 C C . ILE B 1 152 ? 49.358 -68.285 62.793 1.00 17.18 166 ILE B C 1
ATOM 2800 O O . ILE B 1 152 ? 48.751 -68.036 61.751 1.00 17.74 166 ILE B O 1
ATOM 2805 N N . TYR B 1 153 ? 50.048 -67.363 63.502 1.00 12.74 167 TYR B N 1
ATOM 2806 C CA . TYR B 1 153 ? 50.125 -65.974 63.096 1.00 12.83 167 TYR B CA 1
ATOM 2807 C C . TYR B 1 153 ? 50.771 -65.843 61.714 1.00 16.52 167 TYR B C 1
ATOM 2808 O O . TYR B 1 153 ? 50.262 -65.114 60.862 1.00 16.59 167 TYR B O 1
ATOM 2817 N N . ALA B 1 154 ? 51.894 -66.544 61.489 1.00 13.02 168 ALA B N 1
ATOM 2818 C CA . ALA B 1 154 ? 52.596 -66.457 60.208 1.00 14.06 168 ALA B CA 1
ATOM 2819 C C . ALA B 1 154 ? 51.768 -67.037 59.067 1.00 17.99 168 ALA B C 1
ATOM 2820 O O . ALA B 1 154 ? 51.760 -66.469 57.981 1.00 17.35 168 ALA B O 1
ATOM 2822 N N . GLU B 1 155 ? 51.074 -68.162 59.316 1.00 16.71 169 GLU B N 1
ATOM 2823 C CA . GLU B 1 155 ? 50.290 -68.785 58.245 1.00 17.83 169 GLU B CA 1
ATOM 2824 C C . GLU B 1 155 ? 49.163 -67.862 57.803 1.00 23.23 169 GLU B C 1
ATOM 2825 O O . GLU B 1 155 ? 48.910 -67.746 56.604 1.00 25.16 169 GLU B O 1
ATOM 2831 N N . LYS B 1 156 ? 48.545 -67.147 58.750 1.00 19.42 170 LYS B N 1
ATOM 2832 C CA . LYS B 1 156 ? 47.452 -66.245 58.400 1.00 19.25 170 LYS B CA 1
ATOM 2833 C C . LYS B 1 156 ? 47.933 -64.883 57.886 1.00 21.37 170 LYS B C 1
ATOM 2834 O O . LYS B 1 156 ? 47.406 -64.383 56.886 1.00 20.31 170 LYS B O 1
ATOM 2840 N N . ASN B 1 157 ? 48.890 -64.266 58.610 1.00 16.21 171 ASN B N 1
ATOM 2841 C CA . ASN B 1 157 ? 49.307 -62.880 58.396 1.00 16.70 171 ASN B CA 1
ATOM 2842 C C . ASN B 1 157 ? 50.586 -62.648 57.603 1.00 19.43 171 ASN B C 1
ATOM 2843 O O . ASN B 1 157 ? 50.815 -61.516 57.154 1.00 18.54 171 ASN B O 1
ATOM 2848 N N . PHE B 1 158 ? 51.415 -63.674 57.425 1.00 16.91 172 PHE B N 1
ATOM 2849 C CA . PHE B 1 158 ? 52.625 -63.512 56.618 1.00 16.64 172 PHE B CA 1
ATOM 2850 C C . PHE B 1 158 ? 52.473 -64.273 55.301 1.00 19.18 172 PHE B C 1
ATOM 2851 O O . PHE B 1 158 ? 53.393 -64.971 54.877 1.00 18.08 172 PHE B O 1
ATOM 2859 N N . ALA B 1 159 ? 51.297 -64.150 54.645 1.00 18.63 173 ALA B N 1
ATOM 2860 C CA . ALA B 1 159 ? 51.075 -64.841 53.379 1.00 20.18 173 ALA B CA 1
ATOM 2861 C C . ALA B 1 159 ? 52.175 -64.463 52.401 1.00 21.77 173 ALA B C 1
ATOM 2862 O O . ALA B 1 159 ? 52.601 -63.306 52.345 1.00 21.50 173 ALA B O 1
ATOM 2864 N N . GLY B 1 160 ? 52.698 -65.464 51.713 1.00 18.67 174 GLY B N 1
ATOM 2865 C CA . GLY B 1 160 ? 53.773 -65.247 50.764 1.00 18.53 174 GLY B CA 1
ATOM 2866 C C . GLY B 1 160 ? 55.155 -65.517 51.334 1.00 20.11 174 GLY B C 1
ATOM 2867 O O . GLY B 1 160 ? 56.103 -65.696 50.570 1.00 18.30 174 GLY B O 1
ATOM 2868 N N . THR B 1 161 ? 55.288 -65.524 52.676 1.00 16.39 175 THR B N 1
ATOM 2869 C CA . THR B 1 161 ? 56.572 -65.815 53.313 1.00 15.34 175 THR B CA 1
ATOM 2870 C C . THR B 1 161 ? 56.651 -67.329 53.425 1.00 19.77 175 THR B C 1
ATOM 2871 O O . THR B 1 161 ? 55.726 -67.951 53.950 1.00 20.34 175 THR B O 1
ATOM 2875 N N . ASP B 1 162 ? 57.734 -67.934 52.901 1.00 18.35 176 ASP B N 1
ATOM 2876 C CA . ASP B 1 162 ? 57.917 -69.382 52.978 1.00 16.82 176 ASP B CA 1
ATOM 2877 C C . ASP B 1 162 ? 58.218 -69.747 54.436 1.00 19.93 176 ASP B C 1
ATOM 2878 O O . ASP B 1 162 ? 59.173 -69.218 54.998 1.00 20.58 176 ASP B O 1
ATOM 2883 N N . LEU B 1 163 ? 57.410 -70.630 55.027 1.00 17.44 177 LEU B N 1
ATOM 2884 C CA . LEU B 1 163 ? 57.571 -71.047 56.414 1.00 17.18 177 LEU B CA 1
ATOM 2885 C C . LEU B 1 163 ? 5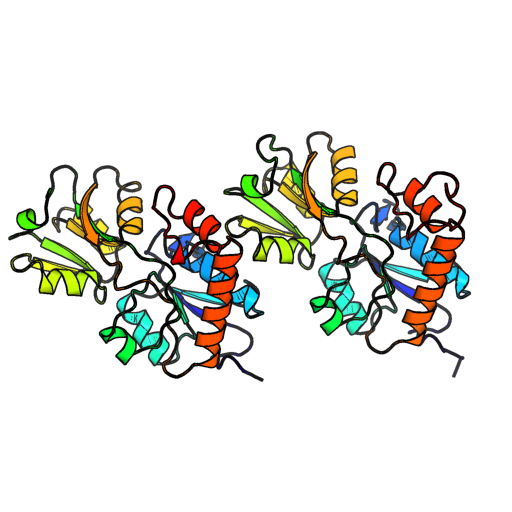8.274 -72.362 56.514 1.00 21.47 177 LEU B C 1
ATOM 2886 O O . LEU B 1 163 ? 57.933 -73.307 55.795 1.00 21.51 177 LEU B O 1
ATOM 2891 N N . VAL B 1 164 ? 59.264 -72.430 57.423 1.00 15.68 178 VAL B N 1
ATOM 2892 C CA . VAL B 1 164 ? 60.003 -73.658 57.641 1.00 16.26 178 VAL B CA 1
ATOM 2893 C C . VAL B 1 164 ? 59.656 -74.071 59.058 1.00 17.84 178 VAL B C 1
ATOM 2894 O O . VAL B 1 164 ? 59.849 -73.279 59.986 1.00 15.70 178 VAL B O 1
ATOM 2898 N N . LYS B 1 165 ? 59.025 -75.244 59.207 1.00 14.36 179 LYS B N 1
ATOM 2899 C CA . LYS B 1 165 ? 58.565 -75.694 60.516 1.00 13.65 179 LYS B CA 1
ATOM 2900 C C . LYS B 1 165 ? 59.595 -76.550 61.225 1.00 17.45 179 LYS B C 1
ATOM 2901 O O . LYS B 1 165 ? 60.219 -77.414 60.612 1.00 17.61 179 LYS B O 1
ATOM 2907 N N . PHE B 1 166 ? 59.794 -76.270 62.521 1.00 12.87 180 PHE B N 1
ATOM 2908 C CA . PHE B 1 166 ? 60.763 -76.990 63.330 1.00 11.35 180 PHE B CA 1
ATOM 2909 C C . PHE B 1 166 ? 60.059 -77.562 64.558 1.00 13.64 180 PHE B C 1
ATOM 2910 O O . PHE B 1 166 ? 59.115 -76.957 65.070 1.00 12.81 180 PHE B O 1
ATOM 2918 N N . PRO B 1 167 ? 60.541 -78.692 65.093 1.00 12.71 181 PRO B N 1
ATOM 2919 C CA . PRO B 1 167 ? 59.890 -79.248 66.295 1.00 13.37 181 PRO B CA 1
ATOM 2920 C C . PRO B 1 167 ? 60.241 -78.445 67.557 1.00 17.11 181 PRO B C 1
ATOM 2921 O O . PRO B 1 167 ? 59.575 -78.571 68.590 1.00 15.58 181 PRO B O 1
ATOM 2925 N N . ASP B 1 168 ? 61.320 -77.649 67.496 1.00 14.11 182 ASP B N 1
ATOM 2926 C CA . ASP B 1 168 ? 61.816 -76.938 68.674 1.00 13.60 182 ASP B CA 1
ATOM 2927 C C . ASP B 1 168 ? 62.644 -75.720 68.300 1.00 14.75 182 ASP B C 1
ATOM 2928 O O . ASP B 1 168 ? 63.081 -75.605 67.158 1.00 14.49 182 ASP B O 1
ATOM 2933 N N . ASN B 1 169 ? 62.900 -74.849 69.279 1.00 10.33 183 ASN B N 1
ATOM 2934 C CA . ASN B 1 169 ? 63.716 -73.654 69.070 1.00 9.28 183 ASN B CA 1
ATOM 2935 C C . ASN B 1 169 ? 65.174 -73.979 68.727 1.00 12.85 183 ASN B C 1
ATOM 2936 O O . ASN B 1 169 ? 65.780 -73.298 67.892 1.00 12.54 183 ASN B O 1
ATOM 2941 N N . ASN B 1 170 ? 65.760 -74.979 69.406 1.00 11.45 184 ASN B N 1
ATOM 2942 C CA . ASN B 1 170 ? 67.182 -75.291 69.197 1.00 11.13 184 ASN B CA 1
ATOM 2943 C C . ASN B 1 170 ? 67.490 -75.585 67.727 1.00 13.60 184 ASN B C 1
ATOM 2944 O O . ASN B 1 170 ? 68.401 -74.980 67.152 1.00 14.45 184 ASN B O 1
ATOM 2949 N N . SER B 1 171 ? 66.693 -76.465 67.107 1.00 10.91 185 SER B N 1
ATOM 2950 C CA . SER B 1 171 ? 66.901 -76.817 65.696 1.00 11.86 185 SER B CA 1
ATOM 2951 C C . SER B 1 171 ? 66.674 -75.570 64.789 1.00 13.41 185 SER B C 1
ATOM 2952 O O . SER B 1 171 ? 67.389 -75.378 63.804 1.00 14.89 185 SER B O 1
ATOM 2955 N N . ALA B 1 172 ? 65.710 -74.710 65.158 1.00 11.41 186 ALA B N 1
ATOM 2956 C CA . ALA B 1 172 ? 65.441 -73.502 64.386 1.00 10.19 186 ALA B CA 1
ATOM 2957 C C . ALA B 1 172 ? 66.617 -72.557 64.429 1.00 14.07 186 ALA B C 1
ATOM 2958 O O . ALA B 1 172 ? 66.943 -71.962 63.397 1.00 15.74 186 ALA B O 1
ATOM 2960 N N . VAL B 1 173 ? 67.241 -72.406 65.631 1.00 10.89 187 VAL B N 1
ATOM 2961 C CA . VAL B 1 173 ? 68.417 -71.535 65.787 1.00 9.80 187 VAL B CA 1
ATOM 2962 C C . VAL B 1 173 ? 69.600 -72.092 64.983 1.00 12.06 187 VAL B C 1
ATOM 2963 O O . VAL B 1 173 ? 70.364 -71.289 64.430 1.00 13.39 187 VAL B O 1
ATOM 2967 N N . SER B 1 174 ? 69.759 -73.446 64.900 1.00 11.48 188 SER B N 1
ATOM 2968 C CA . SER B 1 174 ? 70.830 -73.980 64.062 1.00 11.14 188 SER B CA 1
ATOM 2969 C C . SER B 1 174 ? 70.580 -73.556 62.600 1.00 14.75 188 SER B C 1
ATOM 2970 O O . SER B 1 174 ? 71.501 -73.121 61.916 1.00 15.33 188 SER B O 1
ATOM 2973 N N . ALA B 1 175 ? 69.314 -73.636 62.143 1.00 12.83 189 ALA B N 1
ATOM 2974 C CA . ALA B 1 175 ? 68.965 -73.259 60.770 1.00 13.00 189 ALA B CA 1
ATOM 2975 C C . ALA B 1 175 ? 69.160 -71.769 60.544 1.00 16.53 189 ALA B C 1
ATOM 2976 O O . ALA B 1 175 ? 69.610 -71.358 59.467 1.00 17.54 189 ALA B O 1
ATOM 2978 N N . LEU B 1 176 ? 68.875 -70.961 61.561 1.00 12.26 190 LEU B N 1
ATOM 2979 C CA . LEU B 1 176 ? 69.094 -69.533 61.432 1.00 13.58 190 LEU B CA 1
ATOM 2980 C C . LEU B 1 176 ? 70.592 -69.232 61.364 1.00 18.35 190 LEU B C 1
ATOM 2981 O O . LEU B 1 176 ? 71.008 -68.469 60.491 1.00 17.02 190 LEU B O 1
ATOM 2986 N N . ASN B 1 177 ? 71.407 -69.814 62.272 1.00 16.20 191 ASN B N 1
ATOM 2987 C CA . ASN B 1 177 ? 72.843 -69.546 62.253 1.00 16.13 191 ASN B CA 1
ATOM 2988 C C . ASN B 1 177 ? 73.520 -70.033 60.992 1.00 18.35 191 ASN B C 1
ATOM 2989 O O . ASN B 1 177 ? 74.432 -69.350 60.515 1.00 20.15 191 ASN B O 1
ATOM 2994 N N . ASN B 1 178 ? 73.066 -71.159 60.411 1.00 14.06 192 ASN B N 1
ATOM 2995 C CA . ASN B 1 178 ? 73.714 -71.652 59.191 1.00 15.30 192 ASN B CA 1
ATOM 2996 C C . ASN B 1 178 ? 73.122 -71.038 57.893 1.00 18.07 192 ASN B C 1
ATOM 2997 O O . ASN B 1 178 ? 73.699 -71.208 56.818 1.00 19.58 192 ASN B O 1
ATOM 3002 N N . GLY B 1 179 ? 72.019 -70.307 58.002 1.00 13.20 193 GLY B N 1
ATOM 3003 C CA . GLY B 1 179 ? 71.432 -69.652 56.844 1.00 13.95 193 GLY B CA 1
ATOM 3004 C C . GLY B 1 179 ? 70.371 -70.424 56.091 1.00 16.18 193 GLY B C 1
ATOM 3005 O O . GLY B 1 179 ? 69.911 -69.952 55.052 1.00 18.63 193 GLY B O 1
ATOM 3006 N N . THR B 1 180 ? 69.897 -71.567 56.649 1.00 13.63 194 THR B N 1
ATOM 3007 C CA . THR B 1 180 ? 68.793 -72.343 56.061 1.00 14.72 194 THR B CA 1
ATOM 3008 C C . THR B 1 180 ? 67.516 -71.494 56.026 1.00 17.82 194 THR B C 1
ATOM 3009 O O . THR B 1 180 ? 66.691 -71.636 55.115 1.00 17.64 194 THR B O 1
ATOM 3013 N N . VAL B 1 181 ? 67.360 -70.607 57.028 1.00 14.48 195 VAL B N 1
ATOM 3014 C CA . VAL B 1 181 ? 66.250 -69.665 57.083 1.00 13.35 195 VAL B CA 1
ATOM 3015 C C . VAL B 1 181 ? 66.829 -68.257 57.277 1.00 16.24 195 VAL B C 1
ATOM 3016 O O . VAL B 1 181 ? 67.949 -68.131 57.784 1.00 15.33 195 VAL B O 1
ATOM 3020 N N . ASP B 1 182 ? 66.099 -67.220 56.841 1.00 12.65 196 ASP B N 1
ATOM 3021 C CA . ASP B 1 182 ? 66.532 -65.835 56.999 1.00 12.93 196 ASP B CA 1
ATOM 3022 C C . ASP B 1 182 ? 66.210 -65.305 58.402 1.00 14.72 196 ASP B C 1
ATOM 3023 O O . ASP B 1 182 ? 66.823 -64.320 58.838 1.00 15.06 196 ASP B O 1
ATOM 3028 N N . ALA B 1 183 ? 65.221 -65.917 59.076 1.00 12.66 197 ALA B N 1
ATOM 3029 C CA . ALA B 1 183 ? 64.732 -65.439 60.361 1.00 11.58 197 ALA B CA 1
ATOM 3030 C C . ALA B 1 183 ? 63.989 -66.558 61.065 1.00 13.17 197 ALA B C 1
ATOM 3031 O O . ALA B 1 183 ? 63.581 -67.525 60.424 1.00 12.13 197 ALA B O 1
ATOM 3033 N N . HIS B 1 184 ? 63.830 -66.434 62.389 1.00 10.11 198 HIS B N 1
ATOM 3034 C CA . HIS B 1 184 ? 63.082 -67.395 63.179 1.00 9.61 198 HIS B CA 1
ATOM 3035 C C . HIS B 1 184 ? 62.057 -66.605 63.976 1.00 11.36 198 HIS B C 1
ATOM 3036 O O . HIS B 1 184 ? 62.379 -65.537 64.495 1.00 12.67 198 HIS B O 1
ATOM 3043 N N . PHE B 1 185 ? 60.837 -67.137 64.078 1.00 9.65 199 PHE B N 1
ATOM 3044 C CA . PHE B 1 185 ? 59.741 -66.442 64.751 1.00 9.77 199 PHE B CA 1
ATOM 3045 C C . PHE B 1 185 ? 59.468 -67.162 66.080 1.00 12.72 199 PHE B C 1
ATOM 3046 O O . PHE B 1 185 ? 59.063 -68.336 66.084 1.00 10.57 199 PHE B O 1
ATOM 3054 N N . LEU B 1 186 ? 59.710 -66.465 67.223 1.00 9.85 200 LEU B N 1
ATOM 3055 C CA . LEU B 1 186 ? 59.555 -67.099 68.525 1.00 8.17 200 LEU B CA 1
ATOM 3056 C C . LEU B 1 186 ? 59.192 -66.072 69.598 1.00 11.14 200 LEU B C 1
ATOM 3057 O O . LEU B 1 186 ? 58.908 -64.918 69.248 1.00 11.00 200 LEU B O 1
ATOM 3062 N N . ASP B 1 187 ? 59.140 -66.498 70.897 1.00 8.80 201 ASP B N 1
ATOM 3063 C CA . ASP B 1 187 ? 58.738 -65.518 71.924 1.00 8.18 201 ASP B CA 1
ATOM 3064 C C . ASP B 1 187 ? 59.859 -64.492 72.152 1.00 9.68 201 ASP B C 1
ATOM 3065 O O . ASP B 1 187 ? 61.042 -64.851 72.180 1.00 11.29 201 ASP B O 1
ATOM 3070 N N . PHE B 1 188 ? 59.448 -63.245 72.448 1.00 8.53 202 PHE B N 1
ATOM 3071 C CA . PHE B 1 188 ? 60.381 -62.146 72.638 1.00 8.11 202 PHE B CA 1
ATOM 3072 C C . PHE B 1 188 ? 61.512 -62.518 73.583 1.00 11.46 202 PHE B C 1
ATOM 3073 O O . PHE B 1 188 ? 62.666 -62.281 73.255 1.00 10.57 202 PHE B O 1
ATOM 3081 N N . GLU B 1 189 ? 61.200 -63.037 74.794 1.00 9.36 203 GLU B N 1
ATOM 3082 C CA . GLU B 1 189 ? 62.307 -63.272 75.752 1.00 8.64 203 GLU B CA 1
ATOM 3083 C C . GLU B 1 189 ? 63.279 -64.324 75.262 1.00 9.76 203 GLU B C 1
ATOM 3084 O O . GLU B 1 189 ? 64.456 -64.257 75.589 1.00 9.97 203 GLU B O 1
ATOM 3090 N N . ALA B 1 190 ? 62.766 -65.318 74.535 1.00 7.49 204 ALA B N 1
ATOM 3091 C CA . ALA B 1 190 ? 63.610 -66.389 74.029 1.00 8.05 204 ALA B CA 1
ATOM 3092 C C . ALA B 1 190 ? 64.460 -65.822 72.859 1.00 11.86 204 ALA B C 1
ATOM 3093 O O . ALA B 1 190 ? 65.633 -66.162 72.739 1.00 12.14 204 ALA B O 1
ATOM 3095 N N . ALA B 1 191 ? 63.887 -64.923 72.031 1.00 8.82 205 ALA B N 1
ATOM 3096 C CA . ALA B 1 191 ? 64.649 -64.265 70.965 1.00 9.89 205 ALA B CA 1
ATOM 3097 C C . ALA B 1 191 ? 65.780 -63.407 71.574 1.00 11.29 205 ALA B C 1
ATOM 3098 O O . ALA B 1 191 ? 66.917 -63.430 71.090 1.00 14.20 205 ALA B O 1
ATOM 3100 N N . LYS B 1 192 ? 65.460 -62.644 72.642 1.00 9.37 206 LYS B N 1
ATOM 3101 C CA . LYS B 1 192 ? 66.414 -61.785 73.339 1.00 8.46 206 LYS B CA 1
ATOM 3102 C C . LYS B 1 192 ? 67.562 -62.645 73.907 1.00 10.47 206 LYS B C 1
ATOM 3103 O O . LYS B 1 192 ? 68.735 -62.312 73.713 1.00 11.95 206 LYS B O 1
ATOM 3109 N N . ASP B 1 193 ? 67.216 -63.765 74.548 1.00 9.06 207 ASP B N 1
ATOM 3110 C CA . ASP B 1 193 ? 68.240 -64.635 75.133 1.00 9.97 207 ASP B CA 1
ATOM 3111 C C . ASP B 1 193 ? 69.171 -65.234 74.061 1.00 12.75 207 ASP B C 1
ATOM 3112 O O . ASP B 1 193 ? 70.395 -65.245 74.274 1.00 13.56 207 ASP B O 1
ATOM 3117 N N . TYR B 1 194 ? 68.625 -65.669 72.892 1.00 10.55 208 TYR B N 1
ATOM 3118 C CA . TYR B 1 194 ? 69.504 -66.195 71.821 1.00 9.58 208 TYR B CA 1
ATOM 3119 C C . TYR B 1 194 ? 70.388 -65.078 71.250 1.00 14.05 208 TYR B C 1
ATOM 3120 O O . TYR B 1 194 ? 71.535 -65.336 70.901 1.00 14.51 208 TYR B O 1
ATOM 3129 N N . SER B 1 195 ? 69.847 -63.843 71.166 1.00 10.75 209 SER B N 1
ATOM 3130 C CA . SER B 1 195 ? 70.631 -62.717 70.639 1.00 10.70 209 SER B CA 1
ATOM 3131 C C . SER B 1 195 ? 71.777 -62.353 71.609 1.00 14.09 209 SER B C 1
ATOM 3132 O O . SER B 1 195 ? 72.718 -61.683 71.181 1.00 14.41 209 SER B O 1
ATOM 3135 N N . ALA B 1 196 ? 71.692 -62.739 72.913 1.00 12.41 210 ALA B N 1
ATOM 3136 C CA . ALA B 1 196 ? 72.793 -62.457 73.849 1.00 14.03 210 ALA B CA 1
ATOM 3137 C C . ALA B 1 196 ? 73.917 -63.465 73.557 1.00 17.64 210 ALA B C 1
ATOM 3138 O O . ALA B 1 196 ? 75.094 -63.118 73.578 1.00 18.47 210 ALA B O 1
ATOM 3140 N N . ARG B 1 197 ? 73.528 -64.714 73.263 1.00 14.54 211 ARG B N 1
ATOM 3141 C CA . ARG B 1 197 ? 74.448 -65.808 72.962 1.00 14.28 211 ARG B CA 1
ATOM 3142 C C . ARG B 1 197 ? 75.098 -65.562 71.590 1.00 17.25 211 ARG B C 1
ATOM 3143 O O . ARG B 1 197 ? 76.287 -65.833 71.398 1.00 17.03 211 ARG B O 1
ATOM 3151 N N . TYR B 1 198 ? 74.290 -65.070 70.632 1.00 14.02 212 TYR B N 1
ATOM 3152 C CA . TYR B 1 198 ? 74.679 -64.811 69.253 1.00 13.15 212 TYR B CA 1
ATOM 3153 C C . TYR B 1 198 ? 74.408 -63.345 68.918 1.00 15.85 212 TYR B C 1
ATOM 3154 O O . TYR B 1 198 ? 73.380 -63.045 68.310 1.00 16.31 212 TYR B O 1
ATOM 3163 N N . PRO B 1 199 ? 75.322 -62.426 69.302 1.00 15.76 213 PRO B N 1
ATOM 3164 C CA . PRO B 1 199 ? 75.094 -60.991 69.035 1.00 16.10 213 PRO B CA 1
ATOM 3165 C C . PRO B 1 199 ? 74.918 -60.606 67.567 1.00 18.72 213 PRO B C 1
ATOM 3166 O O . PRO B 1 199 ? 74.453 -59.513 67.320 1.00 17.96 213 PRO B O 1
ATOM 3170 N N . ALA B 1 200 ? 75.238 -61.488 66.590 1.00 17.26 214 ALA B N 1
ATOM 3171 C CA . ALA B 1 200 ? 74.977 -61.195 65.180 1.00 18.37 214 ALA B CA 1
ATOM 3172 C C . ALA B 1 200 ? 73.453 -61.196 64.890 1.00 22.51 214 ALA B C 1
ATOM 3173 O O . ALA B 1 200 ? 73.023 -60.673 63.852 1.00 24.24 214 ALA B O 1
ATOM 3175 N N . LEU B 1 201 ? 72.638 -61.754 65.826 1.00 17.07 215 LEU B N 1
ATOM 3176 C CA . LEU B 1 201 ? 71.183 -61.807 65.704 1.00 16.24 215 LEU B CA 1
ATOM 3177 C C . LEU B 1 201 ? 70.563 -60.638 66.397 1.00 18.56 215 LEU B C 1
ATOM 3178 O O . LEU B 1 201 ? 71.104 -60.164 67.391 1.00 17.31 215 LEU B O 1
ATOM 3183 N N . LYS B 1 202 ? 69.420 -60.188 65.890 1.00 14.41 216 LYS B N 1
ATOM 3184 C CA . LYS B 1 202 ? 68.655 -59.086 66.442 1.00 14.16 216 LYS B CA 1
ATOM 3185 C C . LYS B 1 202 ? 67.175 -59.357 66.277 1.00 17.61 216 LYS B C 1
ATOM 3186 O O . LYS B 1 202 ? 66.763 -60.151 65.419 1.00 16.56 216 LYS B O 1
ATOM 3192 N N . ILE B 1 203 ? 66.373 -58.709 67.102 1.00 15.33 217 ILE B N 1
ATOM 3193 C CA . ILE B 1 203 ? 64.933 -58.795 66.978 1.00 15.15 217 ILE B CA 1
ATOM 3194 C C . ILE B 1 203 ? 64.601 -57.676 65.994 1.00 20.07 217 ILE B C 1
ATOM 3195 O O . ILE B 1 203 ? 64.905 -56.501 66.264 1.00 18.87 217 ILE B O 1
ATOM 3200 N N . ALA B 1 204 ? 64.024 -58.044 64.844 1.00 17.14 218 ALA B N 1
ATOM 3201 C CA . ALA B 1 204 ? 63.686 -57.080 63.796 1.00 17.49 218 ALA B CA 1
ATOM 3202 C C . ALA B 1 204 ? 62.223 -56.663 63.838 1.00 19.85 218 ALA B C 1
ATOM 3203 O O . ALA B 1 204 ? 61.890 -55.557 63.403 1.00 20.06 218 ALA B O 1
ATOM 3205 N N . VAL B 1 205 ? 61.336 -57.577 64.269 1.00 15.82 219 VAL B N 1
ATOM 3206 C CA . VAL B 1 205 ? 59.888 -57.344 64.260 1.00 14.58 219 VAL B CA 1
ATOM 3207 C C . VAL B 1 205 ? 59.312 -57.856 65.570 1.00 17.34 219 VAL B C 1
ATOM 3208 O O . VAL B 1 205 ? 59.675 -58.949 65.990 1.00 16.54 219 VAL B O 1
ATOM 3212 N N . ASN B 1 206 ? 58.423 -57.066 66.200 1.00 15.89 220 ASN B N 1
ATOM 3213 C CA . ASN B 1 206 ? 57.695 -57.420 67.417 1.00 15.70 220 ASN B CA 1
ATOM 3214 C C . ASN B 1 206 ? 56.209 -57.306 67.092 1.00 16.91 220 ASN B C 1
ATOM 3215 O O . ASN B 1 206 ? 55.732 -56.233 66.682 1.00 18.33 220 ASN B O 1
ATOM 3220 N N . ILE B 1 207 ? 55.481 -58.409 67.307 1.00 13.68 221 ILE B N 1
ATOM 3221 C CA . ILE B 1 207 ? 54.046 -58.495 67.066 1.00 14.15 221 ILE B CA 1
ATOM 3222 C C . ILE B 1 207 ? 53.355 -58.545 68.431 1.00 15.06 221 ILE B C 1
ATOM 3223 O O . ILE B 1 207 ? 53.638 -59.451 69.208 1.00 13.85 221 ILE B O 1
ATOM 3228 N N . PRO B 1 208 ? 52.442 -57.621 68.765 1.00 14.51 222 PRO B N 1
ATOM 3229 C CA . PRO B 1 208 ? 51.787 -57.700 70.078 1.00 13.49 222 PRO B CA 1
ATOM 3230 C C . PRO B 1 208 ? 51.015 -58.998 70.251 1.00 14.61 222 PRO B C 1
ATOM 3231 O O . PRO B 1 208 ? 50.350 -59.434 69.304 1.00 14.68 222 PRO B O 1
ATOM 3235 N N . SER B 1 209 ? 51.153 -59.633 71.425 1.00 10.67 223 SER B N 1
ATOM 3236 C CA . SER B 1 209 ? 50.429 -60.841 71.773 1.00 9.75 223 SER B CA 1
ATOM 3237 C C . SER B 1 209 ? 49.847 -60.669 73.194 1.00 12.95 223 SER B C 1
ATOM 3238 O O . SER B 1 209 ? 49.661 -61.632 73.948 1.00 11.65 223 SER B O 1
ATOM 3241 N N . PHE B 1 210 ? 49.475 -59.406 73.544 1.00 12.39 224 PHE B N 1
ATOM 3242 C CA . PHE B 1 210 ? 48.945 -59.080 74.864 1.00 12.57 224 PHE B CA 1
ATOM 3243 C C . PHE B 1 210 ? 47.569 -59.671 75.132 1.00 17.52 224 PHE B C 1
ATOM 3244 O O . PHE B 1 210 ? 47.216 -59.851 76.304 1.00 17.46 224 PHE B O 1
ATOM 3252 N N . ASP B 1 211 ? 46.816 -60.028 74.069 1.00 13.19 225 ASP B N 1
ATOM 3253 C CA . ASP B 1 211 ? 45.502 -60.634 74.263 1.00 12.66 225 ASP B CA 1
ATOM 3254 C C . ASP B 1 211 ? 45.564 -62.147 74.307 1.00 15.70 225 ASP B C 1
ATOM 3255 O O . ASP B 1 211 ? 44.531 -62.780 74.454 1.00 15.74 225 ASP B O 1
ATOM 3260 N N . ALA B 1 212 ? 46.794 -62.720 74.268 1.00 13.19 226 ALA B N 1
ATOM 3261 C CA . ALA B 1 212 ? 47.021 -64.147 74.445 1.00 11.64 226 ALA B CA 1
ATOM 3262 C C . ALA B 1 212 ? 48.037 -64.274 75.620 1.00 11.32 226 ALA B C 1
ATOM 3263 O O . ALA B 1 212 ? 49.113 -64.876 75.483 1.00 11.03 226 ALA B O 1
ATOM 3265 N N . PRO B 1 213 ? 47.690 -63.791 76.837 1.00 8.88 227 PRO B N 1
ATOM 3266 C CA . PRO B 1 213 ? 48.682 -63.878 77.916 1.00 9.40 227 PRO B CA 1
ATOM 3267 C C . PRO B 1 213 ? 48.985 -65.340 78.233 1.00 11.86 227 PRO B C 1
ATOM 3268 O O . PRO B 1 213 ? 48.112 -66.198 78.008 1.00 12.41 227 PRO B O 1
ATOM 3272 N N . ALA B 1 214 ? 50.192 -65.614 78.724 1.00 10.77 228 ALA B N 1
ATOM 3273 C CA . ALA B 1 214 ? 50.555 -66.964 79.158 1.00 11.23 228 ALA B CA 1
ATOM 3274 C C . ALA B 1 214 ? 49.653 -67.362 80.329 1.00 12.02 228 ALA B C 1
ATOM 3275 O O . ALA B 1 214 ? 49.358 -66.533 81.189 1.00 11.33 228 ALA B O 1
ATOM 3277 N N . GLY B 1 215 ? 49.204 -68.612 80.347 1.00 10.61 229 GLY B N 1
ATOM 3278 C CA . GLY B 1 215 ? 48.415 -69.108 81.460 1.00 11.10 229 GLY B CA 1
ATOM 3279 C C . GLY B 1 215 ? 48.823 -70.543 81.697 1.00 13.15 229 GLY B C 1
ATOM 3280 O O . GLY B 1 215 ? 49.353 -71.202 80.784 1.00 11.13 229 GLY B O 1
ATOM 3281 N N . PHE B 1 216 ? 48.612 -71.042 82.915 1.00 11.30 230 PHE B N 1
ATOM 3282 C CA . PHE B 1 216 ? 48.922 -72.454 83.171 1.00 9.74 230 PHE B CA 1
ATOM 3283 C C . PHE B 1 216 ? 47.781 -73.239 82.560 1.00 11.81 230 PHE B C 1
ATOM 3284 O O . PHE B 1 216 ? 46.628 -72.858 82.725 1.00 11.59 230 PHE B O 1
ATOM 3292 N N . VAL B 1 217 ? 48.100 -74.316 81.864 1.00 9.97 231 VAL B N 1
ATOM 3293 C CA . VAL B 1 217 ? 47.108 -75.103 81.170 1.00 9.98 231 VAL B CA 1
ATOM 3294 C C . VAL B 1 217 ? 46.686 -76.250 82.060 1.00 12.53 231 VAL B C 1
ATOM 3295 O O . VAL B 1 217 ? 47.567 -76.951 82.570 1.00 11.52 231 VAL B O 1
ATOM 3299 N N . ILE B 1 218 ? 45.372 -76.510 82.149 1.00 10.57 232 ILE B N 1
ATOM 3300 C CA . ILE B 1 218 ? 44.815 -77.613 82.932 1.00 11.23 232 ILE B CA 1
ATOM 3301 C C . ILE B 1 218 ? 43.757 -78.266 82.085 1.00 14.31 232 ILE B C 1
ATOM 3302 O O . ILE B 1 218 ? 43.347 -77.695 81.071 1.00 14.89 232 ILE B O 1
ATOM 3307 N N . ARG B 1 219 ? 43.332 -79.467 82.472 1.00 12.41 233 ARG B N 1
ATOM 3308 C CA . ARG B 1 219 ? 42.307 -80.145 81.707 1.00 13.85 233 ARG B CA 1
ATOM 3309 C C . ARG B 1 219 ? 40.994 -79.421 81.830 1.00 16.84 233 ARG B C 1
ATOM 3310 O O . ARG B 1 219 ? 40.710 -78.812 82.875 1.00 17.77 233 ARG B O 1
ATOM 3318 N N . LYS B 1 220 ? 40.169 -79.496 80.766 1.00 13.69 234 LYS B N 1
ATOM 3319 C CA . LYS B 1 220 ? 38.835 -78.889 80.843 1.00 13.75 234 LYS B CA 1
ATOM 3320 C C . LYS B 1 220 ? 38.034 -79.653 81.904 1.00 17.95 234 LYS B C 1
ATOM 3321 O O . LYS B 1 220 ? 38.135 -80.879 81.974 1.00 19.43 234 LYS B O 1
ATOM 3327 N N . GLY B 1 221 ? 37.308 -78.917 82.747 1.00 15.98 235 GLY B N 1
ATOM 3328 C CA . GLY B 1 221 ? 36.482 -79.568 83.759 1.00 16.42 235 GLY B CA 1
ATOM 3329 C C . GLY B 1 221 ? 37.107 -79.711 85.131 1.00 20.68 235 GLY B C 1
ATOM 3330 O O . GLY B 1 221 ? 36.591 -80.487 85.953 1.00 22.83 235 GLY B O 1
ATOM 3331 N N . ASN B 1 222 ? 38.223 -78.994 85.384 1.00 15.87 236 ASN B N 1
ATOM 3332 C CA . ASN B 1 222 ? 38.845 -79.012 86.690 1.00 15.09 236 ASN B CA 1
ATOM 3333 C C . ASN B 1 222 ? 38.874 -77.596 87.223 1.00 17.92 236 ASN B C 1
ATOM 3334 O O . ASN B 1 222 ? 39.943 -76.983 87.321 1.00 16.52 236 ASN B O 1
ATOM 3339 N N . ASP B 1 223 ? 37.683 -77.101 87.608 1.00 17.05 237 ASP B N 1
ATOM 3340 C CA . ASP B 1 223 ? 37.510 -75.759 88.153 1.00 16.92 237 ASP B CA 1
ATOM 3341 C C . ASP B 1 223 ? 38.273 -75.581 89.460 1.00 18.57 237 ASP B C 1
ATOM 3342 O O . ASP B 1 223 ? 38.790 -74.492 89.712 1.00 17.57 237 ASP B O 1
ATOM 3347 N N . ALA B 1 224 ? 38.347 -76.637 90.288 1.00 14.39 238 ALA B N 1
ATOM 3348 C CA . ALA B 1 224 ? 39.038 -76.541 91.571 1.00 13.81 238 ALA B CA 1
ATOM 3349 C C . ALA B 1 224 ? 40.515 -76.238 91.379 1.00 14.66 238 ALA B C 1
ATOM 3350 O O . ALA B 1 224 ? 41.010 -75.307 91.992 1.00 14.79 238 ALA B O 1
ATOM 3352 N N . LEU B 1 225 ? 41.216 -76.989 90.496 1.00 12.26 239 LEU B N 1
ATOM 3353 C CA . LEU B 1 225 ? 42.629 -76.741 90.270 1.00 12.59 239 LEU B CA 1
ATOM 3354 C C . LEU B 1 225 ? 42.833 -75.362 89.629 1.00 14.53 239 LEU B C 1
ATOM 3355 O O . LEU B 1 225 ? 43.698 -74.612 90.057 1.00 15.82 239 LEU B O 1
ATOM 3360 N N . ARG B 1 226 ? 41.989 -75.010 88.645 1.00 12.62 240 ARG B N 1
ATOM 3361 C CA . ARG B 1 226 ? 42.092 -73.710 87.969 1.00 11.38 240 ARG B CA 1
ATOM 3362 C C . ARG B 1 226 ? 41.930 -72.561 88.990 1.00 13.26 240 ARG B C 1
ATOM 3363 O O . ARG B 1 226 ? 42.749 -71.625 89.001 1.00 14.56 240 ARG B O 1
ATOM 3371 N N . ASN B 1 227 ? 40.858 -72.616 89.817 1.00 13.09 241 ASN B N 1
ATOM 3372 C CA . ASN B 1 227 ? 40.609 -71.570 90.825 1.00 14.01 241 ASN B CA 1
ATOM 3373 C C . ASN B 1 227 ? 41.722 -71.491 91.861 1.00 16.53 241 ASN B C 1
ATOM 3374 O O . ASN B 1 227 ? 42.062 -70.401 92.306 1.00 15.78 241 ASN B O 1
ATOM 3379 N N . ALA B 1 228 ? 42.315 -72.646 92.215 1.00 12.74 242 ALA B N 1
ATOM 3380 C CA . ALA B 1 228 ? 43.411 -72.677 93.188 1.00 12.51 242 ALA B CA 1
ATOM 3381 C C . ALA B 1 228 ? 44.667 -72.041 92.599 1.00 14.71 242 ALA B C 1
ATOM 3382 O O . ALA B 1 228 ? 45.314 -71.227 93.261 1.00 14.55 242 ALA B O 1
ATOM 3384 N N . LEU B 1 229 ? 44.968 -72.342 91.317 1.00 10.91 243 LEU B N 1
ATOM 3385 C CA . LEU B 1 229 ? 46.114 -71.692 90.688 1.00 11.70 243 LEU B CA 1
ATOM 3386 C C . LEU B 1 229 ? 45.878 -70.195 90.540 1.00 14.70 243 LEU B C 1
ATOM 3387 O O . LEU B 1 229 ? 46.807 -69.417 90.769 1.00 14.71 243 LEU B O 1
ATOM 3392 N N . ASP B 1 230 ? 44.621 -69.780 90.209 1.00 10.83 244 ASP B N 1
ATOM 3393 C CA . ASP B 1 230 ? 44.339 -68.330 90.083 1.00 11.37 244 ASP B CA 1
ATOM 3394 C C . ASP B 1 230 ? 44.538 -67.626 91.418 1.00 14.33 244 ASP B C 1
ATOM 3395 O O . ASP B 1 230 ? 45.061 -66.502 91.469 1.00 14.74 244 ASP B O 1
ATOM 3400 N N . LYS B 1 231 ? 44.119 -68.292 92.505 1.00 13.72 245 LYS B N 1
ATOM 3401 C CA . LYS B 1 231 ? 44.264 -67.748 93.868 1.00 14.02 245 LYS B CA 1
ATOM 3402 C C . LYS B 1 231 ? 45.740 -67.495 94.165 1.00 15.69 245 LYS B C 1
ATOM 3403 O O . LYS B 1 231 ? 46.099 -66.378 94.543 1.00 16.05 245 LYS B O 1
ATOM 3409 N N . GLY B 1 232 ? 46.579 -68.503 93.911 1.00 14.62 246 GLY B N 1
ATOM 3410 C CA . GLY B 1 232 ? 48.014 -68.385 94.160 1.00 13.30 246 GLY B CA 1
ATOM 3411 C C . GLY B 1 232 ? 48.687 -67.361 93.261 1.00 15.67 246 GLY B C 1
ATOM 3412 O O . GLY B 1 232 ? 49.592 -66.650 93.707 1.00 16.50 246 GLY B O 1
ATOM 3413 N N . LEU B 1 233 ? 48.255 -67.269 91.983 1.00 11.94 247 LEU B N 1
ATOM 3414 C CA . LEU B 1 233 ? 48.874 -66.311 91.042 1.00 10.25 247 LEU B CA 1
ATOM 3415 C C . LEU B 1 233 ? 48.625 -64.871 91.558 1.00 14.56 247 LEU B C 1
ATOM 3416 O O . LEU B 1 233 ? 49.558 -64.045 91.614 1.00 15.00 247 LEU B O 1
ATOM 3421 N N . LYS B 1 234 ? 47.377 -64.598 91.976 1.00 12.99 248 LYS B N 1
ATOM 3422 C CA . LYS B 1 234 ? 47.005 -63.284 92.497 1.00 12.41 248 LYS B CA 1
ATOM 3423 C C . LYS B 1 234 ? 47.837 -62.941 93.757 1.00 15.35 248 LYS B C 1
ATOM 3424 O O . LYS B 1 234 ? 48.334 -61.802 93.874 1.00 14.38 248 LYS B O 1
ATOM 3430 N N . GLU B 1 235 ? 48.045 -63.944 94.661 1.00 12.79 249 GLU B N 1
ATOM 3431 C CA . GLU B 1 235 ? 48.830 -63.721 95.874 1.00 12.23 249 GLU B CA 1
ATOM 3432 C C . GLU B 1 235 ? 50.272 -63.406 95.523 1.00 14.98 249 GLU B C 1
ATOM 3433 O O . GLU B 1 235 ? 50.838 -62.462 96.066 1.00 15.71 249 GLU B O 1
ATOM 3439 N N . ALA B 1 236 ? 50.862 -64.169 94.568 1.00 12.75 250 ALA B N 1
ATOM 3440 C CA . ALA B 1 236 ? 52.249 -63.959 94.150 1.00 13.35 250 ALA B CA 1
ATOM 3441 C C . ALA B 1 236 ? 52.430 -62.592 93.522 1.00 14.68 250 ALA B C 1
ATOM 3442 O O . ALA B 1 236 ? 53.490 -61.979 93.679 1.00 15.22 250 ALA B O 1
ATOM 3444 N N . MET B 1 237 ? 51.406 -62.123 92.779 1.00 11.53 251 MET B N 1
ATOM 3445 C CA . MET B 1 237 ? 51.526 -60.782 92.198 1.00 9.86 251 MET B CA 1
ATOM 3446 C C . MET B 1 237 ? 51.380 -59.740 93.292 1.00 13.98 251 MET B C 1
ATOM 3447 O O . MET B 1 237 ? 52.188 -58.823 93.348 1.00 14.63 251 MET B O 1
ATOM 3452 N N . GLN B 1 238 ? 50.385 -59.913 94.200 1.00 13.05 252 GLN B N 1
ATOM 3453 C CA . GLN B 1 238 ? 50.179 -58.932 95.273 1.00 13.80 252 GLN B CA 1
ATOM 3454 C C . GLN B 1 238 ? 51.370 -58.843 96.264 1.00 16.57 252 GLN B C 1
ATOM 3455 O O . GLN B 1 238 ? 51.649 -57.747 96.775 1.00 16.96 252 GLN B O 1
ATOM 3461 N N . ASP B 1 239 ? 52.070 -59.954 96.542 1.00 13.53 253 ASP B N 1
ATOM 3462 C CA . ASP B 1 239 ? 53.171 -59.841 97.503 1.00 13.77 253 ASP B CA 1
ATOM 3463 C C . ASP B 1 239 ? 54.556 -59.566 96.864 1.00 18.37 253 ASP B C 1
ATOM 3464 O O . ASP B 1 239 ? 55.574 -59.576 97.568 1.00 17.92 253 ASP B O 1
ATOM 3469 N N . GLY B 1 240 ? 54.592 -59.342 95.547 1.00 14.88 254 GLY B N 1
ATOM 3470 C CA . GLY B 1 240 ? 55.841 -58.995 94.875 1.00 14.36 254 GLY B CA 1
ATOM 3471 C C . GLY B 1 240 ? 56.695 -60.166 94.455 1.00 16.10 254 GLY B C 1
ATOM 3472 O O . GLY B 1 240 ? 57.804 -59.960 93.948 1.00 15.67 254 GLY B O 1
ATOM 3473 N N . THR B 1 241 ? 56.187 -61.414 94.621 1.00 11.19 255 THR B N 1
ATOM 3474 C CA . THR B 1 241 ? 56.978 -62.547 94.191 1.00 11.57 255 THR B CA 1
ATOM 3475 C C . THR B 1 241 ? 57.099 -62.512 92.663 1.00 13.28 255 THR B C 1
ATOM 3476 O O . THR B 1 241 ? 58.175 -62.725 92.098 1.00 11.88 255 THR B O 1
ATOM 3480 N N . TRP B 1 242 ? 55.970 -62.262 91.989 1.00 11.20 256 TRP B N 1
ATOM 3481 C CA . TRP B 1 242 ? 55.938 -62.221 90.532 1.00 10.16 256 TRP B CA 1
ATOM 3482 C C . TRP B 1 242 ? 56.982 -61.194 90.045 1.00 13.18 256 TRP B C 1
ATOM 3483 O O . TRP B 1 242 ? 57.737 -61.491 89.116 1.00 12.55 256 TRP B O 1
ATOM 3494 N N . LYS B 1 243 ? 57.021 -60.002 90.685 1.00 10.58 257 LYS B N 1
ATOM 3495 C CA . LYS B 1 243 ? 57.956 -58.945 90.314 1.00 9.10 257 LYS B CA 1
ATOM 3496 C C . LYS B 1 243 ? 59.397 -59.438 90.475 1.00 12.59 257 LYS B C 1
ATOM 3497 O O . LYS B 1 243 ? 60.191 -59.283 89.564 1.00 12.29 257 LYS B O 1
ATOM 3503 N N . LYS B 1 244 ? 59.720 -60.068 91.635 1.00 10.27 258 LYS B N 1
ATOM 3504 C CA . LYS B 1 244 ? 61.090 -60.547 91.875 1.00 11.17 258 LYS B CA 1
ATOM 3505 C C . LYS B 1 244 ? 61.518 -61.566 90.818 1.00 13.46 258 LYS B C 1
ATOM 3506 O O . LYS B 1 244 ? 62.632 -61.512 90.303 1.00 14.19 258 LYS B O 1
ATOM 3512 N N . LEU B 1 245 ? 60.618 -62.509 90.488 1.00 9.86 259 LEU B N 1
ATOM 3513 C CA . LEU B 1 245 ? 60.943 -63.526 89.487 1.00 9.66 259 LEU B CA 1
ATOM 3514 C C . LEU B 1 245 ? 61.113 -62.908 88.096 1.00 13.78 259 LEU B C 1
ATOM 3515 O O . LEU B 1 245 ? 61.945 -63.364 87.310 1.00 15.79 259 LEU B O 1
ATOM 3520 N N . HIS B 1 246 ? 60.283 -61.900 87.773 1.00 10.38 260 HIS B N 1
ATOM 3521 C CA . HIS B 1 246 ? 60.334 -61.253 86.469 1.00 9.08 260 HIS B CA 1
ATOM 3522 C C . HIS B 1 246 ? 61.644 -60.459 86.369 1.00 12.69 260 HIS B C 1
ATOM 3523 O O . HIS B 1 246 ? 62.284 -60.483 85.325 1.00 13.99 260 HIS B O 1
ATOM 3530 N N . GLU B 1 247 ? 62.083 -59.812 87.484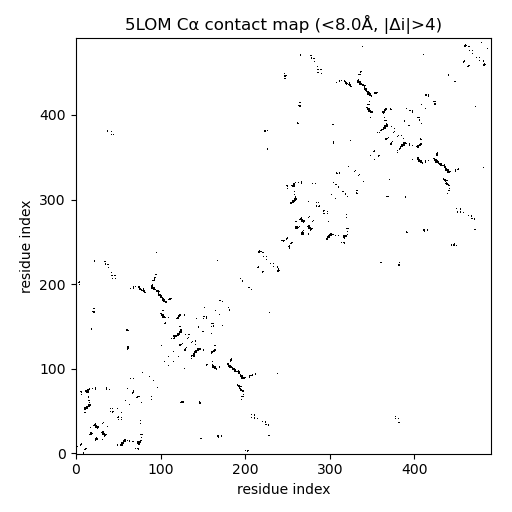 1.00 10.76 261 GLU B N 1
ATOM 3531 C CA . GLU B 1 247 ? 63.360 -59.075 87.463 1.00 11.06 261 GLU B CA 1
ATOM 3532 C C . GLU B 1 247 ? 64.520 -60.046 87.264 1.00 15.61 261 GLU B C 1
ATOM 3533 O O . GLU B 1 247 ? 65.517 -59.712 86.620 1.00 15.17 261 GLU B O 1
ATOM 3539 N N . LYS B 1 248 ? 64.403 -61.250 87.862 1.00 12.47 262 LYS B N 1
ATOM 3540 C CA . LYS B 1 248 ? 65.444 -62.252 87.701 1.00 11.29 262 LYS B CA 1
ATOM 3541 C C . LYS B 1 248 ? 65.533 -62.753 86.265 1.00 13.76 262 LYS B C 1
ATOM 3542 O O . LYS B 1 248 ? 66.639 -62.847 85.714 1.00 15.94 262 LYS B O 1
ATOM 3548 N N . TRP B 1 249 ? 64.381 -63.190 85.707 1.00 10.17 263 TRP B N 1
ATOM 3549 C CA . TRP B 1 249 ? 64.371 -63.855 84.409 1.00 9.75 263 TRP B CA 1
ATOM 3550 C C . TRP B 1 249 ? 64.237 -62.992 83.148 1.00 13.27 263 TRP B C 1
ATOM 3551 O O . TRP B 1 249 ? 64.700 -63.418 82.071 1.00 13.79 263 TRP B O 1
ATOM 3562 N N . PHE B 1 250 ? 63.561 -61.831 83.254 1.00 11.40 264 PHE B N 1
ATOM 3563 C CA . PHE B 1 250 ? 63.355 -60.945 82.105 1.00 12.19 264 PHE B CA 1
ATOM 3564 C C . PHE B 1 250 ? 63.913 -59.568 82.438 1.00 17.25 264 PHE B C 1
ATOM 3565 O O . PHE B 1 250 ? 63.169 -58.596 82.479 1.00 17.24 264 PHE B O 1
ATOM 3573 N N . PRO B 1 251 ? 65.226 -59.462 82.732 1.00 16.08 265 PRO B N 1
ATOM 3574 C CA . PRO B 1 251 ? 65.770 -58.148 83.082 1.00 17.13 265 PRO B CA 1
ATOM 3575 C C . PRO B 1 251 ? 65.625 -57.200 81.893 1.00 19.33 265 PRO B C 1
ATOM 3576 O O . PRO B 1 251 ? 65.883 -57.592 80.752 1.00 18.19 265 PRO B O 1
ATOM 3580 N N . GLY B 1 252 ? 65.091 -56.026 82.162 1.00 16.57 266 GLY B N 1
ATOM 3581 C CA . GLY B 1 252 ? 64.905 -55.016 81.127 1.00 16.63 266 GLY B CA 1
ATOM 3582 C C . GLY B 1 252 ? 63.547 -54.986 80.452 1.00 20.04 266 GLY B C 1
ATOM 3583 O O . GLY B 1 252 ? 63.262 -54.069 79.670 1.00 22.31 266 GLY B O 1
ATOM 3584 N N . THR B 1 253 ? 62.692 -55.972 80.733 1.00 12.44 267 THR B N 1
ATOM 3585 C CA . THR B 1 253 ? 61.361 -56.000 80.135 1.00 12.29 267 THR B CA 1
ATOM 3586 C C . THR B 1 253 ? 60.407 -55.291 81.093 1.00 13.76 267 THR B C 1
ATOM 3587 O O . THR B 1 253 ? 60.458 -55.545 82.309 1.00 11.44 267 THR B O 1
ATOM 3591 N N . PRO B 1 254 ? 59.529 -54.416 80.531 1.00 13.42 268 PRO B N 1
ATOM 3592 C CA . PRO B 1 254 ? 58.586 -53.664 81.374 1.00 12.54 268 PRO B CA 1
ATOM 3593 C C . PRO B 1 254 ? 57.546 -54.544 82.061 1.00 13.84 268 PRO B C 1
ATOM 3594 O O . PRO B 1 254 ? 56.943 -55.436 81.426 1.00 14.95 268 PRO B O 1
ATOM 3598 N N . MET B 1 255 ? 57.311 -54.256 83.350 1.00 10.70 269 MET B N 1
ATOM 3599 C CA . MET B 1 255 ? 56.338 -54.962 84.155 1.00 9.82 269 MET B CA 1
ATOM 3600 C C . MET B 1 255 ? 55.095 -54.085 84.267 1.00 14.35 269 MET B C 1
ATOM 3601 O O . MET B 1 255 ? 55.182 -52.971 84.810 1.00 14.79 269 MET B O 1
ATOM 3606 N N . PRO B 1 256 ? 53.915 -54.577 83.823 1.00 15.30 270 PRO B N 1
ATOM 3607 C CA . PRO B 1 256 ? 52.708 -53.739 83.944 1.00 15.14 270 PRO B CA 1
ATOM 3608 C C . PRO B 1 256 ? 52.199 -53.694 85.376 1.00 17.63 270 PRO B C 1
ATOM 3609 O O . PRO B 1 256 ? 52.275 -54.694 86.091 1.00 14.32 270 PRO B O 1
ATOM 3613 N N . ALA B 1 257 ? 51.668 -52.533 85.798 1.00 15.83 271 ALA B N 1
ATOM 3614 C CA . ALA B 1 257 ? 51.112 -52.372 87.152 1.00 16.39 271 ALA B CA 1
ATOM 3615 C C . ALA B 1 257 ? 50.170 -53.510 87.578 1.00 19.22 271 ALA B C 1
ATOM 3616 O O . ALA B 1 257 ? 50.164 -53.881 88.761 1.00 18.81 271 ALA B O 1
ATOM 3618 N N . ALA B 1 258 ? 49.376 -54.048 86.620 1.00 15.57 272 ALA B N 1
ATOM 3619 C CA . ALA B 1 258 ? 48.398 -55.125 86.854 1.00 15.70 272 ALA B CA 1
ATOM 3620 C C . ALA B 1 258 ? 49.000 -56.360 87.521 1.00 19.18 272 ALA B C 1
ATOM 3621 O O . ALA B 1 258 ? 48.276 -57.091 88.213 1.00 19.30 272 ALA B O 1
ATOM 3623 N N . TYR B 1 259 ? 50.281 -56.636 87.263 1.00 15.62 273 TYR B N 1
ATOM 3624 C CA . TYR B 1 259 ? 50.925 -57.832 87.823 1.00 13.66 273 TYR B CA 1
ATOM 3625 C C . TYR B 1 259 ? 51.824 -57.497 89.024 1.00 15.99 273 TYR B C 1
ATOM 3626 O O . TYR B 1 259 ? 52.548 -58.370 89.484 1.00 14.09 273 TYR B O 1
ATOM 3635 N N . LEU B 1 260 ? 51.771 -56.240 89.528 1.00 13.36 274 LEU B N 1
ATOM 3636 C CA . LEU B 1 260 ? 52.654 -55.774 90.586 1.00 12.73 274 LEU B CA 1
ATOM 3637 C C . LEU B 1 260 ? 51.930 -55.459 91.891 1.00 17.95 274 LEU B C 1
ATOM 3638 O O . LEU B 1 260 ? 50.712 -55.314 91.851 1.00 19.18 274 LEU B O 1
ATOM 3643 N N . PRO B 1 261 ? 52.642 -55.341 93.038 1.00 15.31 275 PRO B N 1
ATOM 3644 C CA . PRO B 1 261 ? 51.940 -55.020 94.301 1.00 15.52 275 PRO B CA 1
ATOM 3645 C C . PRO B 1 261 ? 51.177 -53.705 94.231 1.00 21.16 275 PRO B C 1
ATOM 3646 O O . PRO B 1 261 ? 51.549 -52.801 93.481 1.00 18.16 275 PRO B O 1
ATOM 3650 N N . LYS B 1 262 ? 50.092 -53.614 95.000 1.00 21.87 276 LYS B N 1
ATOM 3651 C CA . LYS B 1 262 ? 49.264 -52.404 95.082 1.00 23.65 276 LYS B CA 1
ATOM 3652 C C . LYS B 1 262 ? 50.089 -51.175 95.491 1.00 28.55 276 LYS B C 1
ATOM 3653 O O . LYS B 1 262 ? 49.893 -50.093 94.926 1.00 30.64 276 LYS B O 1
ATOM 3659 N N . GLN B 1 263 ? 51.035 -51.341 96.432 1.00 25.23 277 GLN B N 1
ATOM 3660 C CA . GLN B 1 263 ? 51.866 -50.220 96.922 1.00 26.21 277 GLN B CA 1
ATOM 3661 C C . GLN B 1 263 ? 53.171 -50.000 96.135 1.00 28.20 277 GLN B C 1
ATOM 3662 O O . GLN B 1 263 ? 54.065 -49.263 96.601 1.00 29.76 277 GLN B O 1
ATOM 3668 N N . HIS B 1 264 ? 53.295 -50.651 94.949 1.00 20.46 278 HIS B N 1
ATOM 3669 C CA . HIS B 1 264 ? 54.486 -50.497 94.123 1.00 18.72 278 HIS B CA 1
ATOM 3670 C C . HIS B 1 264 ? 54.388 -49.146 93.375 1.00 18.16 278 HIS B C 1
ATOM 3671 O O . HIS B 1 264 ? 53.445 -48.943 92.609 1.00 16.03 278 HIS B O 1
ATOM 3678 N N . HIS B 1 265 ? 55.311 -48.207 93.656 1.00 14.22 279 HIS B N 1
ATOM 3679 C CA . HIS B 1 265 ? 55.352 -46.879 93.014 1.00 14.99 279 HIS B CA 1
ATOM 3680 C C . HIS B 1 265 ? 54.005 -46.119 93.025 1.00 16.13 279 HIS B C 1
ATOM 3681 O O . HIS B 1 265 ? 53.755 -45.292 92.138 1.00 16.57 279 HIS B O 1
ATOM 3688 N N . HIS B 1 266 ? 53.136 -46.404 94.001 1.00 12.31 280 HIS B N 1
ATOM 3689 C CA . HIS B 1 266 ? 51.786 -45.852 94.012 1.00 12.06 280 HIS B CA 1
ATOM 3690 C C . HIS B 1 266 ? 51.751 -44.329 94.188 1.00 16.21 280 HIS B C 1
ATOM 3691 O O . HIS B 1 266 ? 50.723 -43.729 93.869 1.00 16.77 280 HIS B O 1
ATOM 3698 N N . HIS B 1 267 ? 52.868 -43.677 94.630 1.00 13.22 281 HIS B N 1
ATOM 3699 C CA . HIS B 1 267 ? 52.871 -42.215 94.774 1.00 13.18 281 HIS B CA 1
ATOM 3700 C C . HIS B 1 267 ? 53.170 -41.467 93.467 1.00 16.25 281 HIS B C 1
ATOM 3701 O O . HIS B 1 267 ? 53.026 -40.236 93.431 1.00 16.55 281 HIS B O 1
ATOM 3708 N N . HIS B 1 268 ? 53.546 -42.208 92.387 1.00 13.01 282 HIS B N 1
ATOM 3709 C CA . HIS B 1 268 ? 53.786 -41.524 91.109 1.00 13.35 282 HIS B CA 1
ATOM 3710 C C . HIS B 1 268 ? 53.147 -42.229 89.893 1.00 16.67 282 HIS B C 1
ATOM 3711 O O . HIS B 1 268 ? 53.060 -41.601 88.831 1.00 18.06 282 HIS B O 1
ATOM 3718 N N . HIS B 1 269 ? 52.728 -43.503 90.023 1.00 12.75 283 HIS B N 1
ATOM 3719 C CA . HIS B 1 269 ? 52.094 -44.189 88.889 1.00 13.90 283 HIS B CA 1
ATOM 3720 C C . HIS B 1 269 ? 50.735 -43.526 88.479 1.00 23.83 283 HIS B C 1
ATOM 3721 O O . HIS B 1 269 ? 50.099 -42.819 89.318 1.00 21.23 283 HIS B O 1
#

Organism: Agrobacterium fabrum (strain C58 / ATCC 33970) (NCBI:txid176299)

Radius of gyration: 28.18 Å; Cα contacts (8 Å, |Δi|>4): 1010; chains: 2; bounding box: 50×51×92 Å

Secondary structure (DSSP, 8-state):
--TT--SSTT-EEEEE-SEETTTEEE-TTS-EESHHHHHHHHHHHHTT--GGGEEEEE--HHHHHHHHHTTS-SEE-SS-B--HHHHTTSEE----B--EEEEEE-TT---SGGGGTT-EEEEETTSHHHHHHHHH-TTSEEEEESSHHHHHHHHHTTSSSEEEEEHHHHHHHHHHSTT-EEEEEEE-TTS-B--EE-TT-HHHHHHHHHHHHHHHHTTHHHHHHHHHSTT----GGGS--/----TT--SBTTBEEEEE-SEETTTEEE-TTS-EESHHHHHHHHHHHHTT--GGGEEEEE--HHHHHHHHHTTS-SEE-SS-B--HHHHTT-EE----B--EEEEEES-TT--SGGGGTT-EEEEETTSHHHHHHHHHSTTSEEEEESSHHHHHHHHHHTSSSEEEEEHHHHHHHHHH-TT-EEEEEEE-TTS-B--EE-TT-HHHHHHHHHHHHHHHHTTHHHHHHHHHSTTSPPPGGGS-TTSSTTT-

Nearest PDB structures (foldseek):
  5lom-assembly1_A  TM=1.004E+00  e=3.603E-58  Agrobacterium fabrum str. C58
  4ymx-assembly2_B  TM=9.298E-01  e=1.758E-24  Caldanaerobacter subterraneus subsp. tengcongensis MB4
  3vvd-assembly1_A  TM=9.167E-01  e=1.646E-24  Thermus thermophilus HB27
  2yjp-assembly3_C  TM=9.472E-01  e=5.356E-22  Neisseria gonorrhoeae FA 1090
  1xt8-assembly1_A  TM=9.044E-01  e=2.959E-21  Campylobacter jejuni

InterPro domains:
  IPR001320 Ionotropic glutamate receptor, C-terminal [SM00079] (46-266)
  IPR001638 Solute-binding protein family 3/N-terminal domain of MltF [PF00497] (47-265)
  IPR001638 Solute-binding protein family 3/N-terminal domain of MltF [SM00062] (46-266)